Protein AF-0000000085132594 (afdb_homodimer)

Organism: Acidimicrobium ferrooxidans (strain DSM 10331 / JCM 15462 / NBRC 103882 / ICP) (NCBI:txid525909)

Secondary structure (DSSP, 8-state):
--BHHHHHTT-SEEEEEE-TTSSHHHHHHHHHHHHTTTS-EEEEES---HHHHHHHT-TT-TTS-EEEEETTEEEEEEE--HHHHHHHHHHHH-SSHHHHHHHHT-HHHHHHHHHSTTHHHHHHHHHHHHHHHTT--SEEEEEPPPTHHHHHHHHHHHHHHHHHH-HHHHHHHS---GGGHHHHHHHHHHHHHHHHHHHHHHHHHHHHHHHHHTTHHHHHHHHHHHHHHHHHSTTEEEEEEE-SSHHHHHHHHHHHHHHHHTT--EEEEEEEEEPP--TTGGG-TTS-HHHHHHHHHHHHHHHHHHHHHHHHH-S--EEEEEPPSS---SHHHHHHHHHHHHHSBPB------/--BHHHHHTT-SEEEEEE-TTSSHHHHHHHHHHHHTTTS-EEEEES---HHHHHHTT-TT-TTS-EEEEETTEEEEEEE--HHHHHHHHHHHH-SSHHHHHHHHT-HHHHHHHHHSTTHHHHHHHHHHHHHHHTT--SEEEEEPPPTHHHHHHHHHHHHHHHHHH-HHHHHHHS---GGGHHHHHHHHHHHHHHHHHHHHHHHHHHHHHHHHHTTHHHHHHHHHHHHHHHHHSTTEEEEEEE-SSHHHHHHHHHHHHHHHHTT--EEEEEEEEEPP--TTGGG-TTS-HHHHHHHHHHHHHHHHHHHHHHHHH-S--EEEEEPPSS---SHHHHHHHHHHHHHSBPB------

Radius of gyration: 27.46 Å; Cα contacts (8 Å, |Δi|>4): 1273; chains: 2; bounding box: 94×65×67 Å

InterPro domains:
  IPR016300 Arsenical pump ATPase, ArsA/GET3 [PTHR10803] (11-340)
  IPR025723 ArsA/GET3, Anion-transporting ATPase-like domain [PF02374] (13-277)
  IPR027417 P-loop containing nucleoside triphosphate hydrolase [G3DSA:3.40.50.300] (8-350)
  IPR027417 P-loop containing nucleoside triphosphate hydrolase [SSF52540] (13-276)

pLDDT: mean 76.68, std 17.27, range [24.81, 97.44]

Structure (mmCIF, N/CA/C/O backbone):
data_AF-0000000085132594-model_v1
#
loop_
_entity.id
_entity.type
_entity.pdbx_description
1 polymer 'Anion-transporting ATPase'
#
loop_
_atom_site.group_PDB
_atom_site.id
_atom_site.type_symbol
_atom_site.label_atom_id
_atom_site.label_alt_id
_atom_site.label_comp_id
_atom_site.label_asym_id
_atom_site.label_entity_id
_atom_site.label_seq_id
_atom_site.pdbx_PDB_ins_code
_atom_site.Cartn_x
_atom_site.Cartn_y
_atom_site.Cartn_z
_atom_site.occupancy
_atom_site.B_iso_or_equiv
_atom_site.auth_seq_id
_atom_site.auth_comp_id
_atom_site.auth_asym_id
_atom_site.auth_atom_id
_atom_site.pdbx_PDB_model_num
ATOM 1 N N . MET A 1 1 ? -18.547 -16.797 -23.656 1 53.47 1 MET A N 1
ATOM 2 C CA . MET A 1 1 ? -18.328 -16.203 -22.344 1 53.47 1 MET A CA 1
ATOM 3 C C . MET A 1 1 ? -17.219 -16.953 -21.594 1 53.47 1 MET A C 1
ATOM 5 O O . MET A 1 1 ? -17.281 -18.172 -21.438 1 53.47 1 MET A O 1
ATOM 9 N N . THR A 1 2 ? -16 -16.438 -21.547 1 78.94 2 THR A N 1
ATOM 10 C CA . THR A 1 2 ? -14.836 -17.141 -21.047 1 78.94 2 THR A CA 1
ATOM 11 C C . THR A 1 2 ? -14.742 -17.031 -19.531 1 78.94 2 THR A C 1
ATOM 13 O O . THR A 1 2 ? -14.984 -15.961 -18.969 1 78.94 2 THR A O 1
ATOM 16 N N . THR A 1 3 ? -14.906 -18.234 -18.922 1 87.56 3 THR A N 1
ATOM 17 C CA . THR A 1 3 ? -14.695 -18.297 -17.469 1 87.56 3 THR A CA 1
ATOM 18 C C . THR A 1 3 ? -13.25 -17.969 -17.125 1 87.56 3 THR A C 1
ATOM 20 O O . THR A 1 3 ? -12.375 -17.969 -18 1 87.56 3 THR A O 1
ATOM 23 N N . LEU A 1 4 ? -13.109 -17.594 -15.891 1 89.38 4 LEU A N 1
ATOM 24 C CA . LEU A 1 4 ? -11.75 -17.344 -15.438 1 89.38 4 LEU A CA 1
ATOM 25 C C . LEU A 1 4 ? -10.859 -18.562 -15.641 1 89.38 4 LEU A C 1
ATOM 27 O O . LEU A 1 4 ? -9.719 -18.438 -16.078 1 89.38 4 LEU A O 1
ATOM 31 N N . THR A 1 5 ? -11.422 -19.766 -15.375 1 88.44 5 THR A N 1
ATOM 32 C CA . THR A 1 5 ? -10.68 -21 -15.562 1 88.44 5 THR A CA 1
ATOM 33 C C . THR A 1 5 ? -10.234 -21.156 -17.016 1 88.44 5 THR A C 1
ATOM 35 O O . THR A 1 5 ? -9.07 -21.469 -17.281 1 88.44 5 THR A O 1
ATOM 38 N N . GLY A 1 6 ? -11.172 -20.906 -17.875 1 88.06 6 GLY A N 1
ATOM 39 C CA . GLY A 1 6 ? -10.852 -20.984 -19.281 1 88.06 6 GLY A CA 1
ATOM 40 C C . GLY A 1 6 ? -9.797 -19.984 -19.719 1 88.06 6 GLY A C 1
ATOM 41 O O . GLY A 1 6 ? -8.922 -20.312 -20.531 1 88.06 6 GLY A O 1
ATOM 42 N N . ALA A 1 7 ? -9.875 -18.859 -19.172 1 88.94 7 ALA A N 1
ATOM 43 C CA . ALA A 1 7 ? -8.961 -17.781 -19.547 1 88.94 7 ALA A CA 1
ATOM 44 C C . ALA A 1 7 ? -7.543 -18.078 -19.078 1 88.94 7 ALA A C 1
ATOM 46 O O . ALA A 1 7 ? -6.57 -17.641 -19.688 1 88.94 7 ALA A O 1
ATOM 47 N N . LEU A 1 8 ? -7.41 -18.906 -18.047 1 92.06 8 LEU A N 1
ATOM 48 C CA . LEU A 1 8 ? -6.109 -19.141 -17.438 1 92.06 8 LEU A CA 1
ATOM 49 C C . LEU A 1 8 ? -5.516 -20.469 -17.875 1 92.06 8 LEU A C 1
ATOM 51 O O . LEU A 1 8 ? -4.328 -20.719 -17.672 1 92.06 8 LEU A O 1
ATOM 55 N N . GLN A 1 9 ? -6.258 -21.281 -18.547 1 90 9 GLN A N 1
ATOM 56 C CA . GLN A 1 9 ? -5.914 -22.656 -18.875 1 90 9 GLN A CA 1
ATOM 57 C C . GLN A 1 9 ? -4.66 -22.719 -19.734 1 90 9 GLN A C 1
ATOM 59 O O . GLN A 1 9 ? -3.824 -23.609 -19.562 1 90 9 GLN A O 1
ATOM 64 N N . PRO A 1 10 ? -4.441 -21.781 -20.609 1 91.25 10 PRO A N 1
ATOM 65 C CA . PRO A 1 10 ? -3.322 -21.922 -21.531 1 91.25 10 PRO A CA 1
ATOM 66 C C . PRO A 1 10 ? -1.973 -21.609 -20.891 1 91.25 10 PRO A C 1
ATOM 68 O O . PRO A 1 10 ? -0.924 -21.906 -21.469 1 91.25 10 PRO A O 1
ATOM 71 N N . PHE A 1 11 ? -1.978 -21.141 -19.734 1 94.38 11 PHE A N 1
ATOM 72 C CA . PHE A 1 11 ? -0.741 -20.578 -19.188 1 94.38 11 PHE A CA 1
ATOM 73 C C . PHE A 1 11 ? -0.059 -21.562 -18.266 1 94.38 11 PHE A C 1
ATOM 75 O O . PHE A 1 11 ? -0.728 -22.312 -17.547 1 94.38 11 PHE A O 1
ATOM 82 N N . GLU A 1 12 ? 1.263 -21.484 -18.266 1 94.94 12 GLU A N 1
ATOM 83 C CA . GLU A 1 12 ? 2.07 -22.297 -17.375 1 94.94 12 GLU A CA 1
ATOM 84 C C . GLU A 1 12 ? 2.512 -21.5 -16.156 1 94.94 12 GLU A C 1
ATOM 86 O O . GLU A 1 12 ? 2.941 -22.078 -15.148 1 94.94 12 GLU A O 1
ATOM 91 N N . THR A 1 13 ? 2.486 -20.25 -16.328 1 93.56 13 THR A N 1
ATOM 92 C CA . THR A 1 13 ? 2.771 -19.312 -15.234 1 93.56 13 THR A CA 1
ATOM 93 C C . THR A 1 13 ? 1.723 -18.203 -15.188 1 93.56 13 THR A C 1
ATOM 95 O O . THR A 1 13 ? 1.377 -17.625 -16.219 1 93.56 13 THR A O 1
ATOM 98 N N . ILE A 1 14 ? 1.196 -18.031 -14.07 1 93.94 14 ILE A N 1
ATOM 99 C CA . ILE A 1 14 ? 0.235 -16.953 -13.867 1 93.94 14 ILE A CA 1
ATOM 100 C C . ILE A 1 14 ? 0.762 -15.992 -12.805 1 93.94 14 ILE A C 1
ATOM 102 O O . ILE A 1 14 ? 0.952 -16.375 -11.648 1 93.94 14 ILE A O 1
ATOM 106 N N . VAL A 1 15 ? 1.025 -14.805 -13.188 1 90.19 15 VAL A N 1
ATOM 107 C CA . VAL A 1 15 ? 1.524 -13.789 -12.273 1 90.19 15 VAL A CA 1
ATOM 108 C C . VAL A 1 15 ? 0.372 -12.891 -11.812 1 90.19 15 VAL A C 1
ATOM 110 O O . VAL A 1 15 ? -0.304 -12.273 -12.633 1 90.19 15 VAL A O 1
ATOM 113 N N . VAL A 1 16 ? 0.156 -12.859 -10.516 1 92.31 16 VAL A N 1
ATOM 114 C CA . VAL A 1 16 ? -0.886 -12.016 -9.93 1 92.31 16 VAL A CA 1
ATOM 115 C C . VAL A 1 16 ? -0.287 -10.688 -9.477 1 92.31 16 VAL A C 1
ATOM 117 O O . VAL A 1 16 ? 0.573 -10.656 -8.594 1 92.31 16 VAL A O 1
ATOM 120 N N . VAL A 1 17 ? -0.739 -9.609 -10.109 1 89.38 17 VAL A N 1
ATOM 121 C CA . VAL A 1 17 ? -0.165 -8.297 -9.836 1 89.38 17 VAL A CA 1
ATOM 122 C C . VAL A 1 17 ? -1.255 -7.352 -9.336 1 89.38 17 VAL A C 1
ATOM 124 O O . VAL A 1 17 ? -2.443 -7.594 -9.555 1 89.38 17 VAL A O 1
ATOM 127 N N . GLY A 1 18 ? -0.852 -6.309 -8.672 1 90.56 18 GLY A N 1
ATOM 128 C CA . GLY A 1 18 ? -1.768 -5.309 -8.141 1 90.56 18 GLY A CA 1
ATOM 129 C C . GLY A 1 18 ? -1.183 -4.516 -6.988 1 90.56 18 GLY A C 1
ATOM 130 O O . GLY A 1 18 ? -0.058 -4.777 -6.559 1 90.56 18 GLY A O 1
ATOM 131 N N . ALA A 1 19 ? -1.98 -3.564 -6.547 1 87.56 19 ALA A N 1
ATOM 132 C CA . ALA A 1 19 ? -1.562 -2.721 -5.43 1 87.56 19 ALA A CA 1
ATOM 133 C C . ALA A 1 19 ? -1.523 -3.516 -4.129 1 87.56 19 ALA A C 1
ATOM 135 O O . ALA A 1 19 ? -2.027 -4.641 -4.062 1 87.56 19 ALA A O 1
ATOM 136 N N . GLY A 1 20 ? -0.844 -2.914 -3.148 1 83 20 GLY A N 1
ATOM 137 C CA . GLY A 1 20 ? -0.884 -3.518 -1.826 1 83 20 GLY A CA 1
ATOM 138 C C . GLY A 1 20 ? -2.27 -3.508 -1.207 1 83 20 GLY A C 1
ATOM 139 O O . GLY A 1 20 ? -3.006 -2.527 -1.334 1 83 20 GLY A O 1
ATOM 140 N N . GLY A 1 21 ? -2.656 -4.621 -0.611 1 85.19 21 GLY A N 1
ATOM 141 C CA . GLY A 1 21 ? -3.879 -4.672 0.176 1 85.19 21 GLY A CA 1
ATOM 142 C C . GLY A 1 21 ? -5.113 -4.949 -0.659 1 85.19 21 GLY A C 1
ATOM 143 O O . GLY A 1 21 ? -6.238 -4.902 -0.15 1 85.19 2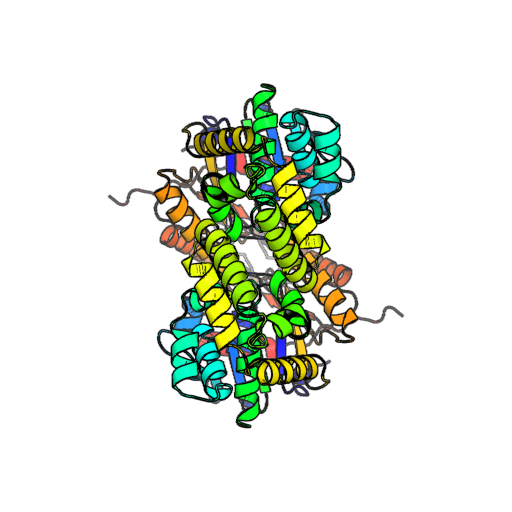1 GLY A O 1
ATOM 144 N N . VAL A 1 22 ? -4.965 -5.246 -1.875 1 91.44 22 VAL A N 1
ATOM 145 C CA . VAL A 1 22 ? -6.129 -5.41 -2.74 1 91.44 22 VAL A CA 1
ATOM 146 C C . VAL A 1 22 ? -6.578 -6.871 -2.73 1 91.44 22 VAL A C 1
ATOM 148 O O . VAL A 1 22 ? -7.559 -7.23 -3.389 1 91.44 22 VAL A O 1
ATOM 151 N N . GLY A 1 23 ? -5.84 -7.77 -2.053 1 91.06 23 GLY A N 1
ATOM 152 C CA . GLY A 1 23 ? -6.227 -9.164 -1.932 1 91.06 23 GLY A CA 1
ATOM 153 C C . GLY A 1 23 ? -5.488 -10.078 -2.896 1 91.06 23 GLY A C 1
ATOM 154 O O . GLY A 1 23 ? -6.012 -11.117 -3.299 1 91.06 23 GLY A O 1
ATOM 155 N N . LYS A 1 24 ? -4.324 -9.719 -3.379 1 91.56 24 LYS A N 1
ATOM 156 C CA . LYS A 1 24 ? -3.529 -10.5 -4.324 1 91.56 24 LYS A CA 1
ATOM 157 C C . LYS A 1 24 ? -3.227 -11.891 -3.773 1 91.56 24 LYS A C 1
ATOM 159 O O . LYS A 1 24 ? -3.449 -12.898 -4.453 1 91.56 24 LYS A O 1
ATOM 164 N N . THR A 1 25 ? -2.719 -11.945 -2.535 1 90.5 25 THR A N 1
ATOM 165 C CA . THR A 1 25 ? -2.266 -13.188 -1.931 1 90.5 25 THR A CA 1
ATOM 166 C C . THR A 1 25 ? -3.42 -14.18 -1.808 1 90.5 25 THR A C 1
ATOM 168 O O . THR A 1 25 ? -3.281 -15.352 -2.172 1 90.5 25 THR A O 1
ATOM 171 N N . THR A 1 26 ? -4.516 -13.703 -1.332 1 91.69 26 THR A N 1
ATOM 172 C CA . THR A 1 26 ? -5.695 -14.547 -1.199 1 91.69 26 THR A CA 1
ATOM 173 C C . THR A 1 26 ? -6.195 -15 -2.57 1 91.69 26 THR A C 1
ATOM 175 O O . THR A 1 26 ? -6.551 -16.156 -2.758 1 91.69 26 THR A O 1
ATOM 178 N N . THR A 1 27 ? -6.227 -14.062 -3.482 1 93.88 27 THR A N 1
ATOM 179 C CA . THR A 1 27 ? -6.668 -14.383 -4.836 1 93.88 27 THR A CA 1
ATOM 180 C C . THR A 1 27 ? -5.746 -15.406 -5.48 1 93.88 27 THR A C 1
ATOM 182 O O . THR A 1 27 ? -6.211 -16.359 -6.113 1 93.88 27 THR A O 1
ATOM 185 N N . ALA A 1 28 ? -4.449 -15.266 -5.348 1 94.31 28 ALA A N 1
ATOM 186 C CA . ALA A 1 28 ? -3.484 -16.203 -5.898 1 94.31 28 ALA A CA 1
ATOM 187 C C . ALA A 1 28 ? -3.705 -17.609 -5.332 1 94.31 28 ALA A C 1
ATOM 189 O O . ALA A 1 28 ? -3.723 -18.594 -6.082 1 94.31 28 ALA A O 1
ATOM 190 N N . ALA A 1 29 ? -3.865 -17.672 -4.043 1 93.56 29 ALA A N 1
ATOM 191 C CA . ALA A 1 29 ? -4.098 -18.969 -3.396 1 93.56 29 ALA A CA 1
ATOM 192 C C . ALA A 1 29 ? -5.406 -19.594 -3.877 1 93.56 29 ALA A C 1
ATOM 194 O O . ALA A 1 29 ? -5.469 -20.797 -4.121 1 93.56 29 ALA A O 1
ATOM 195 N N . ALA A 1 30 ? -6.41 -18.797 -3.982 1 93.56 30 ALA A N 1
ATOM 196 C CA . ALA A 1 30 ? -7.707 -19.281 -4.441 1 93.56 30 ALA A CA 1
ATOM 197 C C . ALA A 1 30 ? -7.625 -19.797 -5.871 1 93.56 30 ALA A C 1
ATOM 199 O O . ALA A 1 30 ? -8.219 -20.828 -6.199 1 93.56 30 ALA A O 1
ATOM 200 N N . ILE A 1 31 ? -6.918 -19.094 -6.695 1 94.5 31 ILE A N 1
ATOM 201 C CA . ILE A 1 31 ? -6.727 -19.5 -8.078 1 94.5 31 ILE A CA 1
ATOM 202 C C . ILE A 1 31 ? -5.953 -20.828 -8.117 1 94.5 31 ILE A C 1
ATOM 204 O O . ILE A 1 31 ? -6.25 -21.703 -8.93 1 94.5 31 ILE A O 1
ATOM 208 N N . GLY A 1 32 ? -4.941 -20.906 -7.273 1 94.75 32 GLY A N 1
ATOM 209 C CA . GLY A 1 32 ? -4.238 -22.172 -7.152 1 94.75 32 GLY A CA 1
ATOM 210 C C . GLY A 1 32 ? -5.152 -23.328 -6.828 1 94.75 32 GLY A C 1
ATOM 211 O O . GLY A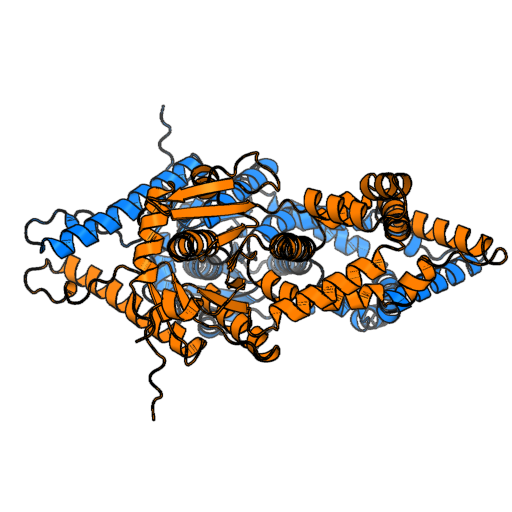 1 32 ? -5.082 -24.375 -7.469 1 94.75 32 GLY A O 1
ATOM 212 N N . ALA A 1 33 ? -6.02 -23.125 -5.855 1 93.44 33 ALA A N 1
ATOM 213 C CA . ALA A 1 33 ? -6.984 -24.156 -5.48 1 93.44 33 ALA A CA 1
ATOM 214 C C . ALA A 1 33 ? -7.906 -24.5 -6.648 1 93.44 33 ALA A C 1
ATOM 216 O O . ALA A 1 33 ? -8.227 -25.672 -6.875 1 93.44 33 ALA A O 1
ATOM 217 N N . LEU A 1 34 ? -8.336 -23.484 -7.352 1 92.75 34 LEU A N 1
ATOM 218 C CA . LEU A 1 34 ? -9.219 -23.656 -8.5 1 92.75 34 LEU A CA 1
ATOM 219 C C . LEU A 1 34 ? -8.562 -24.5 -9.578 1 92.75 34 LEU A C 1
ATOM 221 O O . LEU A 1 34 ? -9.164 -25.453 -10.07 1 92.75 34 LEU A O 1
ATOM 225 N N . LEU A 1 35 ? -7.324 -24.203 -9.93 1 95 35 LEU A N 1
ATOM 226 C CA . LEU A 1 35 ? -6.633 -24.859 -11.039 1 95 35 LEU A CA 1
ATOM 227 C C . LEU A 1 35 ? -6.16 -26.25 -10.633 1 95 35 LEU A C 1
ATOM 229 O O . LEU A 1 35 ? -5.879 -27.094 -11.492 1 95 35 LEU A O 1
ATOM 233 N N . ALA A 1 36 ? -6.07 -26.469 -9.352 1 95 36 ALA A N 1
ATOM 234 C CA . ALA A 1 36 ? -5.57 -27.734 -8.828 1 95 36 ALA A CA 1
ATOM 235 C C . ALA A 1 36 ? -6.512 -28.891 -9.188 1 95 36 ALA A C 1
ATOM 237 O O . ALA A 1 36 ? -6.117 -30.062 -9.141 1 95 36 ALA A O 1
ATOM 238 N N . SER A 1 37 ? -7.688 -28.578 -9.523 1 91 37 SER A N 1
ATOM 239 C CA . SER A 1 37 ? -8.656 -29.609 -9.867 1 91 37 SER A CA 1
ATOM 240 C C . SER A 1 37 ? -8.328 -30.266 -11.203 1 91 37 SER A C 1
ATOM 242 O O . SER A 1 37 ? -8.742 -31.391 -11.469 1 91 37 SER A O 1
ATOM 244 N N . SER A 1 38 ? -7.562 -29.594 -12.008 1 92.69 38 SER A N 1
ATOM 245 C CA . SER A 1 38 ? -7.332 -30.125 -13.344 1 92.69 38 SER A CA 1
ATOM 246 C C . SER A 1 38 ? -5.852 -30.094 -13.711 1 92.69 38 SER A C 1
ATOM 248 O O . SER A 1 38 ? -5.434 -30.703 -14.703 1 92.69 38 SER A O 1
ATOM 250 N N . ARG A 1 39 ? -5.062 -29.438 -12.914 1 96.12 39 ARG A N 1
ATOM 251 C CA . ARG A 1 39 ? -3.648 -29.266 -13.242 1 96.12 39 ARG A CA 1
ATOM 252 C C . ARG A 1 39 ? -2.777 -29.422 -12 1 96.12 39 ARG A C 1
ATOM 254 O O . ARG A 1 39 ? -3.182 -29.047 -10.898 1 96.12 39 ARG A O 1
ATOM 261 N N . ARG A 1 40 ? -1.555 -29.953 -12.164 1 96.62 40 ARG A N 1
ATOM 262 C CA . ARG A 1 40 ? -0.562 -29.906 -11.094 1 96.62 40 ARG A CA 1
ATOM 263 C C . ARG A 1 40 ? -0.127 -28.469 -10.828 1 96.62 40 ARG A C 1
ATOM 265 O O . ARG A 1 40 ? 0.567 -27.859 -11.648 1 96.62 40 ARG A O 1
ATOM 272 N N . THR A 1 41 ? -0.586 -28 -9.703 1 97.44 41 THR A N 1
ATOM 273 C CA . THR A 1 41 ? -0.498 -26.562 -9.461 1 97.44 41 THR A CA 1
ATOM 274 C C . THR A 1 41 ? 0.398 -26.266 -8.266 1 97.44 41 THR A C 1
ATOM 276 O O . THR A 1 41 ? 0.356 -26.984 -7.262 1 97.44 41 THR A O 1
ATOM 279 N N . CYS A 1 42 ? 1.185 -25.203 -8.406 1 97.31 42 CYS A N 1
ATOM 280 C CA . CYS A 1 42 ? 1.97 -24.641 -7.309 1 97.31 42 CYS A CA 1
ATOM 281 C C . CYS A 1 42 ? 1.716 -23.156 -7.16 1 97.31 42 CYS A C 1
ATOM 283 O O . CYS A 1 42 ? 1.625 -22.422 -8.156 1 97.31 42 CYS A O 1
ATOM 285 N N . VAL A 1 43 ? 1.553 -22.734 -5.902 1 96.06 43 VAL A N 1
ATOM 286 C CA . VAL A 1 43 ? 1.437 -21.312 -5.621 1 96.06 43 VAL A CA 1
ATOM 287 C C . VAL A 1 43 ? 2.705 -20.812 -4.93 1 96.06 43 VAL A C 1
ATOM 289 O O . VAL A 1 43 ? 3.094 -21.344 -3.881 1 96.06 43 VAL A O 1
ATOM 292 N N . LEU A 1 44 ? 3.355 -19.891 -5.566 1 92.81 44 LEU A N 1
ATOM 293 C CA . LEU A 1 44 ? 4.516 -19.219 -4.977 1 92.81 44 LEU A CA 1
ATOM 294 C C . LEU A 1 44 ? 4.121 -17.891 -4.359 1 92.81 44 LEU A C 1
ATOM 296 O O . LEU A 1 44 ? 3.691 -16.969 -5.066 1 92.81 44 LEU A O 1
ATOM 300 N N . THR A 1 45 ? 4.238 -17.797 -3.078 1 90.5 45 THR A N 1
ATOM 301 C CA . THR A 1 45 ? 3.832 -16.562 -2.395 1 90.5 45 THR A CA 1
ATOM 302 C C . THR A 1 45 ? 5.008 -15.953 -1.641 1 90.5 45 THR A C 1
ATOM 304 O O . THR A 1 45 ? 5.957 -16.656 -1.282 1 90.5 45 THR A O 1
ATOM 307 N N . VAL A 1 46 ? 4.996 -14.641 -1.442 1 76.94 46 VAL A N 1
ATOM 308 C CA . VAL A 1 46 ? 6.102 -13.938 -0.802 1 76.94 46 VAL A CA 1
ATOM 309 C C . VAL A 1 46 ? 5.695 -13.5 0.605 1 76.94 46 VAL A C 1
ATOM 311 O O . VAL A 1 46 ? 6.484 -13.617 1.547 1 76.94 46 VAL A O 1
ATOM 314 N N . ASP A 1 47 ? 4.496 -13.062 0.824 1 74.44 47 ASP A N 1
ATOM 315 C CA . ASP A 1 47 ? 4.137 -12.453 2.102 1 74.44 47 ASP A CA 1
ATOM 316 C C . ASP A 1 47 ? 2.645 -12.602 2.385 1 74.44 47 ASP A C 1
ATOM 318 O O . ASP A 1 47 ? 1.923 -11.609 2.48 1 74.44 47 ASP A O 1
ATOM 322 N N . PRO A 1 48 ? 2.336 -13.875 2.678 1 77.69 48 PRO A N 1
ATOM 323 C CA . PRO A 1 48 ? 0.92 -14.031 3.018 1 77.69 48 PRO A CA 1
ATOM 324 C C . PRO A 1 48 ? 0.577 -13.461 4.391 1 77.69 48 PRO A C 1
ATOM 326 O O . PRO A 1 48 ? 1.417 -13.469 5.297 1 77.69 48 PRO A O 1
ATOM 329 N N . ALA A 1 49 ? -0.582 -12.891 4.461 1 75.12 49 ALA A N 1
ATOM 330 C CA . ALA A 1 49 ? -1.062 -12.484 5.777 1 75.12 49 ALA A CA 1
ATOM 331 C C . ALA A 1 49 ? -1.033 -13.656 6.758 1 75.12 49 ALA A C 1
ATOM 333 O O . ALA A 1 49 ? -1.092 -14.82 6.348 1 75.12 49 ALA A O 1
ATOM 334 N N . ARG A 1 50 ? -0.954 -13.32 7.953 1 75.75 50 ARG A N 1
ATOM 335 C CA . ARG A 1 50 ? -0.773 -14.328 8.992 1 75.75 50 ARG A CA 1
ATOM 336 C C . ARG A 1 50 ? -1.878 -15.375 8.938 1 75.75 50 ARG A C 1
ATOM 338 O O . ARG A 1 50 ? -1.603 -16.578 8.977 1 75.75 50 ARG A O 1
ATOM 345 N N . ARG A 1 51 ? -3.109 -15.023 8.883 1 77.31 51 ARG A N 1
ATOM 346 C CA . ARG A 1 51 ? -4.234 -15.953 8.914 1 77.31 51 ARG A CA 1
ATOM 347 C C . ARG A 1 51 ? -4.195 -16.906 7.723 1 77.31 51 ARG A C 1
ATOM 349 O O . ARG A 1 51 ? -4.477 -18.094 7.863 1 77.31 51 ARG A O 1
ATOM 356 N N . LEU A 1 52 ? -3.898 -16.406 6.602 1 82.62 52 LEU A N 1
ATOM 357 C CA . LEU A 1 52 ? -3.783 -17.234 5.414 1 82.62 52 LEU A CA 1
ATOM 358 C C . LEU A 1 52 ? -2.592 -18.188 5.527 1 82.62 52 LEU A C 1
ATOM 360 O O . LEU A 1 52 ? -2.695 -19.359 5.176 1 82.62 52 LEU A O 1
ATOM 364 N N . ALA A 1 53 ? -1.485 -17.672 6.008 1 86.06 53 ALA A N 1
ATOM 365 C CA . ALA A 1 53 ? -0.306 -18.516 6.203 1 86.06 53 ALA A CA 1
ATOM 366 C C . ALA A 1 53 ? -0.61 -19.672 7.141 1 86.06 53 ALA A C 1
ATOM 368 O O . ALA A 1 53 ? -0.199 -20.812 6.887 1 86.06 53 ALA A O 1
ATOM 369 N N . ASP A 1 54 ? -1.342 -19.359 8.156 1 85.81 54 ASP A N 1
ATOM 370 C CA . ASP A 1 54 ? -1.747 -20.391 9.109 1 85.81 54 ASP A CA 1
ATOM 371 C C . ASP A 1 54 ? -2.676 -21.406 8.453 1 85.81 54 ASP A C 1
ATOM 373 O O . ASP A 1 54 ? -2.506 -22.609 8.641 1 85.81 54 ASP A O 1
ATOM 377 N N . ALA A 1 55 ? -3.609 -20.891 7.723 1 86.25 55 ALA A N 1
ATOM 378 C CA . ALA A 1 55 ? -4.57 -21.766 7.043 1 86.25 55 ALA A CA 1
ATOM 379 C C . ALA A 1 55 ? -3.863 -22.703 6.07 1 86.25 55 ALA A C 1
ATOM 381 O O . ALA A 1 55 ? -4.254 -23.875 5.926 1 86.25 55 ALA A O 1
ATOM 382 N N . LEU A 1 56 ? -2.826 -22.234 5.492 1 89.12 56 LEU A N 1
ATOM 383 C CA . LEU A 1 56 ? -2.127 -23 4.457 1 89.12 56 LEU A CA 1
ATOM 384 C C . LEU A 1 56 ? -1.002 -23.828 5.059 1 89.12 56 LEU A C 1
ATOM 386 O O . LEU A 1 56 ? -0.335 -24.594 4.352 1 89.12 56 LEU A O 1
ATOM 390 N N . GLY A 1 57 ? -0.807 -23.656 6.32 1 85.5 57 GLY A N 1
ATOM 391 C CA . GLY A 1 57 ? 0.228 -24.406 7.008 1 85.5 57 GLY A CA 1
ATOM 392 C C . GLY A 1 57 ? 1.632 -23.953 6.66 1 85.5 57 GLY A C 1
ATOM 393 O O . GLY A 1 57 ? 2.551 -24.766 6.574 1 85.5 57 GLY A O 1
ATOM 394 N N . LEU A 1 58 ? 1.769 -22.703 6.41 1 83.19 58 LEU A N 1
ATOM 395 C CA . LEU A 1 58 ? 3.041 -22.203 5.906 1 83.19 58 LEU A CA 1
ATOM 396 C C . LEU A 1 58 ? 3.941 -21.75 7.059 1 83.19 58 LEU A C 1
ATOM 398 O O . LEU A 1 58 ? 5.117 -21.453 6.848 1 83.19 58 LEU A O 1
ATOM 402 N N . VAL A 1 59 ? 3.447 -21.75 8.188 1 76.69 59 VAL A N 1
ATOM 403 C CA . VAL A 1 59 ? 4.219 -21.234 9.312 1 76.69 59 VAL A CA 1
ATOM 404 C C . VAL A 1 59 ? 5.379 -22.172 9.625 1 76.69 59 VAL A C 1
ATOM 406 O O . VAL A 1 59 ? 5.168 -23.359 9.867 1 76.69 59 VAL A O 1
ATOM 409 N N . GLY A 1 60 ? 6.598 -21.688 9.578 1 71.56 60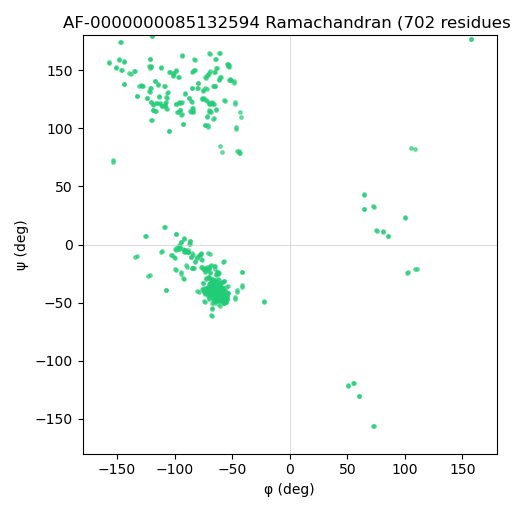 GLY A N 1
ATOM 410 C CA . GLY A 1 60 ? 7.785 -22.406 9.992 1 71.56 60 GLY A CA 1
ATOM 411 C C . GLY A 1 60 ? 8.297 -23.375 8.938 1 71.56 60 GLY A C 1
ATOM 412 O O . GLY A 1 60 ? 9.102 -24.25 9.234 1 71.56 60 GLY A O 1
ATOM 413 N N . VAL A 1 61 ? 7.82 -23.344 7.68 1 74.25 61 VAL A N 1
ATOM 414 C CA . VAL A 1 61 ? 8.188 -24.406 6.73 1 74.25 61 VAL A CA 1
ATOM 415 C C . VAL A 1 61 ? 9.312 -23.906 5.828 1 74.25 61 VAL A C 1
ATOM 417 O O . VAL A 1 61 ? 9.945 -24.703 5.125 1 74.25 61 VAL A O 1
ATOM 420 N N . GLY A 1 62 ? 9.758 -22.672 5.914 1 69.06 62 GLY A N 1
ATOM 421 C CA . GLY A 1 62 ? 10.805 -22.156 5.047 1 69.06 62 GLY A CA 1
ATOM 422 C C . GLY A 1 62 ? 10.445 -22.203 3.576 1 69.06 62 GLY A C 1
ATOM 423 O O . GLY A 1 62 ? 9.352 -21.812 3.186 1 69.06 62 GLY A O 1
ATOM 424 N N . ASN A 1 63 ? 11.438 -22.797 2.684 1 78.25 63 ASN A N 1
ATOM 425 C CA . ASN A 1 63 ? 11.297 -22.812 1.231 1 78.25 63 ASN A CA 1
ATOM 426 C C . ASN A 1 63 ? 10.672 -24.125 0.745 1 78.25 63 ASN A C 1
ATOM 428 O O . ASN A 1 63 ? 10.461 -24.312 -0.456 1 78.25 63 ASN A O 1
ATOM 432 N N . ASP A 1 64 ? 10.328 -24.969 1.596 1 85 64 ASP A N 1
ATOM 433 C CA . ASP A 1 64 ? 9.789 -26.25 1.171 1 85 64 ASP A CA 1
ATOM 434 C C . ASP A 1 64 ? 8.312 -26.141 0.777 1 85 64 ASP A C 1
ATOM 436 O O . ASP A 1 64 ? 7.551 -25.422 1.433 1 85 64 ASP A O 1
ATOM 440 N N . PRO A 1 65 ? 7.992 -26.828 -0.299 1 91.88 65 PRO A N 1
ATOM 441 C CA . PRO A 1 65 ? 6.582 -26.797 -0.688 1 91.88 65 PRO A CA 1
ATOM 442 C C . PRO A 1 65 ? 5.676 -27.5 0.331 1 91.88 65 PRO A C 1
ATOM 444 O O . PRO A 1 65 ? 6.066 -28.5 0.921 1 91.88 65 PRO A O 1
ATOM 447 N N . VAL A 1 66 ? 4.602 -26.938 0.638 1 93.75 66 VAL A N 1
ATOM 448 C CA . VAL A 1 66 ? 3.564 -27.531 1.48 1 93.75 66 VAL A CA 1
ATOM 449 C C . VAL A 1 66 ? 2.365 -27.922 0.624 1 93.75 66 VAL A C 1
ATOM 451 O O . VAL A 1 66 ? 1.848 -27.109 -0.147 1 93.75 66 VAL A O 1
ATOM 454 N N . THR A 1 67 ? 1.994 -29.188 0.781 1 94.94 67 THR A N 1
ATOM 455 C CA . THR A 1 67 ? 0.838 -29.641 0.023 1 94.94 67 THR A CA 1
ATOM 456 C C . THR A 1 67 ? -0.458 -29.328 0.76 1 94.94 67 THR A C 1
ATOM 458 O O . THR A 1 67 ? -0.608 -29.656 1.938 1 94.94 67 THR A O 1
ATOM 461 N N . VAL A 1 68 ? -1.317 -28.625 0.106 1 94.19 68 VAL A N 1
ATOM 462 C CA . VAL A 1 68 ? -2.609 -28.234 0.658 1 94.19 68 VAL A CA 1
ATOM 463 C C . VAL A 1 68 ? -3.725 -29 -0.037 1 94.19 68 VAL A C 1
ATOM 465 O O . VAL A 1 68 ? -3.725 -29.141 -1.263 1 94.19 68 VAL A O 1
ATOM 468 N N . GLU A 1 69 ? -4.648 -29.469 0.754 1 92.5 69 GLU A N 1
ATOM 469 C CA . GLU A 1 69 ? -5.77 -30.234 0.215 1 92.5 69 GLU A CA 1
ATOM 470 C C . GLU A 1 69 ? -7.082 -29.469 0.379 1 92.5 69 GLU A C 1
ATOM 472 O O . GLU A 1 69 ? -7.422 -29.031 1.482 1 92.5 69 GLU A O 1
ATOM 477 N N . VAL A 1 70 ? -7.676 -29.234 -0.665 1 87.69 70 VAL A N 1
ATOM 478 C CA . VAL A 1 70 ? -9 -28.625 -0.686 1 87.69 70 VAL A CA 1
ATOM 479 C C . VAL A 1 70 ? -9.992 -29.578 -1.365 1 87.69 70 VAL A C 1
ATOM 481 O O . VAL A 1 70 ? -10.062 -29.625 -2.596 1 87.69 70 VAL A O 1
ATOM 484 N N . GLY A 1 71 ? -10.836 -30.156 -0.561 1 82.25 71 GLY A N 1
ATOM 485 C CA . GLY A 1 71 ? -11.656 -31.219 -1.122 1 82.25 71 GLY A CA 1
ATOM 486 C C . GLY A 1 71 ? -10.844 -32.312 -1.769 1 82.25 71 GLY A C 1
ATOM 487 O O . GLY A 1 71 ? -9.984 -32.938 -1.121 1 82.25 71 GLY A O 1
ATOM 488 N N . SER A 1 72 ? -11.086 -32.5 -3.1 1 81.62 72 SER A N 1
ATOM 489 C CA . SER A 1 72 ? -10.391 -33.562 -3.822 1 81.62 72 SER A CA 1
ATOM 490 C C . SER A 1 72 ? -9.164 -33.031 -4.551 1 81.62 72 SER A C 1
ATOM 492 O O . SER A 1 72 ? -8.398 -33.781 -5.137 1 81.62 72 SER A O 1
ATOM 494 N N . ALA A 1 73 ? -8.977 -31.781 -4.453 1 87.44 73 ALA A N 1
ATOM 495 C CA . ALA A 1 73 ? -7.852 -31.172 -5.156 1 87.44 73 ALA A CA 1
ATOM 496 C C . ALA A 1 73 ? -6.688 -30.906 -4.207 1 87.44 73 ALA A C 1
ATOM 498 O O . ALA A 1 73 ? -6.887 -30.719 -3.006 1 87.44 73 ALA A O 1
ATOM 499 N N . ARG A 1 74 ? -5.504 -31.078 -4.809 1 93.88 74 ARG A N 1
ATOM 500 C CA . ARG A 1 74 ? -4.285 -30.797 -4.051 1 93.88 74 ARG A CA 1
ATOM 501 C C . ARG A 1 74 ? -3.35 -29.875 -4.82 1 93.88 74 ARG A C 1
ATOM 503 O O . ARG A 1 74 ? -3.234 -29.984 -6.043 1 93.88 74 ARG A O 1
ATOM 510 N N . PHE A 1 75 ? -2.828 -29 -4.16 1 95.56 75 PHE A N 1
ATOM 511 C CA . PHE A 1 75 ? -1.821 -28.141 -4.773 1 95.56 75 PHE A CA 1
ATOM 512 C C . PHE A 1 75 ? -0.736 -27.781 -3.768 1 95.56 75 PHE A C 1
ATOM 514 O O . PHE A 1 75 ? -0.92 -27.938 -2.561 1 95.56 75 PHE A O 1
ATOM 521 N N . ASP A 1 76 ? 0.418 -27.406 -4.273 1 96.5 76 ASP A N 1
ATOM 522 C CA . ASP A 1 76 ? 1.54 -27.031 -3.416 1 96.5 76 ASP A CA 1
ATOM 523 C C . ASP A 1 76 ? 1.622 -25.516 -3.246 1 96.5 76 ASP A C 1
ATOM 525 O O . ASP A 1 76 ? 1.281 -24.766 -4.16 1 96.5 76 ASP A O 1
ATOM 529 N N . VAL A 1 77 ? 2.008 -25.125 -2.061 1 95.56 77 VAL A N 1
ATOM 530 C CA . VAL A 1 77 ? 2.291 -23.734 -1.782 1 95.56 77 VAL A CA 1
ATOM 531 C C . VAL A 1 77 ? 3.73 -23.578 -1.295 1 95.56 77 VAL A C 1
ATOM 533 O O . VAL A 1 77 ? 4.188 -24.344 -0.445 1 95.56 77 VAL A O 1
ATOM 536 N N . VAL A 1 78 ? 4.383 -22.625 -1.904 1 93.06 78 VAL A N 1
ATOM 537 C CA . VAL A 1 78 ? 5.754 -22.312 -1.506 1 93.06 78 VAL A CA 1
ATOM 538 C C . VAL A 1 78 ? 5.844 -20.859 -1.052 1 93.06 78 VAL A C 1
ATOM 540 O O . VAL A 1 78 ? 5.418 -19.953 -1.771 1 93.06 78 VAL A O 1
ATOM 543 N N . MET A 1 79 ? 6.277 -20.672 0.133 1 90.38 79 MET A N 1
ATOM 544 C CA . MET A 1 79 ? 6.586 -19.328 0.603 1 90.38 79 MET A CA 1
ATOM 545 C C . MET A 1 79 ? 8.047 -18.969 0.339 1 90.38 79 MET A C 1
ATOM 547 O O . MET A 1 79 ? 8.945 -19.719 0.727 1 90.38 79 MET A O 1
ATOM 551 N N . LEU A 1 80 ? 8.195 -17.828 -0.257 1 84.94 80 LEU A N 1
ATOM 552 C CA . LEU A 1 80 ? 9.547 -17.422 -0.616 1 84.94 80 LEU A CA 1
ATOM 553 C C . LEU A 1 80 ? 10.383 -17.141 0.63 1 84.94 80 LEU A C 1
ATOM 555 O O . LEU A 1 80 ? 9.969 -16.375 1.5 1 84.94 80 LEU A O 1
ATOM 559 N N . ASP A 1 81 ? 11.383 -17.797 0.743 1 81.56 81 ASP A N 1
ATOM 560 C CA . ASP A 1 81 ? 12.484 -17.453 1.641 1 81.56 81 ASP A CA 1
ATOM 561 C C . ASP A 1 81 ? 13.664 -16.891 0.865 1 81.56 81 ASP A C 1
ATOM 563 O O . ASP A 1 81 ? 14.484 -17.641 0.329 1 81.56 81 ASP A O 1
ATOM 567 N N . ALA A 1 82 ? 13.688 -15.617 0.87 1 75.88 82 ALA A N 1
ATOM 568 C CA . ALA A 1 82 ? 14.672 -14.93 0.028 1 75.88 82 ALA A CA 1
ATOM 569 C C . ALA A 1 82 ? 16.094 -15.32 0.418 1 75.88 82 ALA A C 1
ATOM 571 O O . ALA A 1 82 ? 16.953 -15.508 -0.448 1 75.88 82 ALA A O 1
ATOM 572 N N . GLN A 1 83 ? 16.297 -15.445 1.72 1 76.44 83 GLN A N 1
ATOM 573 C CA . GLN A 1 83 ? 17.625 -15.797 2.193 1 76.44 83 GLN A CA 1
ATOM 574 C C . GLN A 1 83 ? 18.016 -17.203 1.754 1 76.44 83 GLN A C 1
ATOM 576 O O . GLN A 1 83 ? 19.109 -17.422 1.218 1 76.44 83 GLN A O 1
ATOM 581 N N . ALA A 1 84 ? 17.109 -18.047 1.953 1 79.25 84 ALA A N 1
ATOM 582 C CA . ALA A 1 84 ? 17.375 -19.438 1.568 1 79.25 84 ALA A CA 1
ATOM 583 C C . ALA A 1 84 ? 17.578 -19.562 0.06 1 79.25 84 ALA A C 1
ATOM 585 O O . ALA A 1 84 ? 18.422 -20.328 -0.403 1 79.25 84 ALA A O 1
ATOM 586 N N . THR A 1 85 ? 16.812 -18.906 -0.635 1 79 85 THR A N 1
ATOM 587 C CA . THR A 1 85 ? 16.906 -18.938 -2.092 1 79 85 THR A CA 1
ATOM 588 C C . THR A 1 85 ? 18.234 -18.375 -2.559 1 79 85 THR A C 1
ATOM 590 O O . THR A 1 85 ? 18.859 -18.922 -3.473 1 79 85 THR A O 1
ATOM 593 N N . PHE A 1 86 ? 18.609 -17.297 -1.975 1 76.75 86 PHE A N 1
ATOM 594 C CA . PHE A 1 86 ? 19.891 -16.703 -2.316 1 76.75 86 PHE A CA 1
ATOM 595 C C . PHE A 1 86 ? 21.047 -17.641 -2 1 76.75 86 PHE A C 1
ATOM 597 O O . PHE A 1 86 ? 21.969 -17.812 -2.809 1 76.75 86 PHE A O 1
ATOM 604 N N . GLU A 1 87 ? 20.953 -18.219 -0.842 1 77.94 87 GLU A N 1
ATOM 605 C CA . GLU A 1 87 ? 21.984 -19.172 -0.441 1 77.94 87 GLU A CA 1
ATOM 606 C C . GLU A 1 87 ? 22.078 -20.328 -1.432 1 77.94 87 GLU A C 1
ATOM 608 O O . GLU A 1 87 ? 23.188 -20.75 -1.789 1 77.94 87 GLU A O 1
ATOM 613 N N . ALA A 1 88 ? 20.984 -20.781 -1.816 1 79.62 88 ALA A N 1
ATOM 614 C CA . ALA A 1 88 ? 20.969 -21.875 -2.795 1 79.62 88 ALA A CA 1
ATOM 615 C C . ALA A 1 88 ? 21.578 -21.422 -4.121 1 79.62 88 ALA A C 1
ATOM 617 O O . ALA A 1 88 ? 22.297 -22.203 -4.77 1 79.62 88 ALA A O 1
ATOM 618 N N . MET A 1 89 ? 21.281 -20.266 -4.473 1 76.31 89 MET A N 1
ATOM 619 C CA . MET A 1 89 ? 21.828 -19.703 -5.707 1 76.31 89 MET A CA 1
ATOM 620 C C . MET A 1 89 ? 23.359 -19.609 -5.641 1 76.31 89 MET A C 1
ATOM 622 O O . MET A 1 89 ? 24.047 -19.938 -6.602 1 76.31 89 MET A O 1
ATOM 626 N N . VAL A 1 90 ? 23.812 -19.156 -4.551 1 76.62 90 VAL A N 1
ATOM 627 C CA . VAL A 1 90 ? 25.25 -19.016 -4.34 1 76.62 90 VAL A CA 1
ATOM 628 C C . VAL A 1 90 ? 25.906 -20.391 -4.383 1 76.62 90 VAL A C 1
ATOM 630 O O . VAL A 1 90 ? 26.953 -20.578 -5.012 1 76.62 90 VAL A O 1
ATOM 633 N N . ARG A 1 91 ? 25.281 -21.312 -3.748 1 81.38 91 ARG A N 1
ATOM 634 C CA . ARG A 1 91 ? 25.828 -22.656 -3.705 1 81.38 91 ARG A CA 1
ATOM 635 C C . ARG A 1 91 ? 25.891 -23.266 -5.098 1 81.38 91 ARG A C 1
ATOM 637 O O . ARG A 1 91 ? 26.828 -23.984 -5.43 1 81.38 91 ARG A O 1
ATOM 644 N N . ARG A 1 92 ? 24.953 -22.984 -5.871 1 77.25 92 ARG A N 1
ATOM 645 C CA . ARG A 1 92 ? 24.891 -23.531 -7.223 1 77.25 92 ARG A CA 1
ATOM 646 C C . ARG A 1 92 ? 25.938 -22.875 -8.125 1 77.25 92 ARG A C 1
ATOM 648 O O . ARG A 1 92 ? 26.453 -23.516 -9.047 1 77.25 92 ARG A O 1
ATOM 655 N N . GLY A 1 93 ? 26.109 -21.625 -7.91 1 73.69 93 GLY A N 1
ATOM 656 C CA . GLY A 1 93 ? 26.969 -20.875 -8.797 1 73.69 93 GLY A CA 1
ATOM 657 C C . GLY A 1 93 ? 28.422 -20.859 -8.336 1 73.69 93 GLY A C 1
ATOM 658 O O . GLY A 1 93 ? 29.312 -20.516 -9.109 1 73.69 93 GLY A O 1
ATOM 659 N N . ALA A 1 94 ? 28.609 -21.172 -7.113 1 74.44 94 ALA A N 1
ATOM 660 C CA . ALA A 1 94 ? 29.953 -21.094 -6.547 1 74.44 94 ALA A CA 1
ATOM 661 C C . ALA A 1 94 ? 30.844 -22.203 -7.082 1 74.44 94 ALA A C 1
ATOM 663 O O . ALA A 1 94 ? 30.359 -23.281 -7.414 1 74.44 94 ALA A O 1
ATOM 664 N N . ASN A 1 95 ? 32.094 -21.766 -7.195 1 74.69 95 ASN A N 1
ATOM 665 C CA . ASN A 1 95 ? 33.094 -22.719 -7.707 1 74.69 95 ASN A CA 1
ATOM 666 C C . ASN A 1 95 ? 33.656 -23.609 -6.594 1 74.69 95 ASN A C 1
ATOM 668 O O . ASN A 1 95 ? 34.25 -24.641 -6.863 1 74.69 95 ASN A O 1
ATOM 672 N N . SER A 1 96 ? 33.531 -23.172 -5.344 1 78.06 96 SER A N 1
ATOM 673 C CA . SER A 1 96 ? 34.062 -23.922 -4.211 1 78.06 96 SER A CA 1
ATOM 674 C C . SER A 1 96 ? 33.25 -23.672 -2.947 1 78.06 96 SER A C 1
ATOM 676 O O . SER A 1 96 ? 32.562 -22.641 -2.84 1 78.06 96 SER A O 1
ATOM 678 N N . PRO A 1 97 ? 33.25 -24.656 -2.07 1 81 97 PRO A N 1
ATOM 679 C CA . PRO A 1 97 ? 32.562 -24.453 -0.789 1 81 97 PRO A CA 1
ATOM 680 C C . PRO A 1 97 ? 33.094 -23.266 -0.011 1 81 97 PRO A C 1
ATOM 682 O O . PRO A 1 97 ? 32.375 -22.609 0.735 1 81 97 PRO A O 1
ATOM 685 N N . GLU A 1 98 ? 34.375 -23.047 -0.19 1 77.44 98 GLU A N 1
ATOM 686 C CA . GLU A 1 98 ? 34.969 -21.906 0.483 1 77.44 98 GLU A CA 1
ATOM 687 C C . GLU A 1 98 ? 34.375 -20.594 -0.017 1 77.44 98 GLU A C 1
ATOM 689 O O . GLU A 1 98 ? 34.156 -19.672 0.77 1 77.44 98 GLU A O 1
ATOM 694 N N . GLN A 1 99 ? 34.125 -20.625 -1.241 1 73.69 99 GLN A N 1
ATOM 695 C CA . GLN A 1 99 ? 33.531 -19.422 -1.828 1 73.69 99 GLN A CA 1
ATOM 696 C C . GLN A 1 99 ? 32.125 -19.188 -1.28 1 73.69 99 GLN A C 1
ATOM 698 O O . GLN A 1 99 ? 31.766 -18.047 -1.012 1 73.69 99 GLN A O 1
ATOM 703 N N . VAL A 1 100 ? 31.406 -20.266 -1.147 1 77.94 100 VAL A N 1
ATOM 704 C CA . VAL A 1 100 ? 30.047 -20.188 -0.61 1 77.94 100 VAL A CA 1
ATOM 705 C C . VAL A 1 100 ? 30.094 -19.594 0.796 1 77.94 100 VAL A C 1
ATOM 707 O O . VAL A 1 100 ? 29.344 -18.656 1.102 1 77.94 100 VAL A O 1
ATOM 710 N N . ALA A 1 101 ? 30.984 -20.109 1.588 1 77.25 101 ALA A N 1
ATOM 711 C CA . ALA A 1 101 ? 31.109 -19.656 2.975 1 77.25 101 ALA A CA 1
ATOM 712 C C . ALA A 1 101 ? 31.5 -18.188 3.045 1 77.25 101 ALA A C 1
ATOM 714 O O . ALA A 1 101 ? 30.984 -17.438 3.885 1 77.25 101 ALA A O 1
ATOM 715 N N . GLU A 1 102 ? 32.281 -17.781 2.172 1 70.06 102 GLU A N 1
ATOM 716 C CA . GLU A 1 102 ? 32.75 -16.391 2.143 1 70.06 102 GLU A CA 1
ATOM 717 C C . GLU A 1 102 ? 31.625 -15.438 1.791 1 70.06 102 GLU A C 1
ATOM 719 O O . GLU A 1 102 ? 31.5 -14.367 2.387 1 70.06 102 GLU A O 1
ATOM 724 N N . VAL A 1 103 ? 30.891 -15.883 0.867 1 69.81 103 VAL A N 1
ATOM 725 C CA . VAL A 1 103 ? 29.797 -15.031 0.404 1 69.81 103 VAL A CA 1
ATOM 726 C C . VAL A 1 103 ? 28.719 -14.93 1.483 1 69.81 103 VAL A C 1
ATOM 728 O O . VAL A 1 103 ? 28.266 -13.836 1.816 1 69.81 103 VAL A O 1
ATOM 731 N N . LEU A 1 104 ? 28.359 -16.062 2.053 1 74.38 104 LEU A N 1
ATOM 732 C CA . LEU A 1 104 ? 27.234 -16.125 2.973 1 74.38 104 LEU A CA 1
ATOM 733 C C . LEU A 1 104 ? 27.594 -15.531 4.328 1 74.38 104 LEU A C 1
ATOM 735 O O . LEU A 1 104 ? 26.719 -15.125 5.09 1 74.38 104 LEU A O 1
ATOM 739 N N . SER A 1 105 ? 28.828 -15.469 4.598 1 66.75 105 SER A N 1
ATOM 740 C CA . SER A 1 105 ? 29.266 -14.922 5.883 1 66.75 105 SER A CA 1
ATOM 741 C C . SER A 1 105 ? 29.453 -13.414 5.805 1 66.75 105 SER A C 1
ATOM 743 O O . SER A 1 105 ? 29.656 -12.75 6.828 1 66.75 105 SER A O 1
ATOM 745 N N . SER A 1 106 ? 29.312 -12.914 4.586 1 61.91 106 SER A N 1
ATOM 746 C CA . SER A 1 106 ? 29.531 -11.484 4.406 1 61.91 106 SER A CA 1
ATOM 747 C C . SER A 1 106 ? 28.375 -10.672 4.961 1 61.91 106 SER A C 1
ATOM 749 O O . SER A 1 106 ? 27.203 -11 4.734 1 61.91 106 SER A O 1
ATOM 751 N N . PRO A 1 107 ? 28.609 -9.703 5.844 1 56.31 107 PRO A N 1
ATOM 752 C CA . PRO A 1 107 ? 27.547 -8.836 6.355 1 56.31 107 PRO A CA 1
ATOM 753 C C . PRO A 1 107 ? 26.797 -8.102 5.242 1 56.31 107 PRO A C 1
ATOM 755 O O . PRO A 1 107 ? 25.641 -7.711 5.426 1 56.31 107 PRO A O 1
ATOM 758 N N . VAL A 1 108 ? 27.547 -7.832 4.199 1 56.12 108 VAL A N 1
ATOM 759 C CA . VAL A 1 108 ? 26.922 -7.148 3.072 1 56.12 108 VAL A CA 1
ATOM 760 C C . VAL A 1 108 ? 25.75 -7.98 2.543 1 56.12 108 VAL A C 1
ATOM 762 O O . VAL A 1 108 ? 24.719 -7.438 2.174 1 56.12 108 VAL A O 1
ATOM 765 N N . TYR A 1 109 ? 26.016 -9.25 2.59 1 58.5 109 TYR A N 1
ATOM 766 C CA . TYR A 1 109 ? 24.984 -10.188 2.143 1 58.5 109 TYR A CA 1
ATOM 767 C C . TYR A 1 109 ? 23.688 -9.969 2.895 1 58.5 109 TYR A C 1
ATOM 769 O O . TYR A 1 109 ? 22.625 -9.859 2.283 1 58.5 109 TYR A O 1
ATOM 777 N N . ALA A 1 110 ? 23.828 -9.922 4.078 1 56.62 110 ALA A N 1
ATOM 778 C CA . ALA A 1 110 ? 22.641 -9.805 4.922 1 56.62 110 ALA A CA 1
ATOM 779 C C . ALA A 1 110 ? 21.891 -8.508 4.629 1 56.62 110 ALA A C 1
ATOM 781 O O . ALA A 1 110 ? 20.656 -8.492 4.594 1 56.62 110 ALA A O 1
ATOM 782 N N . SER A 1 111 ? 22.703 -7.551 4.371 1 54.16 111 SER A N 1
ATOM 783 C CA . SER A 1 111 ? 22.094 -6.25 4.125 1 54.16 111 SER A CA 1
ATOM 784 C C . SER A 1 111 ? 21.453 -6.195 2.742 1 54.16 111 SER A C 1
ATOM 786 O O . SER A 1 111 ? 20.375 -5.605 2.568 1 54.16 111 SER A O 1
ATOM 788 N N . LEU A 1 112 ? 22.078 -6.793 1.758 1 55.28 112 LEU A N 1
ATOM 789 C CA . LEU A 1 112 ? 21.578 -6.785 0.387 1 55.28 112 LEU A CA 1
ATOM 790 C C . LEU A 1 112 ? 20.25 -7.512 0.292 1 55.28 112 LEU A C 1
ATOM 792 O O . LEU A 1 112 ? 19.312 -7.012 -0.334 1 55.28 112 LEU A O 1
ATOM 796 N N . VAL A 1 113 ? 20.219 -8.633 0.952 1 56 113 VAL A N 1
ATOM 797 C CA . VAL A 1 113 ? 19.031 -9.477 0.826 1 56 113 VAL A CA 1
ATOM 798 C C . VAL A 1 113 ? 17.859 -8.82 1.551 1 56 113 VAL A C 1
ATOM 800 O O . VAL A 1 113 ? 16.719 -8.898 1.096 1 56 113 VAL A O 1
ATOM 803 N N . SER A 1 114 ? 18.203 -8.055 2.555 1 51.56 114 SER A N 1
ATOM 804 C CA . SER A 1 114 ? 17.125 -7.523 3.393 1 51.56 114 SER A CA 1
ATOM 805 C C . SER A 1 114 ? 16.703 -6.133 2.93 1 51.56 114 SER A C 1
ATOM 807 O O . SER A 1 114 ? 15.57 -5.719 3.16 1 51.56 114 SER A O 1
ATOM 809 N N . ARG A 1 115 ? 17.656 -5.535 2.277 1 48.66 115 ARG A N 1
ATOM 810 C CA . ARG A 1 115 ? 17.359 -4.109 2.227 1 48.66 115 ARG A CA 1
ATOM 811 C C . ARG A 1 115 ? 17.312 -3.609 0.787 1 48.66 115 ARG A C 1
ATOM 813 O O . ARG A 1 115 ? 16.719 -2.568 0.503 1 48.66 115 ARG A O 1
ATOM 820 N N . LEU A 1 116 ? 18.016 -4.281 0.018 1 46.06 116 LEU A N 1
ATOM 821 C CA . LEU A 1 116 ? 18.062 -3.787 -1.354 1 46.06 116 LEU A CA 1
ATOM 822 C C . LEU A 1 116 ? 16.703 -3.971 -2.037 1 46.06 116 LEU A C 1
ATOM 824 O O . LEU A 1 116 ? 16.156 -5.074 -2.047 1 46.06 116 LEU A O 1
ATOM 828 N N . SER A 1 117 ? 16.203 -2.881 -2.285 1 48.06 117 SER A N 1
ATOM 829 C CA . SER A 1 117 ? 14.969 -2.869 -3.076 1 48.06 117 SER A CA 1
ATOM 830 C C . SER A 1 117 ? 15.094 -3.766 -4.305 1 48.06 117 SER A C 1
ATOM 832 O O . SER A 1 117 ? 16.156 -3.811 -4.941 1 48.06 117 SER A O 1
ATOM 834 N N . GLY A 1 118 ? 14.297 -4.719 -4.469 1 55.5 118 GLY A N 1
ATOM 835 C CA . GLY A 1 118 ? 14.312 -5.535 -5.676 1 55.5 118 GLY A CA 1
ATOM 836 C C . GLY A 1 118 ? 14.812 -6.945 -5.434 1 55.5 118 GLY A C 1
ATOM 837 O O . GLY A 1 118 ? 14.562 -7.844 -6.242 1 55.5 118 GLY A O 1
ATOM 838 N N . THR A 1 119 ? 15.578 -7.082 -4.301 1 61.31 119 THR A N 1
ATOM 839 C CA . THR A 1 119 ? 16.125 -8.406 -4.023 1 61.31 119 THR A CA 1
ATOM 840 C C . THR A 1 119 ? 15 -9.422 -3.832 1 61.31 119 THR A C 1
ATOM 842 O O . THR A 1 119 ? 15.102 -10.562 -4.285 1 61.31 119 THR A O 1
ATOM 845 N N . GLN A 1 120 ? 13.953 -9.008 -3.174 1 63.59 120 GLN A N 1
ATOM 846 C CA . GLN A 1 120 ? 12.836 -9.922 -2.947 1 63.59 120 GLN A CA 1
ATOM 847 C C . GLN A 1 120 ? 12.211 -10.367 -4.266 1 63.59 120 GLN A C 1
ATOM 849 O O . GLN A 1 120 ? 11.891 -11.539 -4.441 1 63.59 120 GLN A O 1
ATOM 854 N N . GLU A 1 121 ? 12.141 -9.461 -5.094 1 66.62 121 GLU A N 1
ATOM 855 C CA . GLU A 1 121 ? 11.578 -9.766 -6.406 1 66.62 121 GLU A CA 1
ATOM 856 C C . GLU A 1 121 ? 12.469 -10.727 -7.184 1 66.62 121 GLU A C 1
ATOM 858 O O . GLU A 1 121 ? 11.984 -11.688 -7.777 1 66.62 121 GLU A O 1
ATOM 863 N N . TYR A 1 122 ? 13.734 -10.438 -7.148 1 68.44 122 TYR A N 1
ATOM 864 C CA . TYR A 1 122 ? 14.672 -11.305 -7.848 1 68.44 122 TYR A CA 1
ATOM 865 C C . TYR A 1 122 ? 14.617 -12.727 -7.285 1 68.44 122 TYR A C 1
ATOM 867 O O . TYR A 1 122 ? 14.641 -13.695 -8.039 1 68.44 122 TYR A O 1
ATOM 875 N N . MET A 1 123 ? 14.586 -12.82 -6.031 1 77.12 123 MET A N 1
ATOM 876 C CA . MET A 1 123 ? 14.57 -14.133 -5.402 1 77.12 123 MET A CA 1
ATOM 877 C C . MET A 1 123 ? 13.289 -14.883 -5.734 1 77.12 123 MET A C 1
ATOM 879 O O . MET A 1 123 ? 13.289 -16.109 -5.855 1 77.12 123 MET A O 1
ATOM 883 N N . ALA A 1 124 ? 12.211 -14.148 -5.848 1 77.88 124 ALA A N 1
ATOM 884 C CA . ALA A 1 124 ? 10.953 -14.773 -6.242 1 77.88 124 ALA A CA 1
ATOM 885 C C . ALA A 1 124 ? 11.07 -15.406 -7.629 1 77.88 124 ALA A C 1
ATOM 887 O O . ALA A 1 124 ? 10.578 -16.516 -7.859 1 77.88 124 ALA A O 1
ATOM 888 N N . PHE A 1 125 ? 11.734 -14.758 -8.484 1 75.12 125 PHE A N 1
ATOM 889 C CA . PHE A 1 125 ? 11.883 -15.273 -9.844 1 75.12 125 PHE A CA 1
ATOM 890 C C . PHE A 1 125 ? 12.844 -16.453 -9.867 1 75.12 125 PHE A C 1
ATOM 892 O O . PHE A 1 125 ? 12.633 -17.406 -10.617 1 75.12 125 PHE A O 1
ATOM 899 N N . GLU A 1 126 ? 13.867 -16.234 -9.125 1 77.12 126 GLU A N 1
ATOM 900 C CA . GLU A 1 126 ? 14.766 -17.391 -9 1 77.12 126 GLU A CA 1
ATOM 901 C C . GLU A 1 126 ? 14.023 -18.625 -8.5 1 77.12 126 GLU A C 1
ATOM 903 O O . GLU A 1 126 ? 14.219 -19.719 -9.016 1 77.12 126 GLU A O 1
ATOM 908 N N . ARG A 1 127 ? 13.273 -18.406 -7.582 1 84.44 127 ARG A N 1
ATOM 909 C CA . ARG A 1 127 ? 12.508 -19.516 -7.031 1 84.44 127 ARG A CA 1
ATOM 910 C C . ARG A 1 127 ? 11.516 -20.062 -8.055 1 84.44 127 ARG A C 1
ATOM 912 O O . ARG A 1 127 ? 11.305 -21.266 -8.133 1 84.44 127 ARG A O 1
ATOM 919 N N . LEU A 1 128 ? 10.938 -19.219 -8.781 1 85.75 128 LEU A N 1
ATOM 920 C CA . LEU A 1 128 ? 10.039 -19.625 -9.859 1 85.75 128 LEU A CA 1
ATOM 921 C C . LEU A 1 128 ? 10.773 -20.531 -10.852 1 85.75 128 LEU A C 1
ATOM 923 O O . LEU A 1 128 ? 10.242 -21.562 -11.258 1 85.75 128 LEU A O 1
ATOM 927 N N . TRP A 1 129 ? 11.914 -20.109 -11.148 1 81.56 129 TRP A N 1
ATOM 928 C CA . TRP A 1 129 ? 12.711 -20.891 -12.094 1 81.56 129 TRP A CA 1
ATOM 929 C C . TRP A 1 129 ? 13.016 -22.266 -11.531 1 81.56 129 TRP A C 1
ATOM 931 O O . TRP A 1 129 ? 12.914 -23.281 -12.242 1 81.56 129 TRP A O 1
ATOM 941 N N . GLU A 1 130 ? 13.391 -22.25 -10.305 1 83.94 130 GLU A N 1
ATOM 942 C CA . GLU A 1 130 ? 13.68 -23.531 -9.664 1 83.94 130 GLU A CA 1
ATOM 943 C C . GLU A 1 130 ? 12.461 -24.438 -9.703 1 83.94 130 GLU A C 1
ATOM 945 O O . GLU A 1 130 ? 12.586 -25.641 -9.992 1 83.94 130 GLU A O 1
ATOM 950 N N . LEU A 1 131 ? 11.398 -23.906 -9.422 1 89.94 131 LEU A N 1
ATOM 951 C CA . LEU A 1 131 ? 10.172 -24.688 -9.391 1 89.94 131 LEU A CA 1
ATOM 952 C C . LEU A 1 131 ? 9.812 -25.188 -10.789 1 89.94 131 LEU A C 1
ATOM 954 O O . LEU A 1 131 ? 9.391 -26.344 -10.953 1 89.94 131 LEU A O 1
ATOM 958 N N . ARG A 1 132 ? 10.023 -24.422 -11.758 1 88 132 ARG A N 1
ATOM 959 C CA . ARG A 1 132 ? 9.742 -24.797 -13.133 1 88 132 ARG A CA 1
ATOM 960 C C . ARG A 1 132 ? 10.688 -25.906 -13.602 1 88 132 ARG A C 1
ATOM 962 O O . ARG A 1 132 ? 10.273 -26.828 -14.312 1 88 132 ARG A O 1
ATOM 969 N N . ALA A 1 133 ? 11.859 -25.75 -13.219 1 83.94 133 ALA A N 1
ATOM 970 C CA . ALA A 1 133 ? 12.891 -26.688 -13.641 1 83.94 133 ALA A CA 1
ATOM 971 C C . ALA A 1 133 ? 12.602 -28.094 -13.109 1 83.94 133 ALA A C 1
ATOM 973 O O . ALA A 1 133 ? 13.062 -29.078 -13.68 1 83.94 133 ALA A O 1
ATOM 974 N N . THR A 1 134 ? 11.883 -28.203 -12.078 1 89.31 134 THR A N 1
ATOM 975 C CA . THR A 1 134 ? 11.562 -29.516 -11.516 1 89.31 134 THR A CA 1
ATOM 976 C C . THR A 1 134 ? 10.648 -30.297 -12.461 1 89.31 134 THR A C 1
ATOM 978 O O . THR A 1 134 ? 10.586 -31.516 -12.391 1 89.31 134 THR A O 1
ATOM 981 N N . GLY A 1 135 ? 9.797 -29.625 -13.258 1 92.06 135 GLY A N 1
ATOM 982 C CA . GLY A 1 135 ? 8.844 -30.266 -14.148 1 92.06 135 GLY A CA 1
ATOM 983 C C . GLY A 1 135 ? 7.641 -30.844 -13.414 1 92.06 135 GLY A C 1
ATOM 984 O O . GLY A 1 135 ? 6.824 -31.547 -14.008 1 92.06 135 GLY A O 1
ATOM 985 N N . ARG A 1 136 ? 7.488 -30.516 -12.211 1 95.19 136 ARG A N 1
ATOM 986 C CA . ARG A 1 136 ? 6.465 -31.109 -11.367 1 95.19 136 ARG A CA 1
ATOM 987 C C . ARG A 1 136 ? 5.117 -30.422 -11.562 1 95.19 136 ARG A C 1
ATOM 989 O O . ARG A 1 136 ? 4.07 -30.984 -11.234 1 95.19 136 ARG A O 1
ATOM 996 N N . TYR A 1 137 ? 5.156 -29.234 -12.078 1 96.94 137 TYR A N 1
ATOM 997 C CA . TYR A 1 137 ? 3.938 -28.438 -12.094 1 96.94 137 TYR A CA 1
ATOM 998 C C . TYR A 1 137 ? 3.551 -28.062 -13.523 1 96.94 137 TYR A C 1
ATOM 1000 O O . TYR A 1 137 ? 4.41 -27.703 -14.328 1 96.94 137 TYR A O 1
ATOM 1008 N N . ASP A 1 138 ? 2.27 -28.219 -13.797 1 96.88 138 ASP A N 1
ATOM 1009 C CA . ASP A 1 138 ? 1.717 -27.734 -15.055 1 96.88 138 ASP A CA 1
ATOM 1010 C C . ASP A 1 138 ? 1.555 -26.219 -15.039 1 96.88 138 ASP A C 1
ATOM 1012 O O . ASP A 1 138 ? 1.648 -25.578 -16.078 1 96.88 138 ASP A O 1
ATOM 1016 N N . VAL A 1 139 ? 1.244 -25.688 -13.844 1 96.94 139 VAL A N 1
ATOM 1017 C CA . VAL A 1 139 ? 1.04 -24.25 -13.711 1 96.94 139 VAL A CA 1
ATOM 1018 C C . VAL A 1 139 ? 1.576 -23.766 -12.367 1 96.94 139 VAL A C 1
ATOM 1020 O O . VAL A 1 139 ? 1.409 -24.453 -11.352 1 96.94 139 VAL A O 1
ATOM 1023 N N . ILE A 1 140 ? 2.234 -22.641 -12.375 1 96.06 140 ILE A N 1
ATOM 1024 C CA . ILE A 1 140 ? 2.709 -21.969 -11.172 1 96.06 140 ILE A CA 1
ATOM 1025 C C . ILE A 1 140 ? 2.068 -20.594 -11.07 1 96.06 140 ILE A C 1
ATOM 1027 O O . ILE A 1 140 ? 2.184 -19.766 -11.984 1 96.06 140 ILE A O 1
ATOM 1031 N N . VAL A 1 141 ? 1.345 -20.375 -9.969 1 95.75 141 VAL A N 1
ATOM 1032 C CA . VAL A 1 141 ? 0.745 -19.078 -9.688 1 95.75 141 VAL A CA 1
ATOM 1033 C C . VAL A 1 141 ? 1.678 -18.266 -8.789 1 95.75 141 VAL A C 1
ATOM 1035 O O . VAL A 1 141 ? 2.043 -18.703 -7.699 1 95.75 141 VAL A O 1
ATOM 1038 N N . VAL A 1 142 ? 2.045 -17.141 -9.258 1 90.88 142 VAL A N 1
ATOM 1039 C CA . VAL A 1 142 ? 3.018 -16.312 -8.539 1 90.88 142 VAL A CA 1
ATOM 1040 C C . VAL A 1 142 ? 2.32 -15.117 -7.906 1 90.88 142 VAL A C 1
ATOM 1042 O O . VAL A 1 142 ? 1.765 -14.273 -8.609 1 90.88 142 VAL A O 1
ATOM 1045 N N . ASP A 1 143 ? 2.348 -15.062 -6.578 1 90.62 143 ASP A N 1
ATOM 1046 C CA . ASP A 1 143 ? 1.902 -13.906 -5.797 1 90.62 143 ASP A CA 1
ATOM 1047 C C . ASP A 1 143 ? 3.01 -12.867 -5.676 1 90.62 143 ASP A C 1
ATOM 1049 O O . ASP A 1 143 ? 4.086 -13.156 -5.152 1 90.62 143 ASP A O 1
ATOM 1053 N N . THR A 1 144 ? 2.756 -11.711 -6.203 1 80.88 144 THR A N 1
ATOM 1054 C CA . THR A 1 144 ? 3.812 -10.711 -6.258 1 80.88 144 THR A CA 1
ATOM 1055 C C . THR A 1 144 ? 3.664 -9.703 -5.117 1 80.88 144 THR A C 1
ATOM 1057 O O . THR A 1 144 ? 2.562 -9.5 -4.602 1 80.88 144 THR A O 1
ATOM 1060 N N . PRO A 1 145 ? 4.77 -9.156 -4.645 1 73.75 145 PRO A N 1
ATOM 1061 C CA . PRO A 1 145 ? 4.676 -8.062 -3.68 1 73.75 145 PRO A CA 1
ATOM 1062 C C . PRO A 1 145 ? 3.949 -6.844 -4.242 1 73.75 145 PRO A C 1
ATOM 1064 O O . PRO A 1 145 ? 3.695 -6.77 -5.445 1 73.75 145 PRO A O 1
ATOM 1067 N N . PRO A 1 146 ? 3.543 -5.93 -3.365 1 65.12 146 PRO A N 1
ATOM 1068 C CA . PRO A 1 146 ? 2.838 -4.742 -3.854 1 65.12 146 PRO A CA 1
ATOM 1069 C C . PRO A 1 146 ? 3.555 -4.07 -5.023 1 65.12 146 PRO A C 1
ATOM 1071 O O . PRO A 1 146 ? 4.777 -4.191 -5.156 1 65.12 146 PRO A O 1
ATOM 1074 N N . ALA A 1 147 ? 2.746 -3.584 -6.035 1 57 147 ALA A N 1
ATOM 1075 C CA . ALA A 1 147 ? 3.004 -3.186 -7.418 1 57 147 ALA A CA 1
ATOM 1076 C C . ALA A 1 147 ? 4.227 -2.279 -7.508 1 57 147 ALA A C 1
ATOM 1078 O O . ALA A 1 147 ? 4.969 -2.322 -8.492 1 57 147 ALA A O 1
ATOM 1079 N N . GLN A 1 148 ? 4.379 -1.235 -6.66 1 53.22 148 GLN A N 1
ATOM 1080 C CA . GLN A 1 148 ? 5.59 -0.461 -6.922 1 53.22 148 GLN A CA 1
ATOM 1081 C C . GLN A 1 148 ? 6.77 -1.375 -7.242 1 53.22 148 GLN A C 1
ATOM 1083 O O . GLN A 1 148 ? 7.582 -1.065 -8.117 1 53.22 148 GLN A O 1
ATOM 1088 N N . TRP A 1 149 ? 6.629 -2.543 -6.77 1 51.56 149 TRP A N 1
ATOM 1089 C CA . TRP A 1 149 ? 7.719 -3.504 -6.887 1 51.56 149 TRP A CA 1
ATOM 1090 C C . TRP A 1 149 ? 7.574 -4.344 -8.156 1 51.56 149 TRP A C 1
ATOM 1092 O O . TRP A 1 149 ? 8.57 -4.75 -8.758 1 51.56 149 TRP A O 1
ATOM 1102 N N . ALA A 1 150 ? 6.227 -4.477 -8.484 1 54.84 150 ALA A N 1
ATOM 1103 C CA . ALA A 1 150 ? 5.98 -5.402 -9.586 1 54.84 150 ALA A CA 1
ATOM 1104 C C . ALA A 1 150 ? 6.566 -4.867 -10.891 1 54.84 150 ALA A C 1
ATOM 1106 O O . ALA A 1 150 ? 7.117 -5.629 -11.688 1 54.84 150 ALA A O 1
ATOM 1107 N N . ILE A 1 151 ? 6.523 -3.521 -11.008 1 56.06 151 ILE A N 1
ATOM 1108 C CA . ILE A 1 151 ? 7.113 -2.93 -12.203 1 56.06 151 ILE A CA 1
ATOM 1109 C C . ILE A 1 151 ? 8.633 -3.098 -12.172 1 56.06 151 ILE A C 1
ATOM 1111 O O . ILE A 1 151 ? 9.25 -3.404 -13.188 1 56.06 151 ILE A O 1
ATOM 1115 N N . ASP A 1 152 ? 9.055 -2.846 -10.984 1 54.34 152 ASP A N 1
ATOM 1116 C CA . ASP A 1 152 ? 10.492 -3.025 -10.805 1 54.34 152 ASP A CA 1
ATOM 1117 C C . ASP A 1 152 ? 10.906 -4.473 -11.062 1 54.34 152 ASP A C 1
ATOM 1119 O O . ASP A 1 152 ? 11.961 -4.734 -11.633 1 54.34 152 ASP A O 1
ATOM 1123 N N . PHE A 1 153 ? 9.914 -5.242 -10.727 1 55.91 153 PHE A N 1
ATOM 1124 C CA . PHE A 1 153 ? 10.125 -6.676 -10.898 1 55.91 153 PHE A CA 1
ATOM 1125 C C . PHE A 1 153 ? 10.305 -7.02 -12.375 1 55.91 153 PHE A C 1
ATOM 1127 O O . PHE A 1 153 ? 11.141 -7.855 -12.727 1 55.91 153 PHE A O 1
ATOM 1134 N N . LEU A 1 154 ? 9.5 -6.309 -13.102 1 58.78 154 LEU A N 1
ATOM 1135 C CA . LEU A 1 154 ? 9.477 -6.629 -14.523 1 58.78 154 LEU A CA 1
ATOM 1136 C C . LEU A 1 154 ? 10.781 -6.207 -15.195 1 58.78 154 LEU A C 1
ATOM 1138 O O . LEU A 1 154 ? 11.172 -6.785 -16.219 1 58.78 154 LEU A O 1
ATOM 1142 N N . HIS A 1 155 ? 11.414 -5.238 -14.398 1 58.75 155 HIS A N 1
ATOM 1143 C CA . HIS A 1 155 ? 12.641 -4.738 -15.016 1 58.75 155 HIS A CA 1
ATOM 1144 C C . HIS A 1 155 ? 13.875 -5.195 -14.234 1 58.75 155 HIS A C 1
ATOM 1146 O O . HIS A 1 155 ? 15.008 -4.914 -14.633 1 58.75 155 HIS A O 1
ATOM 1152 N N . ALA A 1 156 ? 13.555 -5.809 -13.156 1 57.12 156 ALA A N 1
ATOM 1153 C CA . ALA A 1 156 ? 14.625 -6.184 -12.234 1 57.12 156 ALA A CA 1
ATOM 1154 C C . ALA A 1 156 ? 15.68 -7.035 -12.938 1 57.12 156 ALA A C 1
ATOM 1156 O O . ALA A 1 156 ? 16.891 -6.793 -12.789 1 57.12 156 ALA A O 1
ATOM 1157 N N . PRO A 1 157 ? 15.312 -7.996 -13.688 1 56.16 157 PRO A N 1
ATOM 1158 C CA . PRO A 1 157 ? 16.344 -8.828 -14.328 1 56.16 157 PRO A CA 1
ATOM 1159 C C . PRO A 1 157 ? 17.25 -8.023 -15.258 1 56.16 157 PRO A C 1
ATOM 1161 O O . PRO A 1 157 ? 18.469 -8.234 -15.266 1 56.16 157 PRO A O 1
ATOM 1164 N N . SER A 1 158 ? 16.641 -7.125 -15.922 1 58.88 158 SER A N 1
ATOM 1165 C CA . SER A 1 158 ? 17.422 -6.312 -16.844 1 58.88 158 SER A CA 1
ATOM 1166 C C . SER A 1 158 ? 18.359 -5.375 -16.094 1 58.88 158 SER A C 1
ATOM 1168 O O . SER A 1 158 ? 19.5 -5.148 -16.516 1 58.88 158 SER A O 1
ATOM 1170 N N . ARG A 1 159 ? 17.922 -4.945 -14.992 1 54.97 159 ARG A N 1
ATOM 1171 C CA . ARG A 1 159 ? 18.734 -4.035 -14.195 1 54.97 159 ARG A CA 1
ATOM 1172 C C . ARG A 1 159 ? 19.938 -4.758 -13.609 1 54.97 159 ARG A C 1
ATOM 1174 O O . ARG A 1 159 ? 21.047 -4.215 -13.586 1 54.97 159 ARG A O 1
ATOM 1181 N N . LEU A 1 160 ? 19.703 -5.875 -13.164 1 56.03 160 LEU A N 1
ATOM 1182 C CA . LEU A 1 160 ? 20.797 -6.672 -12.617 1 56.03 160 LEU A CA 1
ATOM 1183 C C . LEU A 1 160 ? 21.797 -7.043 -13.703 1 56.03 160 LEU A C 1
ATOM 1185 O O . LEU A 1 160 ? 23 -6.949 -13.492 1 56.03 160 LEU A O 1
ATOM 1189 N N . ALA A 1 161 ? 21.234 -7.527 -14.812 1 56.66 161 ALA A N 1
ATOM 1190 C CA . ALA A 1 161 ? 22.109 -7.852 -15.93 1 56.66 161 ALA A CA 1
ATOM 1191 C C . ALA A 1 161 ? 22.953 -6.648 -16.328 1 56.66 161 ALA A C 1
ATOM 1193 O O . ALA A 1 161 ? 24.156 -6.785 -16.594 1 56.66 161 ALA A O 1
ATOM 1194 N N . ARG A 1 162 ? 22.375 -5.586 -16.234 1 56.09 162 ARG A N 1
ATOM 1195 C CA . ARG A 1 162 ? 23.078 -4.359 -16.594 1 56.09 162 ARG A CA 1
ATOM 1196 C C . ARG A 1 162 ? 24.125 -3.994 -15.547 1 56.09 162 ARG A C 1
ATOM 1198 O O . ARG A 1 162 ? 25.219 -3.523 -15.875 1 56.09 162 ARG A O 1
ATOM 1205 N N . PHE A 1 163 ? 23.719 -4.215 -14.445 1 52.16 163 PHE A N 1
ATOM 1206 C CA . PHE A 1 163 ? 24.641 -3.955 -13.352 1 52.16 163 PHE A CA 1
ATOM 1207 C C . PHE A 1 163 ? 25.875 -4.848 -13.461 1 52.16 163 PHE A C 1
ATOM 1209 O O . PHE A 1 163 ? 27 -4.387 -13.273 1 52.16 163 PHE A O 1
ATOM 1216 N N . LEU A 1 164 ? 25.688 -6.055 -13.82 1 57.41 164 LEU A N 1
ATOM 1217 C CA . LEU A 1 164 ? 26.766 -7.035 -13.945 1 57.41 164 LEU A CA 1
ATOM 1218 C C . LEU A 1 164 ? 27.625 -6.746 -15.172 1 57.41 164 LEU A C 1
ATOM 1220 O O . LEU A 1 164 ? 28.812 -7.105 -15.203 1 57.41 164 LEU A O 1
ATOM 1224 N N . ASP A 1 165 ? 26.969 -6.18 -16.078 1 54.06 165 ASP A N 1
ATOM 1225 C CA . ASP A 1 165 ? 27.703 -5.844 -17.281 1 54.06 165 ASP A CA 1
ATOM 1226 C C . ASP A 1 165 ? 28.531 -4.578 -17.094 1 54.06 165 ASP A C 1
ATOM 1228 O O . ASP A 1 165 ? 29.375 -4.242 -17.938 1 54.06 165 ASP A O 1
ATOM 1232 N N . ASN A 1 166 ? 28.234 -4.059 -16.016 1 45.09 166 ASN A N 1
ATOM 1233 C CA . ASN A 1 166 ? 28.953 -2.811 -15.773 1 45.09 166 ASN A CA 1
ATOM 1234 C C . ASN A 1 166 ? 30.453 -3.047 -15.602 1 45.09 166 ASN A C 1
ATOM 1236 O O . ASN A 1 166 ? 30.859 -3.992 -14.93 1 45.09 166 ASN A O 1
ATOM 1240 N N . ARG A 1 167 ? 31.172 -2.475 -16.391 1 48.06 167 ARG A N 1
ATOM 1241 C CA . ARG A 1 167 ? 32.625 -2.584 -16.5 1 48.06 167 ARG A CA 1
ATOM 1242 C C . ARG A 1 167 ? 33.281 -2.492 -15.125 1 48.06 167 ARG A C 1
ATOM 1244 O O . ARG A 1 167 ? 34.312 -3.137 -14.875 1 48.06 167 ARG A O 1
ATOM 1251 N N . VAL A 1 168 ? 32.75 -1.593 -14.32 1 46.69 168 VAL A N 1
ATOM 1252 C CA . VAL A 1 168 ? 33.344 -1.409 -13.008 1 46.69 168 VAL A CA 1
ATOM 1253 C C . VAL A 1 168 ? 33.312 -2.719 -12.227 1 46.69 168 VAL A C 1
ATOM 1255 O O . VAL A 1 168 ? 34.281 -3.113 -11.594 1 46.69 168 VAL A O 1
ATOM 1258 N N . PHE A 1 169 ? 32.125 -3.33 -12.297 1 46.44 169 PHE A N 1
ATOM 1259 C CA . PHE A 1 169 ? 32.031 -4.633 -11.648 1 46.44 169 PHE A CA 1
ATOM 1260 C C . PHE A 1 169 ? 33.031 -5.617 -12.234 1 46.44 169 PHE A C 1
ATOM 1262 O O . PHE A 1 169 ? 33.688 -6.359 -11.5 1 46.44 169 PHE A O 1
ATOM 1269 N N . ARG A 1 170 ? 33.188 -5.465 -13.484 1 52.06 170 ARG A N 1
ATOM 1270 C CA . ARG A 1 170 ? 34.125 -6.363 -14.148 1 52.06 170 ARG A CA 1
ATOM 1271 C C . ARG A 1 170 ? 35.562 -6.047 -13.742 1 52.06 170 ARG A C 1
ATOM 1273 O O . ARG A 1 170 ? 36.375 -6.949 -13.602 1 52.06 170 ARG A O 1
ATOM 1280 N N . LEU A 1 171 ? 35.719 -4.777 -13.539 1 49.5 171 LEU A N 1
ATOM 1281 C CA . LEU A 1 171 ? 37.062 -4.371 -13.172 1 49.5 171 LEU A CA 1
ATOM 1282 C C . LEU A 1 171 ? 37.375 -4.785 -11.734 1 49.5 171 LEU A C 1
ATOM 1284 O O . LEU A 1 171 ? 38.5 -5.188 -11.43 1 49.5 171 LEU A O 1
ATOM 1288 N N . LEU A 1 172 ? 36.344 -4.609 -10.945 1 48.41 172 LEU A N 1
ATOM 1289 C CA . LEU A 1 172 ? 36.5 -4.98 -9.547 1 48.41 172 LEU A CA 1
ATOM 1290 C C . LEU A 1 172 ? 36.719 -6.484 -9.406 1 48.41 172 LEU A C 1
ATOM 1292 O O . LEU A 1 172 ? 37.406 -6.93 -8.477 1 48.41 172 LEU A O 1
ATOM 1296 N N . LEU A 1 173 ? 36.156 -7.113 -10.273 1 48.12 173 LEU A N 1
ATOM 1297 C CA . LEU A 1 173 ? 36.25 -8.57 -10.25 1 48.12 173 LEU A CA 1
ATOM 1298 C C . LEU A 1 173 ? 37.562 -9.031 -10.891 1 48.12 173 LEU A C 1
ATOM 1300 O O . LEU A 1 173 ? 37.969 -10.172 -10.688 1 48.12 173 LEU A O 1
ATOM 1304 N N . ARG A 1 174 ? 38.156 -8.062 -11.586 1 47.59 174 ARG A N 1
ATOM 1305 C CA . ARG A 1 174 ? 39.375 -8.492 -12.242 1 47.59 174 ARG A CA 1
ATOM 1306 C C . ARG A 1 174 ? 40.562 -8.367 -11.297 1 47.59 174 ARG A C 1
ATOM 1308 O O . ARG A 1 174 ? 40.719 -7.367 -10.586 1 47.59 174 ARG A O 1
ATOM 1315 N N . GLN A 1 175 ? 41.188 -9.375 -10.906 1 48.12 175 GLN A N 1
ATOM 1316 C CA . GLN A 1 175 ? 42.469 -9.391 -10.195 1 48.12 175 GLN A CA 1
ATOM 1317 C C . GLN A 1 175 ? 43.5 -8.461 -10.859 1 48.12 175 GLN A C 1
ATOM 1319 O O . GLN A 1 175 ? 43.812 -8.617 -12.039 1 48.12 175 GLN A O 1
ATOM 1324 N N . PRO A 1 176 ? 43.656 -7.266 -10.297 1 47.75 176 PRO A N 1
ATOM 1325 C CA . PRO A 1 176 ? 44.625 -6.406 -10.992 1 47.75 176 PRO A CA 1
ATOM 1326 C C . PRO A 1 176 ? 45.969 -7.102 -11.25 1 47.75 176 PRO A C 1
ATOM 1328 O O . PRO A 1 176 ? 46.344 -8.016 -10.508 1 47.75 176 PRO A O 1
ATOM 1331 N N . PRO A 1 177 ? 46.562 -6.871 -12.383 1 52.12 177 PRO A N 1
ATOM 1332 C CA . PRO A 1 177 ? 47.938 -7.359 -12.492 1 52.12 177 PRO A CA 1
ATOM 1333 C C . PRO A 1 177 ? 48.844 -6.883 -11.352 1 52.12 177 PRO A C 1
ATOM 1335 O O . PRO A 1 177 ? 48.5 -5.906 -10.672 1 52.12 177 PRO A O 1
ATOM 1338 N N . LEU A 1 178 ? 49.906 -7.605 -10.977 1 54.72 178 LEU A N 1
ATOM 1339 C CA . LEU A 1 178 ? 50.875 -7.402 -9.883 1 54.72 178 LEU A CA 1
ATOM 1340 C C . LEU A 1 178 ? 51.25 -5.93 -9.773 1 54.72 178 LEU A C 1
ATOM 1342 O O . LEU A 1 178 ? 51.438 -5.41 -8.664 1 54.72 178 LEU A O 1
ATOM 1346 N N . LEU A 1 179 ? 51.344 -5.309 -10.859 1 55.69 179 LEU A N 1
ATOM 1347 C CA . LEU A 1 179 ? 51.844 -3.938 -10.875 1 55.69 179 LEU A CA 1
ATOM 1348 C C . LEU A 1 179 ? 50.781 -2.973 -10.328 1 55.69 179 LEU A C 1
ATOM 1350 O O . LEU A 1 179 ? 51.125 -1.883 -9.859 1 55.69 179 LEU A O 1
ATOM 1354 N N . LEU A 1 180 ? 49.656 -3.389 -10.344 1 54.19 180 LEU A N 1
ATOM 1355 C CA . LEU A 1 180 ? 48.625 -2.43 -9.961 1 54.19 180 LEU A CA 1
ATOM 1356 C C . LEU A 1 180 ? 48.031 -2.768 -8.594 1 54.19 180 LEU A C 1
ATOM 1358 O O . LEU A 1 180 ? 47.062 -2.141 -8.156 1 54.19 180 LEU A O 1
ATOM 1362 N N . ARG A 1 181 ? 48.75 -3.613 -7.914 1 54.09 181 ARG A N 1
ATOM 1363 C CA . ARG A 1 181 ? 48.344 -4.105 -6.602 1 54.09 181 ARG A CA 1
ATOM 1364 C C . ARG A 1 181 ? 48.344 -2.986 -5.566 1 54.09 181 ARG A C 1
ATOM 1366 O O . ARG A 1 181 ? 47.438 -2.893 -4.734 1 54.09 181 ARG A O 1
ATOM 1373 N N . PRO A 1 182 ? 49.406 -2.256 -5.656 1 55.78 182 PRO A N 1
ATOM 1374 C CA . PRO A 1 182 ? 49.406 -1.2 -4.641 1 55.78 182 PRO A CA 1
ATOM 1375 C C . PRO A 1 182 ? 48.219 -0.235 -4.812 1 55.78 182 PRO A C 1
ATOM 1377 O O . PRO A 1 182 ? 47.688 0.254 -3.824 1 55.78 182 PRO A O 1
ATOM 1380 N N . LEU A 1 183 ? 47.906 -0.046 -5.977 1 53.62 183 LEU A N 1
ATOM 1381 C CA . LEU A 1 183 ? 46.781 0.833 -6.25 1 53.62 183 LEU A CA 1
ATOM 1382 C C . LEU A 1 183 ? 45.469 0.188 -5.812 1 53.62 183 LEU A C 1
ATOM 1384 O O . LEU A 1 183 ? 44.594 0.861 -5.266 1 53.62 183 LEU A O 1
ATOM 1388 N N . ALA A 1 184 ? 45.469 -1.067 -6.078 1 51.22 184 ALA A N 1
ATOM 1389 C CA . ALA A 1 184 ? 44.281 -1.831 -5.641 1 51.22 184 ALA A CA 1
ATOM 1390 C C . ALA A 1 184 ? 44.156 -1.793 -4.121 1 51.22 184 ALA A C 1
ATOM 1392 O O . ALA A 1 184 ? 43.031 -1.664 -3.598 1 51.22 184 ALA A O 1
ATOM 1393 N N . LEU A 1 185 ? 45.281 -1.852 -3.455 1 49.28 185 LEU A N 1
ATOM 1394 C CA . LEU A 1 185 ? 45.281 -1.8 -1.997 1 49.28 185 LEU A CA 1
ATOM 1395 C C . LEU A 1 185 ? 44.875 -0.414 -1.502 1 49.28 185 LEU A C 1
ATOM 1397 O O . LEU A 1 185 ? 44.125 -0.29 -0.529 1 49.28 185 LEU A O 1
ATOM 1401 N N . ALA A 1 186 ? 45.344 0.509 -2.191 1 50.53 186 ALA A N 1
ATOM 1402 C CA . ALA A 1 186 ? 45 1.874 -1.796 1 50.53 186 ALA A CA 1
ATOM 1403 C C . ALA A 1 186 ? 43.531 2.164 -2.031 1 50.53 186 ALA A C 1
ATOM 1405 O O . ALA A 1 186 ? 42.875 2.787 -1.193 1 50.53 186 ALA A O 1
ATOM 1406 N N . THR A 1 187 ? 43.125 1.686 -3.117 1 50.28 187 THR A N 1
ATOM 1407 C CA . THR A 1 187 ? 41.719 1.845 -3.432 1 50.28 187 THR A CA 1
ATOM 1408 C C . THR A 1 187 ? 40.844 1.091 -2.424 1 50.28 187 THR A C 1
ATOM 1410 O O . THR A 1 187 ? 39.812 1.599 -1.982 1 50.28 187 THR A O 1
ATOM 1413 N N . ARG A 1 188 ? 41.375 -0.072 -2.121 1 49.59 188 ARG A N 1
ATOM 1414 C CA . ARG A 1 188 ? 40.688 -0.861 -1.108 1 49.59 188 ARG A CA 1
ATOM 1415 C C . ARG A 1 188 ? 40.656 -0.133 0.231 1 49.59 188 ARG A C 1
ATOM 1417 O O . ARG A 1 188 ? 39.656 -0.161 0.941 1 49.59 188 ARG A O 1
ATOM 1424 N N . SER A 1 189 ? 41.75 0.471 0.482 1 47.16 189 SER A N 1
ATOM 1425 C CA . SER A 1 189 ? 41.844 1.224 1.73 1 47.16 189 SER A CA 1
ATOM 1426 C C . SER A 1 189 ? 40.875 2.404 1.722 1 47.16 189 SER A C 1
ATOM 1428 O O . SER A 1 189 ? 40.219 2.678 2.723 1 47.16 189 SER A O 1
ATOM 1430 N N . LEU A 1 190 ? 40.781 3.041 0.693 1 45.59 190 LEU A N 1
ATOM 1431 C CA . LEU A 1 190 ? 39.875 4.168 0.571 1 45.59 190 LEU A CA 1
ATOM 1432 C C . LEU A 1 190 ? 38.406 3.695 0.63 1 45.59 190 LEU A C 1
ATOM 1434 O O . LEU A 1 190 ? 37.594 4.305 1.312 1 45.59 190 LEU A O 1
ATOM 1438 N N . VAL A 1 191 ? 38.219 2.723 -0.189 1 46.91 191 VAL A N 1
ATOM 1439 C CA . VAL A 1 191 ? 36.906 2.121 -0.126 1 46.91 191 VAL A CA 1
ATOM 1440 C C . VAL A 1 191 ? 36.594 1.694 1.307 1 46.91 191 VAL A C 1
ATOM 1442 O O . VAL A 1 191 ? 35.5 1.911 1.802 1 46.91 191 VAL A O 1
ATOM 1445 N N . ARG A 1 192 ? 37.688 1.121 1.905 1 46.09 192 ARG A N 1
ATOM 1446 C CA . ARG A 1 192 ? 37.531 0.749 3.309 1 46.09 192 ARG A CA 1
ATOM 1447 C C . ARG A 1 192 ? 37.25 1.974 4.176 1 46.09 192 ARG A C 1
ATOM 1449 O O . ARG A 1 192 ? 36.469 1.907 5.117 1 46.09 192 ARG A O 1
ATOM 1456 N N . GLN A 1 193 ? 37.938 2.92 3.842 1 42.09 193 GLN A N 1
ATOM 1457 C CA . GLN A 1 193 ? 37.719 4.141 4.617 1 42.09 193 GLN A CA 1
ATOM 1458 C C . GLN A 1 193 ? 36.344 4.75 4.332 1 42.09 193 GLN A C 1
ATOM 1460 O O . GLN A 1 193 ? 35.688 5.23 5.246 1 42.09 193 GLN A O 1
ATOM 1465 N N . ILE A 1 194 ? 36.062 4.734 3.197 1 44.09 194 ILE A N 1
ATOM 1466 C CA . ILE A 1 194 ? 34.719 5.176 2.857 1 44.09 194 ILE A CA 1
ATOM 1467 C C . ILE A 1 194 ? 33.688 4.23 3.477 1 44.09 194 ILE A C 1
ATOM 1469 O O . ILE A 1 194 ? 32.688 4.676 4.047 1 44.09 194 ILE A O 1
ATOM 1473 N N . ALA A 1 195 ? 33.969 2.932 3.27 1 43.41 195 ALA A N 1
ATOM 1474 C CA . ALA A 1 195 ? 33.188 1.865 3.865 1 43.41 195 ALA A CA 1
ATOM 1475 C C . ALA A 1 195 ? 33.094 2.02 5.383 1 43.41 195 ALA A C 1
ATOM 1477 O O . ALA A 1 195 ? 32.062 1.755 5.988 1 43.41 195 ALA A O 1
ATOM 1478 N N . SER A 1 196 ? 34.25 2.328 5.879 1 39.41 196 SER A N 1
ATOM 1479 C CA . SER A 1 196 ? 34.25 2.535 7.324 1 39.41 196 SER A CA 1
ATOM 1480 C C . SER A 1 196 ? 33.312 3.654 7.727 1 39.41 196 SER A C 1
ATOM 1482 O O . SER A 1 196 ? 32.75 3.631 8.82 1 39.41 196 SER A O 1
ATOM 1484 N N . VAL A 1 197 ? 33.312 4.59 7.008 1 38.03 197 VAL A N 1
ATOM 1485 C CA . VAL A 1 197 ? 32.375 5.691 7.242 1 38.03 197 VAL A CA 1
ATOM 1486 C C . VAL A 1 197 ? 30.953 5.227 6.973 1 38.03 197 VAL A C 1
ATOM 1488 O O . VAL A 1 197 ? 30.047 5.543 7.738 1 38.03 197 VAL A O 1
ATOM 1491 N N . VAL A 1 198 ? 30.719 4.824 5.758 1 41.59 198 VAL A N 1
ATOM 1492 C CA . VAL A 1 198 ? 29.391 4.305 5.434 1 41.59 198 VAL A CA 1
ATOM 1493 C C . VAL A 1 198 ? 29.062 3.127 6.348 1 41.59 198 VAL A C 1
ATOM 1495 O O . VAL A 1 198 ? 27.891 2.904 6.684 1 41.59 198 VAL A O 1
ATOM 1498 N N . GLY A 1 199 ? 30.047 2.418 7.156 1 35.72 199 GLY A N 1
ATOM 1499 C CA . GLY A 1 199 ? 30.219 1.182 7.898 1 35.72 199 GLY A CA 1
ATOM 1500 C C . GLY A 1 199 ? 31.172 0.212 7.223 1 35.72 199 GLY A C 1
ATOM 1501 O O . GLY A 1 199 ? 30.875 -0.316 6.148 1 35.72 199 GLY A O 1
ATOM 1502 N N . ALA A 1 200 ? 32.531 0.462 7.453 1 40.09 200 ALA A N 1
ATOM 1503 C CA . ALA A 1 200 ? 33.688 -0.308 6.996 1 40.09 200 ALA A CA 1
ATOM 1504 C C . ALA A 1 200 ? 33.312 -1.749 6.68 1 40.09 200 ALA A C 1
ATOM 1506 O O . ALA A 1 200 ? 33.781 -2.324 5.691 1 40.09 200 ALA A O 1
ATOM 1507 N N . GLN A 1 201 ? 32.688 -2.232 7.559 1 40.62 201 GLN A N 1
ATOM 1508 C CA . GLN A 1 201 ? 32.281 -3.627 7.434 1 40.62 201 GLN A CA 1
ATOM 1509 C C . GLN A 1 201 ? 31.359 -3.824 6.23 1 40.62 201 GLN A C 1
ATOM 1511 O O . GLN A 1 201 ? 31.438 -4.844 5.543 1 40.62 201 GLN A O 1
ATOM 1516 N N . VAL A 1 202 ? 30.766 -2.748 5.941 1 42.56 202 VAL A N 1
ATOM 1517 C CA . VAL A 1 202 ? 29.812 -2.863 4.84 1 42.56 202 VAL A CA 1
ATOM 1518 C C . VAL A 1 202 ? 30.562 -2.852 3.508 1 42.56 202 VAL A C 1
ATOM 1520 O O . VAL A 1 202 ? 30.234 -3.619 2.6 1 42.56 202 VAL A O 1
ATOM 1523 N N . VAL A 1 203 ? 31.562 -1.993 3.424 1 43.72 203 VAL A N 1
ATOM 1524 C CA . VAL A 1 203 ? 32.312 -1.915 2.184 1 43.72 203 VAL A CA 1
ATOM 1525 C C . VAL A 1 203 ? 33.094 -3.213 1.971 1 43.72 203 VAL A C 1
ATOM 1527 O O . VAL A 1 203 ? 33.062 -3.797 0.886 1 43.72 203 VAL A O 1
ATOM 1530 N N . ASP A 1 204 ? 33.875 -3.514 3 1 42.38 204 ASP A N 1
ATOM 1531 C CA . ASP A 1 204 ? 34.594 -4.77 2.883 1 42.38 204 ASP A CA 1
ATOM 1532 C C . ASP A 1 204 ? 33.656 -5.934 2.586 1 42.38 204 ASP A C 1
ATOM 1534 O O . ASP A 1 204 ? 33.969 -6.793 1.757 1 42.38 204 ASP A O 1
ATOM 1538 N N . ASP A 1 205 ? 32.594 -5.848 3.285 1 45.44 205 ASP A N 1
ATOM 1539 C CA . ASP A 1 205 ? 31.594 -6.898 3.084 1 45.44 205 ASP A CA 1
ATOM 1540 C C . ASP A 1 205 ? 31.016 -6.844 1.672 1 45.44 205 ASP A C 1
ATOM 1542 O O . ASP A 1 205 ? 30.781 -7.883 1.054 1 45.44 205 ASP A O 1
ATOM 1546 N N . THR A 1 206 ? 31 -5.566 1.274 1 49 206 THR A N 1
ATOM 1547 C CA . THR A 1 206 ? 30.469 -5.406 -0.071 1 49 206 THR A CA 1
ATOM 1548 C C . THR A 1 206 ? 31.469 -5.883 -1.118 1 49 206 THR A C 1
ATOM 1550 O O . THR A 1 206 ? 31.109 -6.602 -2.051 1 49 206 THR A O 1
ATOM 1553 N N . ILE A 1 207 ? 32.656 -5.387 -0.93 1 48.12 207 ILE A N 1
ATOM 1554 C CA . ILE A 1 207 ? 33.719 -5.824 -1.842 1 48.12 207 ILE A CA 1
ATOM 1555 C C . ILE A 1 207 ? 33.844 -7.34 -1.772 1 48.12 207 ILE A C 1
ATOM 1557 O O . ILE A 1 207 ? 33.938 -8.016 -2.805 1 48.12 207 ILE A O 1
ATOM 1561 N N . ALA A 1 208 ? 33.938 -7.828 -0.543 1 46.31 208 ALA A N 1
ATOM 1562 C CA . ALA A 1 208 ? 34.062 -9.273 -0.354 1 46.31 208 ALA A CA 1
ATOM 1563 C C . ALA A 1 208 ? 32.875 -10 -0.979 1 46.31 208 ALA A C 1
ATOM 1565 O O . ALA A 1 208 ? 33.031 -11.07 -1.575 1 46.31 208 ALA A O 1
ATOM 1566 N N . PHE A 1 209 ? 31.797 -9.414 -0.806 1 50.78 209 PHE A N 1
ATOM 1567 C CA . PHE A 1 209 ? 30.594 -9.977 -1.421 1 50.78 209 PHE A CA 1
ATOM 1568 C C . PHE A 1 209 ? 30.734 -10.008 -2.939 1 50.78 209 PHE A C 1
ATOM 1570 O O . PHE A 1 209 ? 30.484 -11.031 -3.57 1 50.78 209 PHE A O 1
ATOM 1577 N N . PHE A 1 210 ? 31.172 -8.867 -3.381 1 54.12 210 PHE A N 1
ATOM 1578 C CA . PHE A 1 210 ? 31.266 -8.797 -4.836 1 54.12 210 P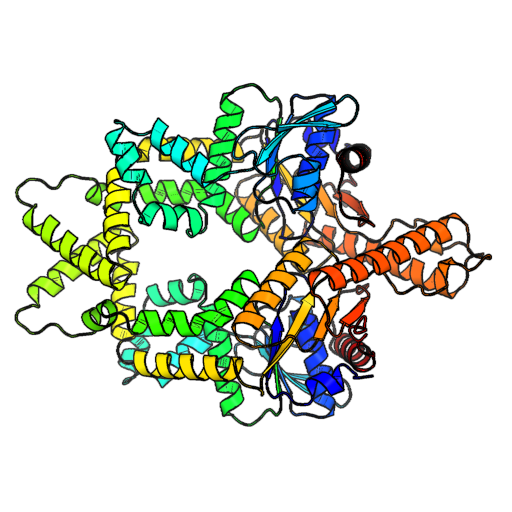HE A CA 1
ATOM 1579 C C . PHE A 1 210 ? 32.375 -9.711 -5.355 1 54.12 210 PHE A C 1
ATOM 1581 O O . PHE A 1 210 ? 32.25 -10.305 -6.426 1 54.12 210 PHE A O 1
ATOM 1588 N N . GLN A 1 211 ? 33.438 -9.773 -4.578 1 51.69 211 GLN A N 1
ATOM 1589 C CA . GLN A 1 211 ? 34.5 -10.695 -4.949 1 51.69 211 GLN A CA 1
ATOM 1590 C C . GLN A 1 211 ? 34.031 -12.141 -4.867 1 51.69 211 GLN A C 1
ATOM 1592 O O . GLN A 1 211 ? 34.344 -12.953 -5.738 1 51.69 211 GLN A O 1
ATOM 1597 N N . ALA A 1 212 ? 33.406 -12.359 -3.777 1 52.5 212 ALA A N 1
ATOM 1598 C CA . ALA A 1 212 ? 32.875 -13.711 -3.586 1 52.5 212 ALA A CA 1
ATOM 1599 C C . ALA A 1 212 ? 31.781 -14.023 -4.594 1 52.5 212 ALA A C 1
ATOM 1601 O O . ALA A 1 212 ? 31.594 -15.18 -4.996 1 52.5 212 ALA A O 1
ATOM 1602 N N . PHE A 1 213 ? 31.125 -12.938 -4.938 1 55.84 213 PHE A N 1
ATOM 1603 C CA . PHE A 1 213 ? 30.078 -13.062 -5.934 1 55.84 213 PHE A CA 1
ATOM 1604 C C . PHE A 1 213 ? 30.656 -13.18 -7.336 1 55.84 213 PHE A C 1
ATOM 1606 O O . PHE A 1 213 ? 29.984 -13.602 -8.273 1 55.84 213 PHE A O 1
ATOM 1613 N N . GLY A 1 214 ? 31.969 -12.875 -7.324 1 53.97 214 GLY A N 1
ATOM 1614 C CA . GLY A 1 214 ? 32.719 -13.07 -8.562 1 53.97 214 GLY A CA 1
ATOM 1615 C C . GLY A 1 214 ? 32.625 -14.492 -9.086 1 53.97 214 GLY A C 1
ATOM 1616 O O . GLY A 1 214 ? 32.688 -15.453 -8.305 1 53.97 214 GLY A O 1
ATOM 1617 N N . GLY A 1 215 ? 32.156 -14.695 -10.367 1 56.78 215 GLY A N 1
ATOM 1618 C CA . GLY A 1 215 ? 31.938 -15.969 -11.039 1 56.78 215 GLY A CA 1
ATOM 1619 C C . GLY A 1 215 ? 30.469 -16.375 -11.086 1 56.78 215 GLY A C 1
ATOM 1620 O O . GLY A 1 215 ? 30.078 -17.188 -11.914 1 56.78 215 GLY A O 1
ATOM 1621 N N . LEU A 1 216 ? 29.859 -15.789 -10.148 1 59.88 216 LEU A N 1
ATOM 1622 C CA . LEU A 1 216 ? 28.438 -16.125 -10.109 1 59.88 216 LEU A CA 1
ATOM 1623 C C . LEU A 1 216 ? 27.641 -15.234 -11.062 1 59.88 216 LEU A C 1
ATOM 1625 O O . LEU A 1 216 ? 26.469 -15.5 -11.328 1 59.88 216 LEU A O 1
ATOM 1629 N N . GLU A 1 217 ? 28.406 -14.273 -11.562 1 62.81 217 GLU A N 1
ATOM 1630 C CA . GLU A 1 217 ? 27.75 -13.273 -12.398 1 62.81 217 GLU A CA 1
ATOM 1631 C C . GLU A 1 217 ? 27.109 -13.922 -13.625 1 62.81 217 GLU A C 1
ATOM 1633 O O . GLU A 1 217 ? 26.016 -13.531 -14.031 1 62.81 217 GLU A O 1
ATOM 1638 N N . GLY A 1 218 ? 27.891 -14.828 -14.195 1 61.78 218 GLY A N 1
ATOM 1639 C CA . GLY A 1 218 ? 27.359 -15.492 -15.375 1 61.78 218 GLY A CA 1
ATOM 1640 C C . GLY A 1 218 ? 26.062 -16.234 -15.094 1 61.78 218 GLY A C 1
ATOM 1641 O O . GLY A 1 218 ? 25.094 -16.109 -15.852 1 61.78 218 GLY A O 1
ATOM 1642 N N . ALA A 1 219 ? 26.109 -16.938 -14.047 1 63.59 219 ALA A N 1
ATOM 1643 C CA . ALA A 1 219 ? 24.922 -17.703 -13.695 1 63.59 219 ALA A CA 1
ATOM 1644 C C . ALA A 1 219 ? 23.75 -16.781 -13.383 1 63.59 219 ALA A C 1
ATOM 1646 O O . ALA A 1 219 ? 22.609 -17.062 -13.789 1 63.59 219 ALA A O 1
ATOM 1647 N N . PHE A 1 220 ? 24.062 -15.695 -12.836 1 63.25 220 PHE A N 1
ATOM 1648 C CA . PHE A 1 220 ? 23.016 -14.734 -12.492 1 63.25 220 PHE A CA 1
ATOM 1649 C C . PHE A 1 220 ? 22.453 -14.078 -13.75 1 63.25 220 PHE A C 1
ATOM 1651 O O . PHE A 1 220 ? 21.25 -13.898 -13.867 1 63.25 220 PHE A O 1
ATOM 1658 N N . ARG A 1 221 ? 23.375 -13.82 -14.594 1 65.94 221 ARG A N 1
ATOM 1659 C CA . ARG A 1 221 ? 22.953 -13.203 -15.844 1 65.94 221 ARG A CA 1
ATOM 1660 C C . ARG A 1 221 ? 22.078 -14.156 -16.641 1 65.94 221 ARG A C 1
ATOM 1662 O O . ARG A 1 221 ? 21.062 -13.742 -17.219 1 65.94 221 ARG A O 1
ATOM 1669 N N . GLU A 1 222 ? 22.547 -15.297 -16.703 1 70.06 222 GLU A N 1
ATOM 1670 C CA . GLU A 1 222 ? 21.781 -16.281 -17.453 1 70.06 222 GLU A CA 1
ATOM 1671 C C . GLU A 1 222 ? 20.391 -16.484 -16.844 1 70.06 222 GLU A C 1
ATOM 1673 O O . GLU A 1 222 ? 19.391 -16.562 -17.562 1 70.06 222 GLU A O 1
ATOM 1678 N N . ARG A 1 223 ? 20.406 -16.406 -15.586 1 68.44 223 ARG A N 1
ATOM 1679 C CA . ARG A 1 223 ? 19.141 -16.609 -14.898 1 68.44 223 ARG A CA 1
ATOM 1680 C C . ARG A 1 223 ? 18.219 -15.406 -15.07 1 68.44 223 ARG A C 1
ATOM 1682 O O . ARG A 1 223 ? 17.016 -15.562 -15.266 1 68.44 223 ARG A O 1
ATOM 1689 N N . ALA A 1 224 ? 18.812 -14.297 -14.977 1 65.44 224 ALA A N 1
ATOM 1690 C CA . ALA A 1 224 ? 18.031 -13.078 -15.164 1 65.44 224 ALA A CA 1
ATOM 1691 C C . ALA A 1 224 ? 17.406 -13.047 -16.562 1 65.44 224 ALA A C 1
ATOM 1693 O O . ALA A 1 224 ? 16.234 -12.695 -16.703 1 65.44 224 ALA A O 1
ATOM 1694 N N . THR A 1 225 ? 18.156 -13.492 -17.516 1 69.44 225 THR A N 1
ATOM 1695 C CA . THR A 1 225 ? 17.672 -13.5 -18.891 1 69.44 225 THR A CA 1
ATOM 1696 C C . THR A 1 225 ? 16.562 -14.531 -19.062 1 69.44 225 THR A C 1
ATOM 1698 O O . THR A 1 225 ? 15.555 -14.258 -19.719 1 69.44 225 THR A O 1
ATOM 1701 N N . GLN A 1 226 ? 16.766 -15.609 -18.438 1 72.5 226 GLN A N 1
ATOM 1702 C CA . GLN A 1 226 ? 15.766 -16.672 -18.531 1 72.5 226 GLN A CA 1
ATOM 1703 C C . GLN A 1 226 ? 14.453 -16.234 -17.875 1 72.5 226 GLN A C 1
ATOM 1705 O O . GLN A 1 226 ? 13.375 -16.531 -18.375 1 72.5 226 GLN A O 1
ATOM 1710 N N . THR A 1 227 ? 14.594 -15.562 -16.891 1 69 227 THR A N 1
ATOM 1711 C CA . THR A 1 227 ? 13.414 -15.086 -16.188 1 69 227 THR A CA 1
ATOM 1712 C C . THR A 1 227 ? 12.688 -14.023 -17 1 69 227 THR A C 1
ATOM 1714 O O . THR A 1 227 ? 11.453 -14.031 -17.094 1 69 227 THR A O 1
ATOM 1717 N N . GLU A 1 228 ? 13.461 -13.18 -17.516 1 70.38 228 GLU A N 1
ATOM 1718 C CA . GLU A 1 228 ? 12.875 -12.164 -18.375 1 70.38 228 GLU A CA 1
ATOM 1719 C C . GLU A 1 228 ? 12.125 -12.797 -19.547 1 70.38 228 GLU A C 1
ATOM 1721 O O . GLU A 1 228 ? 11.016 -12.367 -19.891 1 70.38 228 GLU A O 1
ATOM 1726 N N . GLU A 1 229 ? 12.734 -13.812 -20.047 1 75.31 229 GLU A N 1
ATOM 1727 C CA . GLU A 1 229 ? 12.117 -14.516 -21.172 1 75.31 229 GLU A CA 1
ATOM 1728 C C . GLU A 1 229 ? 10.828 -15.211 -20.75 1 75.31 229 GLU A C 1
ATOM 1730 O O . GLU A 1 229 ? 9.844 -15.211 -21.5 1 75.31 229 GLU A O 1
ATOM 1735 N N . LEU A 1 230 ? 10.859 -15.703 -19.609 1 76.31 230 LEU A N 1
ATOM 1736 C CA . LEU A 1 230 ? 9.672 -16.391 -19.109 1 76.31 230 LEU A CA 1
ATOM 1737 C C . LEU A 1 230 ? 8.531 -15.406 -18.906 1 76.31 230 LEU A C 1
ATOM 1739 O O . LEU A 1 230 ? 7.395 -15.672 -19.297 1 76.31 230 LEU A O 1
ATOM 1743 N N . LEU A 1 231 ? 8.828 -14.281 -18.406 1 75.69 231 LEU A N 1
ATOM 1744 C CA . LEU A 1 231 ? 7.805 -13.281 -18.094 1 75.69 231 LEU A CA 1
ATOM 1745 C C . LEU A 1 231 ? 7.266 -12.648 -19.375 1 75.69 231 LEU A C 1
ATOM 1747 O O . LEU A 1 231 ? 6.125 -12.188 -19.406 1 75.69 231 LEU A O 1
ATOM 1751 N N . ALA A 1 232 ? 8.125 -12.766 -20.344 1 76.5 232 ALA A N 1
ATOM 1752 C CA . ALA A 1 232 ? 7.723 -12.188 -21.625 1 76.5 232 ALA A CA 1
ATOM 1753 C C . ALA A 1 232 ? 7.109 -13.242 -22.547 1 76.5 232 ALA A C 1
ATOM 1755 O O . ALA A 1 232 ? 6.621 -12.922 -23.625 1 76.5 232 ALA A O 1
ATOM 1756 N N . SER A 1 233 ? 7.043 -14.422 -22.109 1 82.19 233 SER A N 1
ATOM 1757 C CA . SER A 1 233 ? 6.598 -15.523 -22.969 1 82.19 233 SER A CA 1
ATOM 1758 C C . SER A 1 233 ? 5.078 -15.602 -23.016 1 82.19 233 SER A C 1
ATOM 1760 O O . SER A 1 233 ? 4.395 -15.117 -22.109 1 82.19 233 SER A O 1
ATOM 1762 N N . ALA A 1 234 ? 4.617 -16.266 -24.062 1 85.25 234 ALA A N 1
ATOM 1763 C CA . ALA A 1 234 ? 3.188 -16.5 -24.234 1 85.25 234 ALA A CA 1
ATOM 1764 C C . ALA A 1 234 ? 2.674 -17.516 -23.203 1 85.25 234 ALA A C 1
ATOM 1766 O O . ALA A 1 234 ? 1.464 -17.672 -23.031 1 85.25 234 ALA A O 1
ATOM 1767 N N . ARG A 1 235 ? 3.596 -18.078 -22.484 1 90.31 235 ARG A N 1
ATOM 1768 C CA . ARG A 1 235 ? 3.24 -19.078 -21.5 1 90.31 235 ARG A CA 1
ATOM 1769 C C . ARG A 1 235 ? 2.922 -18.438 -20.156 1 90.31 235 ARG A C 1
ATOM 1771 O O . ARG A 1 235 ? 2.471 -19.125 -19.234 1 90.31 235 ARG A O 1
ATOM 1778 N N . THR A 1 236 ? 3.156 -17.188 -20.109 1 91 236 THR A N 1
ATOM 1779 C CA . THR A 1 236 ? 2.9 -16.453 -18.875 1 91 236 THR A CA 1
ATOM 1780 C C . THR A 1 236 ? 1.668 -15.57 -19.016 1 91 236 THR A C 1
ATOM 1782 O O . THR A 1 236 ? 1.543 -14.82 -19.984 1 91 236 THR A O 1
ATOM 1785 N N . GLY A 1 237 ? 0.705 -15.789 -18.141 1 91.81 237 GLY A N 1
ATOM 1786 C CA . GLY A 1 237 ? -0.453 -14.906 -18.062 1 91.81 237 GLY A CA 1
ATOM 1787 C C . GLY A 1 237 ? -0.415 -13.984 -16.859 1 91.81 237 GLY A C 1
ATOM 1788 O O . GLY A 1 237 ? 0.147 -14.328 -15.82 1 91.81 237 GLY A O 1
ATOM 1789 N N . TYR A 1 238 ? -0.985 -12.828 -17.047 1 91.56 238 TYR A N 1
ATOM 1790 C CA . TYR A 1 238 ? -1.034 -11.844 -15.969 1 91.56 238 TYR A CA 1
ATOM 1791 C C . TYR A 1 238 ? -2.469 -11.617 -15.508 1 91.56 238 TYR A C 1
ATOM 1793 O O . TYR A 1 238 ? -3.357 -11.375 -16.328 1 91.56 238 TYR A O 1
ATOM 1801 N N . LEU A 1 239 ? -2.631 -11.734 -14.273 1 93.44 239 LEU A N 1
ATOM 1802 C CA . LEU A 1 239 ? -3.898 -11.422 -13.617 1 93.44 239 LEU A CA 1
ATOM 1803 C C . LEU A 1 239 ? -3.77 -10.18 -12.742 1 93.44 239 LEU A C 1
ATOM 1805 O O . LEU A 1 239 ? -2.963 -10.156 -11.812 1 93.44 239 LEU A O 1
ATOM 1809 N N . LEU A 1 240 ? -4.523 -9.211 -13.07 1 94.19 240 LEU A N 1
ATOM 1810 C CA . LEU A 1 240 ? -4.488 -7.961 -12.328 1 94.19 240 LEU A CA 1
ATOM 1811 C C . LEU A 1 240 ? -5.59 -7.918 -11.273 1 94.19 240 LEU A C 1
ATOM 1813 O O . LEU A 1 240 ? -6.762 -8.125 -11.586 1 94.19 240 LEU A O 1
ATOM 1817 N N . VAL A 1 241 ? -5.184 -7.73 -10.023 1 95.25 241 VAL A N 1
ATOM 1818 C CA . VAL A 1 241 ? -6.145 -7.605 -8.938 1 95.25 241 VAL A CA 1
ATOM 1819 C C . VAL A 1 241 ? -6.211 -6.148 -8.469 1 95.25 241 VAL A C 1
ATOM 1821 O O . VAL A 1 241 ? -5.18 -5.516 -8.25 1 95.25 241 VAL A O 1
ATOM 1824 N N . THR A 1 242 ? -7.391 -5.598 -8.359 1 95.44 242 THR A N 1
ATOM 1825 C CA . THR A 1 242 ? -7.582 -4.223 -7.906 1 95.44 242 THR A CA 1
ATOM 1826 C C . THR A 1 242 ? -8.883 -4.09 -7.117 1 95.44 242 THR A C 1
ATOM 1828 O O . THR A 1 242 ? -9.586 -5.078 -6.891 1 95.44 242 THR A O 1
ATOM 1831 N N . THR A 1 243 ? -9.125 -2.955 -6.566 1 95.06 243 THR A N 1
ATOM 1832 C CA . THR A 1 243 ? -10.398 -2.549 -5.984 1 95.06 243 THR A CA 1
ATOM 1833 C C . THR A 1 243 ? -10.945 -1.314 -6.691 1 95.06 243 THR A C 1
ATOM 1835 O O . THR A 1 243 ? -10.32 -0.793 -7.617 1 95.06 243 THR A O 1
ATOM 1838 N N . ILE A 1 244 ? -12.102 -0.87 -6.246 1 93.56 244 ILE A N 1
ATOM 1839 C CA . ILE A 1 244 ? -12.758 0.245 -6.922 1 93.56 244 ILE A CA 1
ATOM 1840 C C . ILE A 1 244 ? -12.234 1.566 -6.359 1 93.56 244 ILE A C 1
ATOM 1842 O O . ILE A 1 244 ? -12.648 2.641 -6.801 1 93.56 244 ILE A O 1
ATOM 1846 N N . HIS A 1 245 ? -11.312 1.515 -5.469 1 90.19 245 HIS A N 1
ATOM 1847 C CA . HIS A 1 245 ? -10.789 2.732 -4.867 1 90.19 245 HIS A CA 1
ATOM 1848 C C . HIS A 1 245 ? -9.719 3.365 -5.75 1 90.19 245 HIS A C 1
ATOM 1850 O O . HIS A 1 245 ? -8.945 2.658 -6.402 1 90.19 245 HIS A O 1
ATOM 1856 N N . GLU A 1 246 ? -9.594 4.617 -5.688 1 85.75 246 GLU A N 1
ATOM 1857 C CA . GLU A 1 246 ? -8.789 5.398 -6.621 1 85.75 246 GLU A CA 1
ATOM 1858 C C . GLU A 1 246 ? -7.316 5.027 -6.527 1 85.75 246 GLU A C 1
ATOM 1860 O O . GLU A 1 246 ? -6.625 4.941 -7.547 1 85.75 246 GLU A O 1
ATOM 1865 N N . ASP A 1 247 ? -6.836 4.852 -5.359 1 83.94 247 ASP A N 1
ATOM 1866 C CA . ASP A 1 247 ? -5.422 4.539 -5.188 1 83.94 247 ASP A CA 1
ATOM 1867 C C . ASP A 1 247 ? -5.07 3.207 -5.844 1 83.94 247 ASP A C 1
ATOM 1869 O O . ASP A 1 247 ? -4.074 3.109 -6.562 1 83.94 247 ASP A O 1
ATOM 1873 N N . ALA A 1 248 ? -5.887 2.223 -5.617 1 89.75 248 ALA A N 1
ATOM 1874 C CA . ALA A 1 248 ? -5.668 0.91 -6.223 1 89.75 248 ALA A CA 1
ATOM 1875 C C . ALA A 1 248 ? -5.816 0.975 -7.742 1 89.75 248 ALA A C 1
ATOM 1877 O O . ALA A 1 248 ? -5.047 0.345 -8.477 1 89.75 248 ALA A O 1
ATOM 1878 N N . MET A 1 249 ? -6.75 1.756 -8.234 1 90.5 249 MET A N 1
ATOM 1879 C CA . MET A 1 249 ? -7 1.879 -9.664 1 90.5 249 MET A CA 1
ATOM 1880 C C . MET A 1 249 ? -5.832 2.57 -10.367 1 90.5 249 MET A C 1
ATOM 1882 O O . MET A 1 249 ? -5.48 2.215 -11.492 1 90.5 249 MET A O 1
ATOM 1886 N N . ALA A 1 250 ? -5.32 3.566 -9.727 1 85.88 250 ALA A N 1
ATOM 1887 C CA . ALA A 1 250 ? -4.164 4.25 -10.297 1 85.88 250 ALA A CA 1
ATOM 1888 C C . ALA A 1 250 ? -3.002 3.281 -10.508 1 85.88 250 ALA A C 1
ATOM 1890 O O . ALA A 1 250 ? -2.361 3.291 -11.562 1 85.88 250 ALA A O 1
ATOM 1891 N N . VAL A 1 251 ? -2.805 2.465 -9.516 1 86.25 251 VAL A N 1
ATOM 1892 C CA . VAL A 1 251 ? -1.743 1.468 -9.609 1 86.25 251 VAL A CA 1
ATOM 1893 C C . VAL A 1 251 ? -2.066 0.475 -10.727 1 86.25 251 VAL A C 1
ATOM 1895 O O . VAL A 1 251 ? -1.189 0.107 -11.508 1 86.25 251 VAL A O 1
ATOM 1898 N N . ALA A 1 252 ? -3.277 0.047 -10.781 1 91.44 252 ALA A N 1
ATOM 1899 C CA . ALA A 1 252 ? -3.707 -0.886 -11.82 1 91.44 252 ALA A CA 1
ATOM 1900 C C . ALA A 1 252 ? -3.461 -0.309 -13.211 1 91.44 252 ALA A C 1
ATOM 1902 O O . ALA A 1 252 ? -2.994 -1.014 -14.109 1 91.44 252 ALA A O 1
ATOM 1903 N N . GLY A 1 253 ? -3.795 0.956 -13.344 1 89.38 253 GLY A N 1
ATOM 1904 C CA . GLY A 1 253 ? -3.547 1.61 -14.617 1 89.38 253 GLY A CA 1
ATOM 1905 C C . GLY A 1 253 ? -2.08 1.641 -14.992 1 89.38 253 GLY A C 1
ATOM 1906 O O . GLY A 1 253 ? -1.724 1.355 -16.141 1 89.38 253 GLY A O 1
ATOM 1907 N N . ARG A 1 254 ? -1.235 1.979 -14.062 1 86.38 254 ARG A N 1
ATOM 1908 C CA . ARG A 1 254 ? 0.203 2.018 -14.312 1 86.38 254 ARG A CA 1
ATOM 1909 C C . ARG A 1 254 ? 0.732 0.635 -14.672 1 86.38 254 ARG A C 1
ATOM 1911 O O . ARG A 1 254 ? 1.583 0.503 -15.555 1 86.38 254 ARG A O 1
ATOM 1918 N N . LEU A 1 255 ? 0.233 -0.35 -13.992 1 86.94 255 LEU A N 1
ATOM 1919 C CA . LEU A 1 255 ? 0.663 -1.72 -14.25 1 86.94 255 LEU A CA 1
ATOM 1920 C C . LEU A 1 255 ? 0.243 -2.168 -15.648 1 86.94 255 LEU A C 1
ATOM 1922 O O . LEU A 1 255 ? 1.0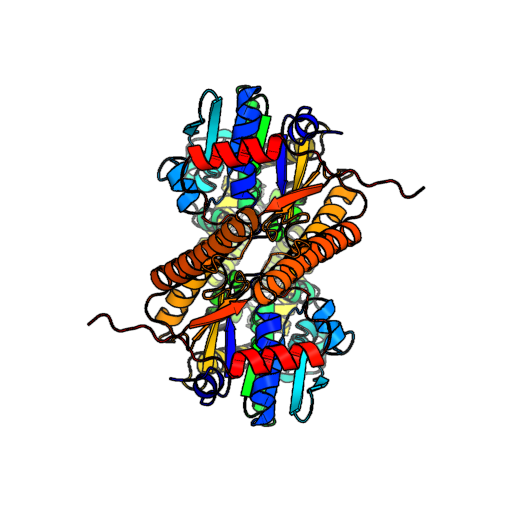15 -2.824 -16.344 1 86.94 255 LEU A O 1
ATOM 1926 N N . ARG A 1 256 ? -0.913 -1.859 -15.977 1 88.75 256 ARG A N 1
ATOM 1927 C CA . ARG A 1 256 ? -1.375 -2.211 -17.312 1 88.75 256 ARG A CA 1
ATOM 1928 C C . ARG A 1 256 ? -0.511 -1.552 -18.391 1 88.75 256 ARG A C 1
ATOM 1930 O O . ARG A 1 256 ? -0.144 -2.189 -19.375 1 88.75 256 ARG A O 1
ATOM 1937 N N . THR A 1 257 ? -0.22 -0.294 -18.188 1 85 257 THR A N 1
ATOM 1938 C CA . THR A 1 257 ? 0.64 0.427 -19.125 1 85 257 THR A CA 1
ATOM 1939 C C . THR A 1 257 ? 2.02 -0.219 -19.203 1 85 257 THR A C 1
ATOM 1941 O O . THR A 1 257 ? 2.559 -0.422 -20.281 1 85 257 THR A O 1
ATOM 1944 N N . ALA A 1 258 ? 2.588 -0.537 -18.031 1 80.81 258 ALA A N 1
ATOM 1945 C CA . ALA A 1 258 ? 3.906 -1.164 -17.969 1 80.81 258 ALA A CA 1
ATOM 1946 C C . ALA A 1 258 ? 3.908 -2.51 -18.688 1 80.81 258 ALA A C 1
ATOM 1948 O O . ALA A 1 258 ? 4.859 -2.838 -19.406 1 80.81 258 ALA A O 1
ATOM 1949 N N . LEU A 1 259 ? 2.881 -3.309 -18.469 1 83.31 259 LEU A N 1
ATOM 1950 C CA . LEU A 1 259 ? 2.764 -4.594 -19.141 1 83.31 259 LEU A CA 1
ATOM 1951 C C . LEU A 1 259 ? 2.629 -4.402 -20.656 1 83.31 259 LEU A C 1
ATOM 1953 O O . LEU A 1 259 ? 3.186 -5.176 -21.438 1 83.31 259 LEU A O 1
ATOM 1957 N N . GLY A 1 260 ? 1.875 -3.408 -21.031 1 81.88 260 GLY A N 1
ATOM 1958 C CA . GLY A 1 260 ? 1.752 -3.088 -22.438 1 81.88 260 GLY A CA 1
ATOM 1959 C C . GLY A 1 260 ? 3.082 -2.77 -23.094 1 81.88 260 GLY A C 1
ATOM 1960 O O . GLY A 1 260 ? 3.328 -3.172 -24.234 1 81.88 260 GLY A O 1
ATOM 1961 N N . GLU A 1 261 ? 3.883 -2.08 -22.375 1 76.44 261 GLU A N 1
ATOM 1962 C CA . GLU A 1 261 ? 5.207 -1.729 -22.891 1 76.44 261 GLU A CA 1
ATOM 1963 C C . GLU A 1 261 ? 6.055 -2.977 -23.125 1 76.44 261 GLU A C 1
ATOM 1965 O O . GLU A 1 261 ? 6.957 -2.971 -23.953 1 76.44 261 GLU A O 1
ATOM 1970 N N . LEU A 1 262 ? 5.758 -4.016 -22.391 1 73.81 262 LEU A N 1
ATOM 1971 C CA . LEU A 1 262 ? 6.445 -5.289 -22.562 1 73.81 262 LEU A CA 1
ATOM 1972 C C . LEU A 1 262 ? 5.711 -6.18 -23.547 1 73.81 262 LEU A C 1
ATOM 1974 O O . LEU A 1 262 ? 6.027 -7.363 -23.688 1 73.81 262 LEU A O 1
ATOM 1978 N N . GLU A 1 263 ? 4.699 -5.621 -24.125 1 80.12 263 GLU A N 1
ATOM 1979 C CA . GLU A 1 263 ? 3.877 -6.32 -25.109 1 80.12 263 GLU A CA 1
ATOM 1980 C C . GLU A 1 263 ? 3.154 -7.508 -24.484 1 80.12 263 GLU A C 1
ATOM 1982 O O . GLU A 1 263 ? 3.084 -8.586 -25.062 1 80.12 263 GLU A O 1
ATOM 1987 N N . ARG A 1 264 ? 2.9 -7.289 -23.266 1 82.44 264 ARG A N 1
ATOM 1988 C CA . ARG A 1 264 ? 2.078 -8.258 -22.547 1 82.44 264 ARG A CA 1
ATOM 1989 C C . ARG A 1 264 ? 0.723 -7.664 -22.188 1 82.44 264 ARG A C 1
ATOM 1991 O O . ARG A 1 264 ? 0.585 -6.445 -22.062 1 82.44 264 ARG A O 1
ATOM 1998 N N . ASP A 1 265 ? -0.218 -8.602 -22.109 1 81.94 265 ASP A N 1
ATOM 1999 C CA . ASP A 1 265 ? -1.557 -8.133 -21.766 1 81.94 265 ASP A CA 1
ATOM 2000 C C . ASP A 1 265 ? -2.061 -8.805 -20.484 1 81.94 265 ASP A C 1
ATOM 2002 O O . ASP A 1 265 ? -1.664 -9.93 -20.172 1 81.94 265 ASP A O 1
ATOM 2006 N N . VAL A 1 266 ? -2.891 -8.047 -19.875 1 89.19 266 VAL A N 1
ATOM 2007 C CA . VAL A 1 266 ? -3.609 -8.602 -18.734 1 89.19 266 VAL A CA 1
ATOM 2008 C C . VAL A 1 266 ? -4.715 -9.539 -19.219 1 89.19 266 VAL A C 1
ATOM 2010 O O . VAL A 1 266 ? -5.523 -9.164 -20.078 1 89.19 266 VAL A O 1
ATOM 2013 N N . ARG A 1 267 ? -4.668 -10.711 -18.719 1 89.44 267 ARG A N 1
ATOM 2014 C CA . ARG A 1 267 ? -5.656 -11.695 -19.156 1 89.44 267 ARG A CA 1
ATOM 2015 C C . ARG A 1 267 ? -7.023 -11.406 -18.547 1 89.44 267 ARG A C 1
ATOM 2017 O O . ARG A 1 267 ? -8.055 -11.625 -19.172 1 89.44 267 ARG A O 1
ATOM 2024 N N . ALA A 1 268 ? -6.977 -11.031 -17.344 1 92.62 268 ALA A N 1
ATOM 2025 C CA . ALA A 1 268 ? -8.203 -10.68 -16.641 1 92.62 268 ALA A CA 1
ATOM 2026 C C . ALA A 1 268 ? -7.914 -9.742 -15.461 1 92.62 268 ALA A C 1
ATOM 2028 O O . ALA A 1 268 ? -6.785 -9.688 -14.969 1 92.62 268 ALA A O 1
ATOM 2029 N N . VAL A 1 269 ? -8.961 -9.031 -15.125 1 95.06 269 VAL A N 1
ATOM 2030 C CA . VAL A 1 269 ? -8.898 -8.148 -13.961 1 95.06 269 VAL A CA 1
ATOM 2031 C C . VAL A 1 269 ? -9.875 -8.625 -12.891 1 95.06 269 VAL A C 1
ATOM 2033 O O . VAL A 1 269 ? -11.062 -8.805 -13.172 1 95.06 269 VAL A O 1
ATOM 2036 N N . VAL A 1 270 ? -9.352 -8.898 -11.758 1 95.69 270 VAL A N 1
ATOM 2037 C CA . VAL A 1 270 ? -10.195 -9.203 -10.609 1 95.69 270 VAL A CA 1
ATOM 2038 C C . VAL A 1 270 ? -10.445 -7.938 -9.797 1 95.69 270 VAL A C 1
ATOM 2040 O O . VAL A 1 270 ? -9.516 -7.375 -9.211 1 95.69 270 VAL A O 1
ATOM 2043 N N . VAL A 1 271 ? -11.648 -7.449 -9.773 1 96.38 271 VAL A N 1
ATOM 2044 C CA . VAL A 1 271 ? -12.023 -6.316 -8.938 1 96.38 271 VAL A CA 1
ATOM 2045 C C . VAL A 1 271 ? -12.57 -6.82 -7.605 1 96.38 271 VAL A C 1
ATOM 2047 O O . VAL A 1 271 ? -13.727 -7.246 -7.52 1 96.38 271 VAL A O 1
ATOM 2050 N N . ASN A 1 272 ? -11.703 -6.695 -6.617 1 94.88 272 ASN A N 1
ATOM 2051 C CA . ASN A 1 272 ? -11.969 -7.273 -5.305 1 94.88 272 ASN A CA 1
ATOM 2052 C C . ASN A 1 272 ? -12.617 -6.262 -4.367 1 94.88 272 ASN A C 1
ATOM 2054 O O . ASN A 1 272 ? -12.727 -5.078 -4.699 1 94.88 272 ASN A O 1
ATOM 2058 N N . ARG A 1 273 ? -13.219 -6.766 -3.297 1 92.81 273 ARG A N 1
ATOM 2059 C CA . ARG A 1 273 ? -13.727 -5.988 -2.174 1 92.81 273 ARG A CA 1
ATOM 2060 C C . ARG A 1 273 ? -14.867 -5.078 -2.613 1 92.81 273 ARG A C 1
ATOM 2062 O O . ARG A 1 273 ? -14.922 -3.906 -2.229 1 92.81 273 ARG A O 1
ATOM 2069 N N . LEU A 1 274 ? -15.75 -5.57 -3.41 1 94 274 LEU A N 1
ATOM 2070 C CA . LEU A 1 274 ? -16.922 -4.828 -3.852 1 94 274 LEU A CA 1
ATOM 2071 C C . LEU A 1 274 ? -18.062 -4.938 -2.828 1 94 274 LEU A C 1
ATOM 2073 O O . LEU A 1 274 ? -18.156 -5.938 -2.113 1 94 274 LEU A O 1
ATOM 2077 N N . PRO A 1 275 ? -18.844 -3.85 -2.787 1 91.69 275 PRO A N 1
ATOM 2078 C CA . PRO A 1 275 ? -20.125 -4.074 -2.098 1 91.69 275 PRO A CA 1
ATOM 2079 C C . PRO A 1 275 ? -20.891 -5.273 -2.654 1 91.69 275 PRO A C 1
ATOM 2081 O O . PRO A 1 275 ? -20.703 -5.648 -3.812 1 91.69 275 PRO A O 1
ATOM 2084 N N . PRO A 1 276 ? -21.719 -5.844 -1.812 1 90.62 276 PRO A N 1
ATOM 2085 C CA . PRO A 1 276 ? -22.438 -7.035 -2.273 1 90.62 276 PRO A CA 1
ATOM 2086 C C . PRO A 1 276 ? -23.312 -6.766 -3.5 1 90.62 276 PRO A C 1
ATOM 2088 O O . PRO A 1 276 ? -23.859 -5.676 -3.635 1 90.62 276 PRO A O 1
ATOM 2091 N N . ASP A 1 277 ? -23.344 -7.801 -4.355 1 89.94 277 ASP A N 1
ATOM 2092 C CA . ASP A 1 277 ? -24.25 -7.734 -5.492 1 89.94 277 ASP A CA 1
ATOM 2093 C C . ASP A 1 277 ? -25.703 -7.938 -5.051 1 89.94 277 ASP A C 1
ATOM 2095 O O . ASP A 1 277 ? -26.156 -9.078 -4.895 1 89.94 277 ASP A O 1
ATOM 2099 N N . LEU A 1 278 ? -26.438 -6.855 -4.977 1 90.38 278 LEU A N 1
ATOM 2100 C CA . LEU A 1 278 ? -27.797 -6.906 -4.43 1 90.38 278 LEU A CA 1
ATOM 2101 C C . LEU A 1 278 ? -28.828 -7.031 -5.547 1 90.38 278 LEU A C 1
ATOM 2103 O O . LEU A 1 278 ? -30.016 -7.184 -5.277 1 90.38 278 LEU A O 1
ATOM 2107 N N . GLY A 1 279 ? -28.281 -6.984 -6.762 1 87.31 279 GLY A N 1
ATOM 2108 C CA . GLY A 1 279 ? -29.188 -7.148 -7.895 1 87.31 279 GLY A CA 1
ATOM 2109 C C . GLY A 1 279 ? -30.391 -6.234 -7.832 1 87.31 279 GLY A C 1
ATOM 2110 O O . GLY A 1 279 ? -30.25 -5.02 -7.672 1 87.31 279 GLY A O 1
ATOM 2111 N N . SER A 1 280 ? -31.594 -6.836 -7.84 1 84.75 280 SER A N 1
ATOM 2112 C CA . SER A 1 280 ? -32.812 -6.062 -7.855 1 84.75 280 SER A CA 1
ATOM 2113 C C . SER A 1 280 ? -33.406 -5.945 -6.453 1 84.75 280 SER A C 1
ATOM 2115 O O . SER A 1 280 ? -34.5 -5.375 -6.277 1 84.75 280 SER A O 1
ATOM 2117 N N . LEU A 1 281 ? -32.719 -6.352 -5.492 1 82.69 281 LEU A N 1
ATOM 2118 C CA . LEU A 1 281 ? -33.219 -6.43 -4.133 1 82.69 281 LEU A CA 1
ATOM 2119 C C . LEU A 1 281 ? -33.625 -5.051 -3.621 1 82.69 281 LEU A C 1
ATOM 2121 O O . LEU A 1 281 ? -34.656 -4.902 -2.967 1 82.69 281 LEU A O 1
ATOM 2125 N N . PRO A 1 282 ? -32.844 -4.004 -3.971 1 82.44 282 PRO A N 1
ATOM 2126 C CA . PRO A 1 282 ? -33.219 -2.689 -3.438 1 82.44 282 PRO A CA 1
ATOM 2127 C C . PRO A 1 282 ? -34.5 -2.152 -4.023 1 82.44 282 PRO A C 1
ATOM 2129 O O . PRO A 1 282 ? -35.094 -1.221 -3.475 1 82.44 282 PRO A O 1
ATOM 2132 N N . SER A 1 283 ? -34.906 -2.705 -5.152 1 82.81 283 SER A N 1
ATOM 2133 C CA . SER A 1 283 ? -36.094 -2.223 -5.801 1 82.81 283 SER A CA 1
ATOM 2134 C C . SER A 1 283 ? -37.344 -2.932 -5.25 1 82.81 283 SER A C 1
ATOM 2136 O O . SER A 1 283 ? -38.469 -2.654 -5.68 1 82.81 283 SER A O 1
ATOM 2138 N N . ASP A 1 284 ? -37.156 -3.801 -4.328 1 83.31 284 ASP A N 1
ATOM 2139 C CA . ASP A 1 284 ? -38.281 -4.496 -3.719 1 83.31 284 ASP A CA 1
ATOM 2140 C C . ASP A 1 284 ? -39.188 -3.521 -2.957 1 83.31 284 ASP A C 1
ATOM 2142 O O . ASP A 1 284 ? -38.719 -2.873 -2.008 1 83.31 284 ASP A O 1
ATOM 2146 N N . PRO A 1 285 ? -40.406 -3.338 -3.336 1 82.75 285 PRO A N 1
ATOM 2147 C CA . PRO A 1 285 ? -41.281 -2.369 -2.701 1 82.75 285 PRO A CA 1
ATOM 2148 C C . PRO A 1 285 ? -41.594 -2.707 -1.242 1 82.75 285 PRO A C 1
ATOM 2150 O O . PRO A 1 285 ? -42 -1.834 -0.475 1 82.75 285 PRO A O 1
ATOM 2153 N N . ASP A 1 286 ? -41.438 -3.955 -0.821 1 83.94 286 ASP A N 1
ATOM 2154 C CA . ASP A 1 286 ? -41.719 -4.383 0.542 1 83.94 286 ASP A CA 1
ATOM 2155 C C . ASP A 1 286 ? -40.594 -4.047 1.487 1 83.94 286 ASP A C 1
ATOM 2157 O O . ASP A 1 286 ? -40.719 -4.156 2.707 1 83.94 286 ASP A O 1
ATOM 2161 N N . ALA A 1 287 ? -39.469 -3.666 0.963 1 87.12 287 ALA A N 1
ATOM 2162 C CA . ALA A 1 287 ? -38.312 -3.35 1.793 1 87.12 287 ALA A CA 1
ATOM 2163 C C . ALA A 1 287 ? -38.531 -2.033 2.537 1 87.12 287 ALA A C 1
ATOM 2165 O O . ALA A 1 287 ? -39.031 -1.061 1.968 1 87.12 287 ALA A O 1
ATOM 2166 N N . PRO A 1 288 ? -38.219 -2 3.861 1 88.94 288 PRO A N 1
ATOM 2167 C CA . PRO A 1 288 ? -38.25 -0.727 4.582 1 88.94 288 PRO A CA 1
ATOM 2168 C C . PRO A 1 288 ? -37.438 0.371 3.898 1 88.94 288 PRO A C 1
ATOM 2170 O O . PRO A 1 288 ? -36.375 0.101 3.355 1 88.94 288 PRO A O 1
ATOM 2173 N N . PRO A 1 289 ? -38 1.599 3.971 1 87.75 289 PRO A N 1
ATOM 2174 C CA . PRO A 1 289 ? -37.406 2.693 3.209 1 87.75 289 PRO A CA 1
ATOM 2175 C C . PRO A 1 289 ? -35.938 2.91 3.559 1 87.75 289 PRO A C 1
ATOM 2177 O O . PRO A 1 289 ? -35.094 3.133 2.666 1 87.75 289 PRO A O 1
ATOM 2180 N N . ASP A 1 290 ? -35.562 2.818 4.797 1 88.25 290 ASP A N 1
ATOM 2181 C CA . ASP A 1 290 ? -34.188 3.07 5.203 1 88.25 290 ASP A CA 1
ATOM 2182 C C . ASP A 1 290 ? -33.25 1.976 4.688 1 88.25 290 ASP A C 1
ATOM 2184 O O . ASP A 1 290 ? -32.125 2.256 4.277 1 88.25 290 ASP A O 1
ATOM 2188 N N . LEU A 1 291 ? -33.719 0.817 4.707 1 89.38 291 LEU A N 1
ATOM 2189 C CA . LEU A 1 291 ? -32.938 -0.301 4.207 1 89.38 291 LEU A CA 1
ATOM 2190 C C . LEU A 1 291 ? -32.812 -0.23 2.688 1 89.38 291 LEU A C 1
ATOM 2192 O O . LEU A 1 291 ? -31.75 -0.552 2.143 1 89.38 291 LEU A O 1
ATOM 2196 N N . ARG A 1 292 ? -33.812 0.181 2.072 1 89.94 292 ARG A N 1
ATOM 2197 C CA . ARG A 1 292 ? -33.781 0.357 0.625 1 89.94 292 ARG A CA 1
ATOM 2198 C C . ARG A 1 292 ? -32.781 1.415 0.223 1 89.94 292 ARG A C 1
ATOM 2200 O O . ARG A 1 292 ? -32 1.221 -0.725 1 89.94 292 ARG A O 1
ATOM 2207 N N . ARG A 1 293 ? -32.812 2.475 0.944 1 89.5 293 ARG A N 1
ATOM 2208 C CA . ARG A 1 293 ? -31.875 3.555 0.66 1 89.5 293 ARG A CA 1
ATOM 2209 C C . ARG A 1 293 ? -30.438 3.088 0.823 1 89.5 293 ARG A C 1
ATOM 2211 O O . ARG A 1 293 ? -29.578 3.379 -0.019 1 89.5 293 ARG A O 1
ATOM 2218 N N . ALA A 1 294 ? -30.203 2.371 1.867 1 89 294 ALA A N 1
ATOM 2219 C CA . ALA A 1 294 ? -28.859 1.851 2.115 1 89 294 ALA A CA 1
ATOM 2220 C C . ALA A 1 294 ? -28.438 0.872 1.021 1 89 294 ALA A C 1
ATOM 2222 O O . ALA A 1 294 ? -27.312 0.931 0.527 1 89 294 ALA A O 1
ATOM 2223 N N . ALA A 1 295 ? -29.297 0.034 0.665 1 90.62 295 ALA A N 1
ATOM 2224 C CA . ALA A 1 295 ? -29.031 -0.965 -0.365 1 90.62 295 ALA A CA 1
ATOM 2225 C C . ALA A 1 295 ? -28.766 -0.304 -1.715 1 90.62 295 ALA A C 1
ATOM 2227 O O . ALA A 1 295 ? -27.859 -0.717 -2.449 1 90.62 295 ALA A O 1
ATOM 2228 N N . MET A 1 296 ? -29.594 0.698 -1.979 1 90.81 296 MET A N 1
ATOM 2229 C CA . MET A 1 296 ? -29.406 1.426 -3.229 1 90.81 296 MET A CA 1
ATOM 2230 C C . MET A 1 296 ? -28.047 2.125 -3.248 1 90.81 296 MET A C 1
ATOM 2232 O O . MET A 1 296 ? -27.391 2.178 -4.285 1 90.81 296 MET A O 1
ATOM 2236 N N . GLY A 1 297 ? -27.656 2.66 -2.115 1 90.88 297 GLY A N 1
ATOM 2237 C CA . GLY A 1 297 ? -26.344 3.266 -2.014 1 90.88 297 GLY A CA 1
ATOM 2238 C C . GLY A 1 297 ? -25.219 2.297 -2.311 1 90.88 297 GLY A C 1
ATOM 2239 O O . GLY A 1 297 ? -24.25 2.646 -2.996 1 90.88 297 GLY A O 1
ATOM 2240 N N . LEU A 1 298 ? -25.344 1.117 -1.827 1 92.25 298 LEU A N 1
ATOM 2241 C CA . LEU A 1 298 ? -24.344 0.08 -2.051 1 92.25 298 LEU A CA 1
ATOM 2242 C C . LEU A 1 298 ? -24.312 -0.325 -3.521 1 92.25 298 LEU A C 1
ATOM 2244 O O . LEU A 1 298 ? -23.219 -0.527 -4.082 1 92.25 298 LEU A O 1
ATOM 2248 N N . LEU A 1 299 ? -25.469 -0.405 -4.082 1 92.56 299 LEU A N 1
ATOM 2249 C CA . LEU A 1 299 ? -25.547 -0.75 -5.496 1 92.56 299 LEU A CA 1
ATOM 2250 C C . LEU A 1 299 ? -24.906 0.328 -6.359 1 92.56 299 LEU A C 1
ATOM 2252 O O . LEU A 1 299 ? -24.172 0.017 -7.305 1 92.56 299 LEU A O 1
ATOM 2256 N N . ASP A 1 300 ? -25.188 1.515 -6.035 1 92.25 300 ASP A N 1
ATOM 2257 C CA . ASP A 1 300 ? -24.625 2.635 -6.773 1 92.25 300 ASP A CA 1
ATOM 2258 C C . ASP A 1 300 ? -23.094 2.662 -6.637 1 92.25 300 ASP A C 1
ATOM 2260 O O . ASP A 1 300 ? -22.391 2.916 -7.609 1 92.25 300 ASP A O 1
ATOM 2264 N N . ALA A 1 301 ? -22.641 2.41 -5.473 1 92.31 301 ALA A N 1
ATOM 2265 C CA . ALA A 1 301 ? -21.203 2.359 -5.242 1 92.31 301 ALA A CA 1
ATOM 2266 C C . ALA A 1 301 ? -20.562 1.261 -6.078 1 92.31 301 ALA A C 1
ATOM 2268 O O . ALA A 1 301 ? -19.5 1.473 -6.68 1 92.31 301 ALA A O 1
ATOM 2269 N N . ARG A 1 302 ? -21.156 0.16 -6.094 1 94.06 302 ARG A N 1
ATOM 2270 C CA . ARG A 1 302 ? -20.672 -0.976 -6.863 1 94.06 302 ARG A CA 1
ATOM 2271 C C . ARG A 1 302 ? -20.625 -0.655 -8.352 1 94.06 302 ARG A C 1
ATOM 2273 O O . ARG A 1 302 ? -19.594 -0.816 -9.008 1 94.06 302 ARG A O 1
ATOM 2280 N N . ARG A 1 303 ? -21.766 -0.185 -8.875 1 93.69 303 ARG A N 1
ATOM 2281 C CA . ARG A 1 303 ? -21.875 0.111 -10.297 1 93.69 303 ARG A CA 1
ATOM 2282 C C . ARG A 1 303 ? -20.938 1.239 -10.703 1 93.69 303 ARG A C 1
ATOM 2284 O O . ARG A 1 303 ? -20.234 1.139 -11.703 1 93.69 303 ARG A O 1
ATOM 2291 N N . GLY A 1 304 ? -21.016 2.27 -9.914 1 93.38 304 GLY A N 1
ATOM 2292 C CA . GLY A 1 304 ? -20.109 3.383 -10.188 1 93.38 304 GLY A CA 1
ATOM 2293 C C . GLY A 1 304 ? -18.656 2.992 -10.148 1 93.38 304 GLY A C 1
ATOM 2294 O O . GLY A 1 304 ? -17.859 3.412 -11 1 93.38 304 GLY A O 1
ATOM 2295 N N . GLY A 1 305 ? -18.297 2.234 -9.102 1 93.88 305 GLY A N 1
ATOM 2296 C CA . GLY A 1 305 ? -16.922 1.762 -8.969 1 93.88 305 GLY A CA 1
ATOM 2297 C C . GLY A 1 305 ? -16.469 0.923 -10.148 1 93.88 305 GLY A C 1
ATOM 2298 O O . GLY A 1 305 ? -15.383 1.141 -10.695 1 93.88 305 GLY A O 1
ATOM 2299 N N . LEU A 1 306 ? -17.297 -0.026 -10.586 1 94.12 306 LEU A N 1
ATOM 2300 C CA . LEU A 1 306 ? -16.953 -0.881 -11.719 1 94.12 306 LEU A CA 1
ATOM 2301 C C . LEU A 1 306 ? -16.844 -0.063 -13 1 94.12 306 LEU A C 1
ATOM 2303 O O . LEU A 1 306 ? -15.984 -0.339 -13.844 1 94.12 306 LEU A O 1
ATOM 2307 N N . GLY A 1 307 ? -17.734 0.894 -13.156 1 93.56 307 GLY A N 1
ATOM 2308 C CA . GLY A 1 307 ? -17.641 1.797 -14.297 1 93.56 307 GLY A CA 1
ATOM 2309 C C . GLY A 1 307 ? -16.312 2.539 -14.352 1 93.56 307 GLY A C 1
ATOM 2310 O O . GLY A 1 307 ? -15.695 2.646 -15.414 1 93.56 307 GLY A O 1
ATOM 2311 N N . ARG A 1 308 ? -15.844 3.01 -13.234 1 92.19 308 ARG A N 1
ATOM 2312 C CA . ARG A 1 308 ? -14.578 3.734 -13.172 1 92.19 308 ARG A CA 1
ATOM 2313 C C . ARG A 1 308 ? -13.406 2.818 -13.492 1 92.19 308 ARG A C 1
ATOM 2315 O O . ARG A 1 308 ? -12.438 3.244 -14.125 1 92.19 308 ARG A O 1
ATOM 2322 N N . VAL A 1 309 ? -13.484 1.631 -13.023 1 94.31 309 VAL A N 1
ATOM 2323 C CA . VAL A 1 309 ? -12.438 0.667 -13.328 1 94.31 309 VAL A CA 1
ATOM 2324 C C . VAL A 1 309 ? -12.344 0.46 -14.836 1 94.31 309 VAL A C 1
ATOM 2326 O O . VAL A 1 309 ? -11.25 0.469 -15.406 1 94.31 309 VAL A O 1
ATOM 2329 N N . ARG A 1 310 ? -13.469 0.325 -15.461 1 93.62 310 ARG A N 1
ATOM 2330 C CA . ARG A 1 310 ? -13.5 0.116 -16.906 1 93.62 310 ARG A CA 1
ATOM 2331 C C . ARG A 1 310 ? -12.961 1.334 -17.641 1 93.62 310 ARG A C 1
ATOM 2333 O O . ARG A 1 310 ? -12.273 1.195 -18.656 1 93.62 310 ARG A O 1
ATOM 2340 N N . GLU A 1 311 ? -13.305 2.439 -17.172 1 91.62 311 GLU A N 1
ATOM 2341 C CA . GLU A 1 311 ? -12.812 3.67 -17.781 1 91.62 311 GLU A CA 1
ATOM 2342 C C . GLU A 1 311 ? -11.289 3.775 -17.656 1 91.62 311 GLU A C 1
ATOM 2344 O O . GLU A 1 311 ? -10.617 4.188 -18.609 1 91.62 311 GLU A O 1
ATOM 2349 N N . THR A 1 312 ? -10.82 3.414 -16.562 1 90.5 312 THR A N 1
ATOM 2350 C CA . THR A 1 312 ? -9.398 3.553 -16.266 1 90.5 312 THR A CA 1
ATOM 2351 C C . THR A 1 312 ? -8.586 2.506 -17.016 1 90.5 312 THR A C 1
ATOM 2353 O O . THR A 1 312 ? -7.52 2.809 -17.547 1 90.5 312 THR A O 1
ATOM 2356 N N . LEU A 1 313 ? -9.055 1.318 -17.109 1 93.06 313 LEU A N 1
ATOM 2357 C CA . LEU A 1 313 ? -8.242 0.214 -17.609 1 93.06 313 LEU A CA 1
ATOM 2358 C C . LEU A 1 313 ? -8.578 -0.085 -19.078 1 93.06 313 LEU A C 1
ATOM 2360 O O . LEU A 1 313 ? -7.828 -0.787 -19.75 1 93.06 313 LEU A O 1
ATOM 2364 N N . GLY A 1 314 ? -9.656 0.492 -19.625 1 89.12 314 GLY A N 1
ATOM 2365 C CA . GLY A 1 314 ? -10.078 0.176 -20.984 1 89.12 314 GLY A CA 1
ATOM 2366 C C . GLY A 1 314 ? -10.688 -1.205 -21.109 1 89.12 314 GLY A C 1
ATOM 2367 O O . GLY A 1 314 ? -11.25 -1.732 -20.141 1 89.12 314 GLY A O 1
ATOM 2368 N N . PRO A 1 315 ? -10.664 -1.789 -22.281 1 86.56 315 PRO A N 1
ATOM 2369 C CA . PRO A 1 315 ? -11.297 -3.09 -22.531 1 86.56 315 PRO A CA 1
ATOM 2370 C C . PRO A 1 315 ? -10.531 -4.242 -21.875 1 86.56 315 PRO A C 1
ATOM 2372 O O . PRO A 1 315 ? -9.383 -4.508 -22.234 1 86.56 315 PRO A O 1
ATOM 2375 N N . VAL A 1 316 ? -11.086 -4.805 -20.906 1 87.38 316 VAL A N 1
ATOM 2376 C CA . VAL A 1 316 ? -10.508 -5.945 -20.203 1 87.38 316 VAL A CA 1
ATOM 2377 C C . VAL A 1 316 ? -11.625 -6.875 -19.719 1 87.38 316 VAL A C 1
ATOM 2379 O O . VAL A 1 316 ? -12.766 -6.441 -19.531 1 87.38 316 VAL A O 1
ATOM 2382 N N . ASP A 1 317 ? -11.32 -8.156 -19.641 1 90.94 317 ASP A N 1
ATOM 2383 C CA . ASP A 1 317 ? -12.234 -9.078 -18.969 1 90.94 317 ASP A CA 1
ATOM 2384 C C . ASP A 1 317 ? -12.203 -8.867 -17.453 1 90.94 317 ASP A C 1
ATOM 2386 O O . ASP A 1 317 ? -11.133 -8.906 -16.844 1 90.94 317 ASP A O 1
ATOM 2390 N N . LEU A 1 318 ? -13.398 -8.609 -16.953 1 92.88 318 LEU A N 1
ATOM 2391 C CA . LEU A 1 318 ? -13.461 -8.25 -15.539 1 92.88 318 LEU A CA 1
ATOM 2392 C C . LEU A 1 318 ? -14.203 -9.32 -14.742 1 92.88 318 LEU A C 1
ATOM 2394 O O . LEU A 1 318 ? -15.203 -9.867 -15.219 1 92.88 318 LEU A O 1
ATOM 2398 N N . LEU A 1 319 ? -13.672 -9.617 -13.625 1 94.12 319 LEU A N 1
ATOM 2399 C CA . LEU A 1 319 ? -14.359 -10.438 -12.633 1 94.12 319 LEU A CA 1
ATOM 2400 C C . LEU A 1 319 ? -14.609 -9.648 -11.352 1 94.12 319 LEU A C 1
ATOM 2402 O O . LEU A 1 319 ? -13.664 -9.219 -10.688 1 94.12 319 LEU A O 1
ATOM 2406 N N . ALA A 1 320 ? -15.867 -9.438 -11.07 1 94 320 ALA A N 1
ATOM 2407 C CA . ALA A 1 320 ? -16.266 -8.703 -9.867 1 94 320 ALA A CA 1
ATOM 2408 C C . ALA A 1 320 ? -16.391 -9.641 -8.672 1 94 320 ALA A C 1
ATOM 2410 O O . ALA A 1 320 ? -17.109 -10.648 -8.734 1 94 320 ALA A O 1
ATOM 2411 N N . VAL A 1 321 ? -15.703 -9.305 -7.613 1 93.94 321 VAL A N 1
ATOM 2412 C CA . VAL A 1 321 ? -15.711 -10.156 -6.426 1 93.94 321 VAL A CA 1
ATOM 2413 C C . VAL A 1 321 ? -16.156 -9.344 -5.211 1 93.94 321 VAL A C 1
ATOM 2415 O O . VAL A 1 321 ? -15.547 -8.32 -4.883 1 93.94 321 VAL A O 1
ATOM 2418 N N . ASP A 1 322 ? -17.203 -9.82 -4.48 1 91.75 322 ASP A N 1
ATOM 2419 C CA . ASP A 1 322 ? -17.703 -9.164 -3.271 1 91.75 322 ASP A CA 1
ATOM 2420 C C . ASP A 1 322 ? -16.656 -9.195 -2.16 1 91.75 322 ASP A C 1
ATOM 2422 O O . ASP A 1 322 ? -15.828 -10.109 -2.096 1 91.75 322 ASP A O 1
ATOM 2426 N N . ASP A 1 323 ? -16.703 -8.141 -1.353 1 90.12 323 ASP A N 1
ATOM 2427 C CA . ASP A 1 323 ? -15.859 -8.156 -0.16 1 90.12 323 ASP A CA 1
ATOM 2428 C C . ASP A 1 323 ? -16.234 -9.312 0.763 1 90.12 323 ASP A C 1
ATOM 2430 O O . ASP A 1 323 ? -17.406 -9.633 0.911 1 90.12 323 ASP A O 1
ATOM 2434 N N . LEU A 1 324 ? -15.164 -9.883 1.351 1 79.94 324 LEU A N 1
ATOM 2435 C CA . LEU A 1 324 ? -15.398 -10.992 2.266 1 79.94 324 LEU A CA 1
ATOM 2436 C C . LEU A 1 324 ? -15.812 -10.492 3.643 1 79.94 324 LEU A C 1
ATOM 2438 O O . LEU A 1 324 ? -15.266 -9.508 4.141 1 79.94 324 LEU A O 1
ATOM 2442 N N . ALA A 1 325 ? -16.828 -11.109 4.199 1 76.31 325 ALA A N 1
ATOM 2443 C CA . ALA A 1 325 ? -17.266 -10.758 5.547 1 76.31 325 ALA A CA 1
ATOM 2444 C C . ALA A 1 325 ? -16.172 -11.039 6.574 1 76.31 325 ALA A C 1
ATOM 2446 O O . ALA A 1 325 ? -16.047 -10.32 7.57 1 76.31 325 ALA A O 1
ATOM 2447 N N . GLU A 1 326 ? -15.461 -12.133 6.258 1 81.56 326 GLU A N 1
ATOM 2448 C CA . GLU A 1 326 ? -14.367 -12.555 7.125 1 81.56 326 GLU A CA 1
ATOM 2449 C C . GLU A 1 326 ? -13.125 -12.922 6.312 1 81.56 326 GLU A C 1
ATOM 2451 O O . GLU A 1 326 ? -13.234 -13.406 5.188 1 81.56 326 GLU A O 1
ATOM 2456 N N . PRO A 1 327 ? -12.023 -12.68 6.992 1 82.44 327 PRO A N 1
ATOM 2457 C CA . PRO A 1 327 ? -10.805 -13.109 6.301 1 82.44 327 PRO A CA 1
ATOM 2458 C C . PRO A 1 327 ? -10.75 -14.625 6.09 1 82.44 327 PRO A C 1
ATOM 2460 O O . PRO A 1 327 ? -11.383 -15.375 6.832 1 82.44 327 PRO A O 1
ATOM 2463 N N . ILE A 1 328 ? -10.055 -15.008 5.051 1 84.31 328 ILE A N 1
ATOM 2464 C CA . ILE A 1 328 ? -9.875 -16.438 4.777 1 84.31 328 ILE A CA 1
ATOM 2465 C C . ILE A 1 328 ? -8.961 -17.047 5.836 1 84.31 328 ILE A C 1
ATOM 2467 O O . ILE A 1 328 ? -7.797 -16.656 5.961 1 84.31 328 ILE A O 1
ATOM 2471 N N . ALA A 1 329 ? -9.539 -17.969 6.605 1 84.94 329 ALA A N 1
ATOM 2472 C CA . ALA A 1 329 ? -8.781 -18.531 7.719 1 84.94 329 ALA A CA 1
ATOM 2473 C C . ALA A 1 329 ? -8.742 -20.047 7.633 1 84.94 329 ALA A C 1
ATOM 2475 O O . ALA A 1 329 ? -8.32 -20.719 8.578 1 84.94 329 ALA A O 1
ATOM 2476 N N . SER A 1 330 ? -9.227 -20.609 6.562 1 89.81 330 SER A N 1
ATOM 2477 C CA . SER A 1 330 ? -9.219 -22.062 6.391 1 89.81 330 SER A CA 1
ATOM 2478 C C . SER A 1 330 ? -9.078 -22.438 4.918 1 89.81 330 SER A C 1
ATOM 2480 O O . SER A 1 330 ? -9.414 -21.641 4.035 1 89.81 330 SER A O 1
ATOM 2482 N N . VAL A 1 331 ? -8.633 -23.672 4.793 1 91.25 331 VAL A N 1
ATOM 2483 C CA . VAL A 1 331 ? -8.461 -24.188 3.439 1 91.25 331 VAL A CA 1
ATOM 2484 C C . VAL A 1 331 ? -9.828 -24.359 2.773 1 91.25 331 VAL A C 1
ATOM 2486 O O . VAL A 1 331 ? -9.969 -24.125 1.57 1 91.25 331 VAL A O 1
ATOM 2489 N N . GLU A 1 332 ? -10.789 -24.672 3.543 1 90.75 332 GLU A N 1
ATOM 2490 C CA . GLU A 1 332 ? -12.148 -24.828 3.025 1 90.75 332 GLU A CA 1
ATOM 2491 C C . GLU A 1 332 ? -12.688 -23.5 2.496 1 90.75 332 GLU A C 1
ATOM 2493 O O . GLU A 1 332 ? -13.281 -23.453 1.417 1 90.75 332 GLU A O 1
ATOM 2498 N N . ALA A 1 333 ? -12.484 -22.516 3.27 1 90.38 333 ALA A N 1
ATOM 2499 C CA . ALA A 1 333 ? -12.922 -21.172 2.85 1 90.38 333 ALA A CA 1
ATOM 2500 C C . ALA A 1 333 ? -12.203 -20.75 1.574 1 90.38 333 ALA A C 1
ATOM 2502 O O . ALA A 1 333 ? -12.805 -20.125 0.694 1 90.38 333 ALA A O 1
ATOM 2503 N N . LEU A 1 334 ? -11.008 -21.094 1.476 1 90.62 334 LEU A N 1
ATOM 2504 C CA . LEU A 1 334 ? -10.211 -20.781 0.292 1 90.62 334 LEU A CA 1
ATOM 2505 C C . LEU A 1 334 ? -10.75 -21.516 -0.933 1 90.62 334 LEU A C 1
ATOM 2507 O O . LEU A 1 334 ? -10.859 -20.922 -2.012 1 90.62 334 LEU A O 1
ATOM 2511 N N . GLY A 1 335 ? -11.023 -22.781 -0.707 1 90.94 335 GLY A N 1
ATOM 2512 C CA . GLY A 1 335 ? -11.609 -23.562 -1.781 1 90.94 335 GLY A CA 1
ATOM 2513 C C . GLY A 1 335 ? -12.93 -23 -2.279 1 90.94 335 GLY A C 1
ATOM 2514 O O . GLY A 1 335 ? -13.172 -22.953 -3.486 1 90.94 335 GLY A O 1
ATOM 2515 N N . ARG A 1 336 ? -13.711 -22.562 -1.37 1 89.75 336 ARG A N 1
ATOM 2516 C CA . ARG A 1 336 ? -14.992 -21.969 -1.739 1 89.75 336 ARG A CA 1
ATOM 2517 C C . ARG A 1 336 ? -14.789 -20.703 -2.553 1 89.75 336 ARG A C 1
ATOM 2519 O O . ARG A 1 336 ? -15.5 -20.453 -3.531 1 89.75 336 ARG A O 1
ATOM 2526 N N . LEU A 1 337 ? -13.844 -19.922 -2.162 1 89.81 337 LEU A N 1
ATOM 2527 C CA . LEU A 1 337 ? -13.539 -18.703 -2.912 1 89.81 337 LEU A CA 1
ATOM 2528 C C . LEU A 1 337 ? -13.055 -19.047 -4.32 1 89.81 337 LEU A C 1
ATOM 2530 O O . LEU A 1 337 ? -13.492 -18.438 -5.297 1 89.81 337 LEU A O 1
ATOM 2534 N N . GLY A 1 338 ? -12.164 -20.016 -4.375 1 90.5 338 GLY A N 1
ATOM 2535 C CA . GLY A 1 338 ? -11.688 -20.453 -5.676 1 90.5 338 GLY A CA 1
ATOM 2536 C C . GLY A 1 338 ? -12.812 -20.906 -6.598 1 90.5 338 GLY A C 1
ATOM 2537 O O . GLY A 1 338 ? -12.859 -20.5 -7.762 1 90.5 338 GLY A O 1
ATOM 2538 N N . ALA A 1 339 ? -13.688 -21.672 -6.07 1 87.94 339 ALA A N 1
ATOM 2539 C CA . ALA A 1 339 ? -14.82 -22.172 -6.844 1 87.94 339 ALA A CA 1
ATOM 2540 C C . ALA A 1 339 ? -15.711 -21.031 -7.32 1 87.94 339 ALA A C 1
ATOM 2542 O O . ALA A 1 339 ? -16.156 -21.031 -8.469 1 87.94 339 ALA A O 1
ATOM 2543 N N . ARG A 1 340 ? -15.914 -20.094 -6.473 1 86.19 340 ARG A N 1
ATOM 2544 C CA . ARG A 1 340 ? -16.734 -18.938 -6.816 1 86.19 340 ARG A CA 1
ATOM 2545 C C . ARG A 1 340 ? -16.078 -18.125 -7.926 1 86.19 340 ARG A C 1
ATOM 2547 O O . ARG A 1 340 ? -16.766 -17.641 -8.836 1 86.19 340 ARG A O 1
ATOM 2554 N N . LEU A 1 341 ? -14.805 -17.969 -7.875 1 87.94 341 LEU A N 1
ATOM 2555 C CA . LEU A 1 341 ? -14.078 -17.219 -8.891 1 87.94 341 LEU A CA 1
ATOM 2556 C C . LEU A 1 341 ? -14.133 -17.938 -10.234 1 87.94 341 LEU A C 1
ATOM 2558 O O . LEU A 1 341 ? -14.266 -17.297 -11.281 1 87.94 341 LEU A O 1
ATOM 2562 N N . GLY A 1 342 ? -14 -19.266 -10.172 1 85.31 342 GLY A N 1
ATOM 2563 C CA . GLY A 1 342 ? -13.914 -20.062 -11.383 1 85.31 342 GLY A CA 1
ATOM 2564 C C . GLY A 1 342 ? -15.227 -20.125 -12.148 1 85.31 342 GLY A C 1
ATOM 2565 O O . GLY A 1 342 ? -15.219 -20.266 -13.375 1 85.31 342 GLY A O 1
ATOM 2566 N N . GLU A 1 343 ? -16.312 -20.016 -11.438 1 78.75 343 GLU A N 1
ATOM 2567 C CA . GLU A 1 343 ? -17.625 -20.172 -12.039 1 78.75 343 GLU A CA 1
ATOM 2568 C C . GLU A 1 343 ? -18.125 -18.859 -12.633 1 78.75 343 GLU A C 1
ATOM 2570 O O . GLU A 1 343 ? -19.078 -18.844 -13.414 1 78.75 343 GLU A O 1
ATOM 2575 N N . ARG A 1 344 ? -17.469 -17.891 -12.344 1 77.69 344 ARG A N 1
ATOM 2576 C CA . ARG A 1 344 ? -17.969 -16.578 -12.766 1 77.69 344 ARG A CA 1
ATOM 2577 C C . ARG A 1 344 ? -17.531 -16.266 -14.188 1 77.69 344 ARG A C 1
ATOM 2579 O O . ARG A 1 344 ? -16.406 -16.594 -14.594 1 77.69 344 ARG A O 1
ATOM 2586 N N . GLU A 1 345 ? -18.531 -15.773 -14.906 1 78.88 345 GLU A N 1
ATOM 2587 C CA . GLU A 1 345 ? -18.25 -15.32 -16.266 1 78.88 345 GLU A CA 1
ATOM 2588 C C . GLU A 1 345 ? -17.516 -13.984 -16.25 1 78.88 345 GLU A C 1
ATOM 2590 O O . GLU A 1 345 ? -17.844 -13.102 -15.453 1 78.88 345 GLU A O 1
ATOM 2595 N N . LEU A 1 346 ? -16.469 -13.984 -17.047 1 82.06 346 LEU A N 1
ATOM 2596 C CA . LEU A 1 346 ? -15.758 -12.719 -17.219 1 82.06 346 LEU A CA 1
ATOM 2597 C C . LEU A 1 346 ? -16.609 -11.727 -18 1 82.06 346 LEU A C 1
ATOM 2599 O O . LEU A 1 346 ? -17.188 -12.086 -19.031 1 82.06 346 LEU A O 1
ATOM 2603 N N . GLU A 1 347 ? -16.875 -10.609 -17.391 1 78.44 347 GLU A N 1
ATOM 2604 C CA . GLU A 1 347 ? -17.594 -9.562 -18.109 1 78.44 347 GLU A CA 1
ATOM 2605 C C . GLU A 1 347 ? -16.719 -8.922 -19.188 1 78.44 347 GLU A C 1
ATOM 2607 O O . GLU A 1 347 ? -15.711 -8.281 -18.859 1 78.44 347 GLU A O 1
ATOM 2612 N N . SER A 1 348 ? -16.953 -9.352 -20.5 1 70.06 348 SER A N 1
ATOM 2613 C CA . SER A 1 348 ? -16.094 -8.945 -21.609 1 70.06 348 SER A CA 1
ATOM 2614 C C . SER A 1 348 ? -16.266 -7.461 -21.922 1 70.06 348 SER A C 1
ATOM 2616 O O . SER A 1 348 ? -17.297 -6.867 -21.578 1 70.06 348 SER A O 1
ATOM 2618 N N . ALA A 1 349 ? -15.156 -6.754 -22.438 1 63.5 349 ALA A N 1
ATOM 2619 C CA . ALA A 1 349 ? -15.125 -5.375 -22.922 1 63.5 349 ALA A CA 1
ATOM 2620 C C . ALA A 1 349 ? -16.078 -5.176 -24.094 1 63.5 349 ALA A C 1
ATOM 2622 O O . ALA A 1 349 ? -16.188 -6.031 -24.984 1 63.5 349 ALA A O 1
ATOM 2623 N N . SER A 1 350 ? -17.375 -4.914 -23.969 1 51.06 350 SER A N 1
ATOM 2624 C CA . SER A 1 350 ? -18.125 -4.656 -25.203 1 51.06 350 SER A CA 1
ATOM 2625 C C . SER A 1 350 ? -17.328 -3.758 -26.141 1 51.06 350 SER A C 1
ATOM 2627 O O . SER A 1 350 ? -16.812 -2.713 -25.734 1 51.06 350 SER A O 1
ATOM 2629 N N . PRO A 1 351 ? -16.781 -4.211 -27.328 1 41.22 351 PRO A N 1
ATOM 2630 C CA . PRO A 1 351 ? -16.359 -3.27 -28.375 1 41.22 351 PRO A CA 1
ATOM 2631 C C . PRO A 1 351 ? -17.391 -2.166 -28.609 1 41.22 351 PRO A C 1
ATOM 2633 O O . PRO A 1 351 ? -18.594 -2.43 -28.625 1 41.22 351 PRO A O 1
ATOM 2636 N N . GLU A 1 352 ? -17.547 -1.099 -27.906 1 33.78 352 GLU A N 1
ATOM 2637 C CA . GLU A 1 352 ? -18.359 -0.18 -28.688 1 33.78 352 GLU A CA 1
ATOM 2638 C C . GLU A 1 352 ? -17.891 -0.143 -30.141 1 33.78 352 GLU A C 1
ATOM 2640 O O . GLU A 1 352 ? -16.75 0.232 -30.438 1 33.78 352 GLU A O 1
ATOM 2645 N N . HIS A 1 353 ? -18.234 -1.098 -30.969 1 24.81 353 HIS A N 1
ATOM 2646 C CA . HIS A 1 353 ? -18.469 -0.547 -32.312 1 24.81 353 HIS A CA 1
ATOM 2647 C C . HIS A 1 353 ? -19.516 0.565 -32.25 1 24.81 353 HIS A C 1
ATOM 2649 O O . HIS A 1 353 ? -20.5 0.475 -31.516 1 24.81 353 HIS A O 1
ATOM 2655 N N . MET B 1 1 ? -17.453 11.93 26.812 1 53.66 1 MET B N 1
ATOM 2656 C CA . MET B 1 1 ? -17.328 11.375 25.469 1 53.66 1 MET B CA 1
ATOM 2657 C C . MET B 1 1 ? -16.609 12.344 24.531 1 53.66 1 MET B C 1
ATOM 2659 O O . MET B 1 1 ? -17.016 13.508 24.422 1 53.66 1 MET B O 1
ATOM 2663 N N . THR B 1 2 ? -15.336 12.148 24.25 1 79.19 2 THR B N 1
ATOM 2664 C CA . THR B 1 2 ? -14.5 13.125 23.562 1 79.19 2 THR B CA 1
ATOM 2665 C C . THR B 1 2 ? -14.664 13 22.047 1 79.19 2 THR B C 1
ATOM 2667 O O . THR B 1 2 ? -14.719 11.891 21.516 1 79.19 2 THR B O 1
ATOM 2670 N N . THR B 1 3 ? -15.227 14.117 21.484 1 87.5 3 THR B N 1
ATOM 2671 C CA . THR B 1 3 ? -15.312 14.188 20.031 1 87.5 3 THR B CA 1
ATOM 2672 C C . THR B 1 3 ? -13.914 14.227 19.422 1 87.5 3 THR B C 1
ATOM 2674 O O . THR B 1 3 ? -12.93 14.461 20.109 1 87.5 3 THR B O 1
ATOM 2677 N N . LEU B 1 4 ? -13.906 13.867 18.172 1 89.44 4 LEU B N 1
ATOM 2678 C CA . LEU B 1 4 ? -12.633 13.938 17.469 1 89.44 4 LEU B CA 1
ATOM 2679 C C . LEU B 1 4 ? -12.055 15.352 17.531 1 89.44 4 LEU B C 1
ATOM 2681 O O . LEU B 1 4 ? -10.852 15.523 17.75 1 89.44 4 LEU B O 1
ATOM 2685 N N . THR B 1 5 ? -12.938 16.375 17.391 1 88.38 5 THR B N 1
ATOM 2686 C CA . THR B 1 5 ? -12.508 17.766 17.469 1 88.38 5 THR B CA 1
ATOM 2687 C C . THR B 1 5 ? -11.852 18.047 18.812 1 88.38 5 THR B C 1
ATOM 2689 O O . THR B 1 5 ? -10.773 18.641 18.875 1 88.38 5 THR B O 1
ATOM 2692 N N . GLY B 1 6 ? -12.523 17.594 19.828 1 88 6 GLY B N 1
ATOM 2693 C CA . GLY B 1 6 ? -11.984 17.797 21.156 1 88 6 GLY B CA 1
ATOM 2694 C C . GLY B 1 6 ? -10.648 17.094 21.375 1 88 6 GLY B C 1
ATOM 2695 O O . GLY B 1 6 ? -9.75 17.656 22.016 1 88 6 GLY B O 1
ATOM 2696 N N . ALA B 1 7 ? -10.547 15.969 20.828 1 88.94 7 ALA B N 1
ATOM 2697 C CA . ALA B 1 7 ? -9.344 15.156 21 1 88.94 7 ALA B CA 1
ATOM 2698 C C . ALA B 1 7 ? -8.156 15.789 20.281 1 88.94 7 ALA B C 1
ATOM 2700 O O . ALA B 1 7 ? -7.008 15.609 20.703 1 88.94 7 ALA B O 1
ATOM 2701 N N . LEU B 1 8 ? -8.422 16.609 19.266 1 92.06 8 LEU B N 1
ATOM 2702 C CA . LEU B 1 8 ? -7.348 17.141 18.422 1 92.06 8 LEU B CA 1
ATOM 2703 C C . LEU B 1 8 ? -7.035 18.578 18.781 1 92.06 8 LEU B C 1
ATOM 2705 O O . LEU B 1 8 ? -6.004 19.125 18.375 1 92.06 8 LEU B O 1
ATOM 2709 N N . GLN B 1 9 ? -7.812 19.203 19.609 1 90 9 GLN B N 1
ATOM 2710 C CA . GLN B 1 9 ? -7.77 20.625 19.891 1 90 9 GLN B CA 1
ATOM 2711 C C . GLN B 1 9 ? -6.438 21.031 20.516 1 90 9 GLN B C 1
ATOM 2713 O O . GLN B 1 9 ? -5.895 22.094 20.219 1 90 9 GLN B O 1
ATOM 2718 N N . PRO B 1 10 ? -5.844 20.188 21.297 1 91.19 10 PRO B N 1
ATOM 2719 C CA . PRO B 1 10 ? -4.645 20.609 22.016 1 91.19 10 PRO B CA 1
ATOM 2720 C C . PRO B 1 10 ? -3.4 20.641 21.141 1 91.19 10 PRO B C 1
ATOM 2722 O O . PRO B 1 10 ? -2.371 21.188 21.516 1 91.19 10 PRO B O 1
ATOM 2725 N N . PHE B 1 11 ? -3.502 20.156 19.984 1 94.25 11 PHE B N 1
ATOM 2726 C CA . PHE B 1 11 ? -2.285 19.906 19.219 1 94.25 11 PHE B CA 1
ATOM 2727 C C . PHE B 1 11 ? -2.055 21.016 18.188 1 94.25 11 PHE B C 1
ATOM 2729 O O . PHE B 1 11 ? -3.008 21.562 17.625 1 94.25 11 PHE B O 1
ATOM 2736 N N . GLU B 1 12 ? -0.775 21.266 17.969 1 94.88 12 GLU B N 1
ATOM 2737 C CA . GLU B 1 12 ? -0.374 22.234 16.953 1 94.88 12 GLU B CA 1
ATOM 2738 C C . GLU B 1 12 ? 0.02 21.547 15.648 1 94.88 12 GLU B C 1
ATOM 2740 O O . GLU B 1 12 ? 0.102 22.188 14.594 1 94.88 12 GLU B O 1
ATOM 2745 N N . THR B 1 13 ? 0.348 20.328 15.797 1 93.5 13 THR B N 1
ATOM 2746 C CA . THR B 1 13 ? 0.652 19.469 14.656 1 93.5 13 THR B CA 1
ATOM 2747 C C . THR B 1 13 ? -0.081 18.125 14.773 1 93.5 13 THR B C 1
ATOM 2749 O O . THR B 1 13 ? -0.074 17.5 15.828 1 93.5 13 THR B O 1
ATOM 2752 N N . ILE B 1 14 ? -0.744 17.812 13.773 1 93.94 14 ILE B N 1
ATOM 2753 C CA . ILE B 1 14 ? -1.428 16.516 13.719 1 93.94 14 ILE B CA 1
ATOM 2754 C C . ILE B 1 14 ? -0.881 15.695 12.562 1 93.94 14 ILE B C 1
ATOM 2756 O O . ILE B 1 14 ? -1.009 16.078 11.398 1 93.94 14 ILE B O 1
ATOM 2760 N N . VAL B 1 15 ? -0.267 14.609 12.859 1 90.19 15 VAL B N 1
ATOM 2761 C CA . VAL B 1 15 ? 0.291 13.734 11.836 1 90.19 15 VAL B CA 1
ATOM 2762 C C . VAL B 1 15 ? -0.667 12.57 11.578 1 90.19 15 VAL B C 1
ATOM 2764 O O . VAL B 1 15 ? -1.009 11.82 12.492 1 90.19 15 VAL B O 1
ATOM 2767 N N . VAL B 1 16 ? -1.102 12.453 10.344 1 92.31 16 VAL B N 1
ATOM 2768 C CA . VAL B 1 16 ? -1.99 11.367 9.938 1 92.31 16 VAL B CA 1
ATOM 2769 C C . VAL B 1 16 ? -1.171 10.219 9.352 1 92.31 16 VAL B C 1
ATOM 2771 O O . VAL B 1 16 ? -0.505 10.383 8.328 1 92.31 16 VAL B O 1
ATOM 2774 N N . VAL B 1 17 ? -1.215 9.078 10.031 1 89.38 17 VAL B N 1
ATOM 2775 C CA . VAL B 1 17 ? -0.393 7.945 9.625 1 89.38 17 VAL B CA 1
ATOM 2776 C C . VAL B 1 17 ? -1.285 6.746 9.312 1 89.38 17 VAL B C 1
ATOM 2778 O O . VAL B 1 17 ? -2.436 6.691 9.75 1 89.38 17 VAL B O 1
ATOM 2781 N N . GLY B 1 18 ? -0.766 5.82 8.562 1 90.56 18 GLY B N 1
ATOM 2782 C CA . GLY B 1 18 ? -1.487 4.613 8.18 1 90.56 18 GLY B CA 1
ATOM 2783 C C . GLY B 1 18 ? -0.946 3.967 6.922 1 90.56 18 GLY B C 1
ATOM 2784 O O . GLY B 1 18 ? -0.025 4.492 6.293 1 90.56 18 GLY B O 1
ATOM 2785 N N . ALA B 1 19 ? -1.552 2.838 6.605 1 87.56 19 ALA B N 1
ATOM 2786 C CA . ALA B 1 19 ? -1.15 2.098 5.414 1 87.56 19 ALA B CA 1
ATOM 2787 C C . ALA B 1 19 ? -1.556 2.844 4.145 1 87.56 19 ALA B C 1
ATOM 2789 O O . ALA B 1 19 ? -2.33 3.801 4.199 1 87.56 19 ALA B O 1
ATOM 2790 N N . GLY B 1 20 ? -0.941 2.402 3.037 1 83.12 20 GLY B N 1
ATOM 2791 C CA . GLY B 1 20 ? -1.376 2.945 1.76 1 83.12 20 GLY B CA 1
ATOM 2792 C C . GLY B 1 20 ? -2.807 2.576 1.41 1 83.12 20 GLY B C 1
ATOM 2793 O O . GLY B 1 20 ? -3.238 1.447 1.65 1 83.12 20 GLY B O 1
ATOM 2794 N N . GLY B 1 21 ? -3.561 3.539 0.919 1 85.25 21 GLY B N 1
ATOM 2795 C CA . GLY B 1 21 ? -4.879 3.266 0.375 1 85.25 21 GLY B CA 1
ATOM 2796 C C . GLY B 1 21 ? -5.969 3.252 1.432 1 85.25 21 GLY B C 1
ATOM 2797 O O . GLY B 1 21 ? -7.121 2.92 1.139 1 85.25 21 GLY B O 1
ATOM 2798 N N . VAL B 1 22 ? -5.672 3.611 2.607 1 91.5 22 VAL B N 1
ATOM 2799 C CA . VAL B 1 22 ? -6.656 3.504 3.678 1 91.5 22 VAL B CA 1
ATOM 2800 C C . VAL B 1 22 ? -7.449 4.805 3.783 1 91.5 22 VAL B C 1
ATOM 2802 O O . VAL B 1 22 ? -8.344 4.926 4.621 1 91.5 22 VAL B O 1
ATOM 2805 N N . GLY B 1 23 ? -7.094 5.848 3.002 1 91.12 23 GLY B N 1
ATOM 2806 C CA . GLY B 1 23 ? -7.832 7.102 2.986 1 91.12 23 GLY B CA 1
ATOM 2807 C C . GLY B 1 23 ? -7.18 8.188 3.82 1 91.12 23 GLY B C 1
ATOM 2808 O O . GLY B 1 23 ? -7.859 9.078 4.332 1 91.12 23 GLY B O 1
ATOM 2809 N N . LYS B 1 24 ? -5.898 8.133 4.082 1 91.62 24 LYS B N 1
ATOM 2810 C CA . LYS B 1 24 ? -5.164 9.109 4.883 1 91.62 24 LYS B CA 1
ATOM 2811 C C . LYS B 1 24 ? -5.32 10.516 4.312 1 91.62 24 LYS B C 1
ATOM 2813 O O . LYS B 1 24 ? -5.66 11.453 5.043 1 91.62 24 LYS B O 1
ATOM 2818 N N . THR B 1 25 ? -5.082 10.672 3.004 1 90.5 25 THR B N 1
ATOM 2819 C CA . THR B 1 25 ? -5.07 11.977 2.354 1 90.5 25 THR B CA 1
ATOM 2820 C C . THR B 1 25 ? -6.434 12.648 2.465 1 90.5 25 THR B C 1
ATOM 2822 O O . THR B 1 25 ? -6.523 13.828 2.824 1 90.5 25 THR B O 1
ATOM 2825 N N . THR B 1 26 ? -7.441 11.898 2.195 1 91.81 26 THR B N 1
ATOM 2826 C CA . THR B 1 26 ? -8.797 12.43 2.303 1 91.81 26 THR B CA 1
ATOM 2827 C C . THR B 1 26 ? -9.133 12.773 3.75 1 91.81 26 THR B C 1
ATOM 2829 O O . THR B 1 26 ? -9.727 13.82 4.027 1 91.81 26 THR B O 1
ATOM 2832 N N . THR B 1 27 ? -8.758 11.883 4.621 1 93.88 27 THR B N 1
ATOM 2833 C CA . THR B 1 27 ? -9.008 12.109 6.043 1 93.88 27 THR B CA 1
ATOM 2834 C C . THR B 1 27 ? -8.266 13.344 6.531 1 93.88 27 THR B C 1
ATOM 2836 O O . THR B 1 27 ? -8.828 14.164 7.262 1 93.88 27 THR B O 1
ATOM 2839 N N . ALA B 1 28 ? -7.027 13.523 6.16 1 94.38 28 ALA B N 1
ATOM 2840 C CA . ALA B 1 28 ? -6.238 14.695 6.543 1 94.38 28 ALA B CA 1
ATOM 2841 C C . ALA B 1 28 ? -6.898 15.984 6.062 1 94.38 28 ALA B C 1
ATOM 2843 O O . ALA B 1 28 ? -7.023 16.938 6.824 1 94.38 28 ALA B O 1
ATOM 2844 N N . ALA B 1 29 ? -7.309 15.977 4.832 1 93.56 29 ALA B N 1
ATOM 2845 C CA . ALA B 1 29 ? -7.969 17.156 4.27 1 93.56 29 ALA B CA 1
ATOM 2846 C C . ALA B 1 29 ? -9.281 17.438 4.996 1 93.56 29 ALA B C 1
ATOM 2848 O O . ALA B 1 29 ? -9.602 18.609 5.277 1 93.56 29 ALA B O 1
ATOM 2849 N N . ALA B 1 30 ? -10.016 16.422 5.258 1 93.62 30 ALA B N 1
ATOM 2850 C CA . ALA B 1 30 ? -11.289 16.578 5.957 1 93.62 30 ALA B CA 1
ATOM 2851 C C . ALA B 1 30 ? -11.078 17.141 7.359 1 93.62 30 ALA B C 1
ATOM 2853 O O . ALA B 1 30 ? -11.844 17.984 7.816 1 93.62 30 ALA B O 1
ATOM 2854 N N . ILE B 1 31 ? -10.086 16.641 8.023 1 94.5 31 ILE B N 1
ATOM 2855 C CA . ILE B 1 31 ? -9.75 17.125 9.359 1 94.5 31 ILE B CA 1
ATOM 2856 C C . ILE B 1 31 ? -9.336 18.594 9.281 1 94.5 31 ILE B C 1
ATOM 2858 O O . ILE B 1 31 ? -9.688 19.391 10.156 1 94.5 31 ILE B O 1
ATOM 2862 N N . GLY B 1 32 ? -8.547 18.906 8.273 1 94.75 32 GLY B N 1
ATOM 2863 C CA . GLY B 1 32 ? -8.211 20.297 8.062 1 94.75 32 GLY B CA 1
ATOM 2864 C C . GLY B 1 32 ? -9.43 21.188 7.938 1 94.75 32 GLY B C 1
ATOM 2865 O O . GLY B 1 32 ? -9.508 22.234 8.578 1 94.75 32 GLY B O 1
ATOM 2866 N N . ALA B 1 33 ? -10.383 20.75 7.141 1 93.44 33 ALA B N 1
ATOM 2867 C CA . ALA B 1 33 ? -11.625 21.5 6.969 1 93.44 33 ALA B CA 1
ATOM 2868 C C . ALA B 1 33 ? -12.375 21.625 8.297 1 93.44 33 ALA B C 1
ATOM 2870 O O . ALA B 1 33 ? -12.93 22.688 8.602 1 93.44 33 ALA B O 1
ATOM 2871 N N . LEU B 1 34 ? -12.391 20.578 9.031 1 92.81 34 LEU B N 1
ATOM 2872 C CA . LEU B 1 34 ? -13.062 20.531 10.328 1 92.81 34 LEU B CA 1
ATOM 2873 C C . LEU B 1 34 ? -12.453 21.547 11.289 1 92.81 34 LEU B C 1
ATOM 2875 O O . LEU B 1 34 ? -13.172 22.344 11.906 1 92.81 34 LEU B O 1
ATOM 2879 N N . LEU B 1 35 ? -11.141 21.562 11.398 1 95 35 LEU B N 1
ATOM 2880 C CA . LEU B 1 35 ? -10.445 22.406 12.375 1 95 35 LEU B CA 1
ATOM 2881 C C . LEU B 1 35 ? -10.414 23.859 11.93 1 95 35 LEU B C 1
ATOM 2883 O O . LEU B 1 35 ? -10.203 24.766 12.742 1 95 35 LEU B O 1
ATOM 2887 N N . ALA B 1 36 ? -10.625 24.062 10.656 1 94.94 36 ALA B N 1
ATOM 2888 C CA . ALA B 1 36 ? -10.562 25.406 10.078 1 94.94 36 ALA B CA 1
ATOM 2889 C C . ALA B 1 36 ? -11.68 26.297 10.625 1 94.94 36 ALA B C 1
ATOM 2891 O O . ALA B 1 36 ? -11.609 27.516 10.531 1 94.94 36 ALA B O 1
ATOM 2892 N N . SER B 1 37 ? -12.656 25.703 11.164 1 91.12 37 SER B N 1
ATOM 2893 C CA . SER B 1 37 ? -13.773 26.469 11.695 1 91.12 37 SER B CA 1
ATOM 2894 C C . SER B 1 37 ? -13.383 27.219 12.969 1 91.12 37 SER B C 1
ATOM 2896 O O . SER B 1 37 ? -14.008 28.219 13.336 1 91.12 37 SER B O 1
ATOM 2898 N N . SER B 1 38 ? -12.32 26.781 13.594 1 92.75 38 SER B N 1
ATOM 2899 C CA . SER B 1 38 ? -11.992 27.391 14.883 1 92.75 38 SER B CA 1
ATOM 2900 C C . SER B 1 38 ? -10.508 27.734 14.969 1 92.75 38 SER B C 1
ATOM 2902 O O . SER B 1 38 ? -10.086 28.453 15.875 1 92.75 38 SER B O 1
ATOM 2904 N N . ARG B 1 39 ? -9.742 27.266 14.039 1 96.12 39 ARG B N 1
ATOM 2905 C CA . ARG B 1 39 ? -8.297 27.453 14.094 1 96.12 39 ARG B CA 1
ATOM 2906 C C . ARG B 1 39 ? -7.734 27.812 12.719 1 96.12 39 ARG B C 1
ATOM 2908 O O . ARG B 1 39 ? -8.219 27.312 11.703 1 96.12 39 ARG B O 1
ATOM 2915 N N . ARG B 1 40 ? -6.684 28.641 12.68 1 96.75 40 ARG B N 1
ATOM 2916 C CA . ARG B 1 40 ? -5.918 28.797 11.445 1 96.75 40 ARG B CA 1
ATOM 2917 C C . ARG B 1 40 ? -5.195 27.516 11.07 1 96.75 40 ARG B C 1
ATOM 2919 O O . ARG B 1 40 ? -4.234 27.109 11.742 1 96.75 40 ARG B O 1
ATOM 2926 N N . THR B 1 41 ? -5.723 26.922 10.023 1 97.44 41 THR B N 1
ATOM 2927 C CA . THR B 1 41 ? -5.324 25.547 9.742 1 97.44 41 THR B CA 1
ATOM 2928 C C . THR B 1 41 ? -4.617 25.453 8.391 1 97.44 41 THR B C 1
ATOM 2930 O O . THR B 1 41 ? -5.016 26.125 7.434 1 97.44 41 THR B O 1
ATOM 2933 N N . CYS B 1 42 ? -3.578 24.609 8.375 1 97.25 42 CYS B N 1
ATOM 2934 C CA . CYS B 1 42 ? -2.895 24.25 7.137 1 97.25 42 CYS B CA 1
ATOM 2935 C C . CYS B 1 42 ? -2.793 22.734 7.004 1 97.25 42 CYS B C 1
ATOM 2937 O O . CYS B 1 42 ? -2.518 22.031 7.98 1 97.25 42 CYS B O 1
ATOM 2939 N N . VAL B 1 43 ? -3.074 22.266 5.785 1 96.06 43 VAL B N 1
ATOM 2940 C CA . VAL B 1 43 ? -2.883 20.844 5.492 1 96.06 43 VAL B CA 1
ATOM 2941 C C . VAL B 1 43 ? -1.679 20.672 4.57 1 96.06 43 VAL B C 1
ATOM 2943 O O . VAL B 1 43 ? -1.632 21.25 3.482 1 96.06 43 VAL B O 1
ATOM 2946 N N . LEU B 1 44 ? -0.712 19.938 5.055 1 92.81 44 LEU B N 1
ATOM 2947 C CA . LEU B 1 44 ? 0.446 19.562 4.246 1 92.81 44 LEU B CA 1
ATOM 2948 C C . LEU B 1 44 ? 0.287 18.156 3.682 1 92.81 44 LEU B C 1
ATOM 2950 O O . LEU B 1 44 ? 0.233 17.188 4.434 1 92.81 44 LEU B O 1
ATOM 2954 N N . THR B 1 45 ? 0.182 18.062 2.398 1 90.5 45 THR B N 1
ATOM 2955 C CA . THR B 1 45 ? -0.03 16.766 1.774 1 90.5 45 THR B CA 1
ATOM 2956 C C . THR B 1 45 ? 1.101 16.438 0.803 1 90.5 45 THR B C 1
ATOM 2958 O O . THR B 1 45 ? 1.763 17.344 0.288 1 90.5 45 THR B O 1
ATOM 2961 N N . VAL B 1 46 ? 1.377 15.156 0.58 1 76.69 46 VAL B N 1
ATOM 2962 C CA . VAL B 1 46 ? 2.488 14.734 -0.265 1 76.69 46 VAL B CA 1
ATOM 2963 C C . VAL B 1 46 ? 1.953 14.18 -1.584 1 76.69 46 VAL B C 1
ATOM 2965 O O . VAL B 1 46 ? 2.51 14.453 -2.65 1 76.69 46 VAL B O 1
ATOM 2968 N N . ASP B 1 47 ? 0.881 13.453 -1.589 1 74.5 47 ASP B N 1
ATOM 2969 C CA . ASP B 1 47 ? 0.459 12.75 -2.795 1 74.5 47 ASP B CA 1
ATOM 2970 C C . ASP B 1 47 ? -1.05 12.516 -2.797 1 74.5 47 ASP B C 1
ATOM 2972 O O . ASP B 1 47 ? -1.509 11.375 -2.781 1 74.5 47 ASP B O 1
ATOM 2976 N N . PRO B 1 48 ? -1.709 13.664 -3.02 1 77.19 48 PRO B N 1
ATOM 2977 C CA . PRO B 1 48 ? -3.156 13.453 -3.086 1 77.19 48 PRO B CA 1
ATOM 2978 C C . PRO B 1 48 ? -3.596 12.781 -4.387 1 77.19 48 PRO B C 1
ATOM 2980 O O . PRO B 1 48 ? -2.967 12.984 -5.43 1 77.19 48 PRO B O 1
ATOM 2983 N N . ALA B 1 49 ? -4.578 11.953 -4.258 1 75.31 49 ALA B N 1
ATOM 2984 C CA . ALA B 1 49 ? -5.176 11.406 -5.473 1 75.31 49 ALA B CA 1
ATOM 2985 C C . ALA B 1 49 ? -5.621 12.523 -6.41 1 75.31 49 ALA B C 1
ATOM 2987 O O . ALA B 1 49 ? -5.895 13.648 -5.969 1 75.31 49 ALA B O 1
ATOM 2988 N N . ARG B 1 50 ? -5.684 12.195 -7.602 1 75.75 50 ARG B N 1
ATOM 2989 C CA . ARG B 1 50 ? -5.957 13.195 -8.633 1 75.75 50 ARG B CA 1
ATOM 2990 C C . ARG B 1 50 ? -7.258 13.938 -8.344 1 75.75 50 ARG B C 1
ATOM 2992 O O . ARG B 1 50 ? -7.301 15.172 -8.406 1 75.75 50 ARG B O 1
ATOM 2999 N N . ARG B 1 51 ? -8.336 13.297 -8.07 1 77.44 51 ARG B N 1
ATOM 3000 C CA . ARG B 1 51 ? -9.641 13.922 -7.867 1 77.44 51 ARG B CA 1
ATOM 3001 C C . ARG B 1 51 ? -9.617 14.875 -6.68 1 77.44 51 ARG B C 1
ATOM 3003 O O . ARG B 1 51 ? -10.195 15.961 -6.734 1 77.44 51 ARG B O 1
ATOM 3010 N N . LEU B 1 52 ? -8.992 14.484 -5.645 1 82.88 52 LEU B N 1
ATOM 3011 C CA . LEU B 1 52 ? -8.867 15.352 -4.477 1 82.88 52 LEU B CA 1
ATOM 3012 C C . LEU B 1 52 ? -7.992 16.562 -4.785 1 82.88 52 LEU B C 1
ATOM 3014 O O . LEU B 1 52 ? -8.312 17.688 -4.391 1 82.88 52 LEU B O 1
ATOM 3018 N N . ALA B 1 53 ? -6.906 16.328 -5.469 1 86.06 53 ALA B N 1
ATOM 3019 C CA . ALA B 1 53 ? -6.023 17.438 -5.859 1 86.06 53 ALA B CA 1
ATOM 3020 C C . ALA B 1 53 ? -6.773 18.469 -6.699 1 86.06 53 ALA B C 1
ATOM 3022 O O . ALA B 1 53 ? -6.613 19.672 -6.496 1 86.06 53 ALA B O 1
ATOM 3023 N N . ASP B 1 54 ? -7.57 17.938 -7.57 1 85.88 54 ASP B N 1
ATOM 3024 C CA . ASP B 1 54 ? -8.383 18.812 -8.406 1 85.88 54 ASP B CA 1
ATOM 3025 C C . ASP B 1 54 ? -9.398 19.594 -7.57 1 85.88 54 ASP B C 1
ATOM 3027 O O . ASP B 1 54 ? -9.562 20.797 -7.75 1 85.88 54 ASP B O 1
ATOM 3031 N N . ALA B 1 55 ? -10.031 18.891 -6.695 1 86.5 55 ALA B N 1
ATOM 3032 C CA . ALA B 1 55 ? -11.031 19.516 -5.832 1 86.5 55 ALA B CA 1
ATOM 3033 C C . ALA B 1 55 ? -10.414 20.625 -4.984 1 86.5 55 ALA B C 1
ATOM 3035 O O . ALA B 1 55 ? -11.039 21.656 -4.746 1 86.5 55 ALA B O 1
ATOM 3036 N N . LEU B 1 56 ? -9.203 20.438 -4.609 1 89.25 56 LEU B N 1
ATOM 3037 C CA . LEU B 1 56 ? -8.539 21.359 -3.703 1 89.25 56 LEU B CA 1
ATOM 3038 C C . LEU B 1 56 ? -7.781 22.438 -4.484 1 89.25 56 LEU B C 1
ATOM 3040 O O . LEU B 1 56 ? -7.203 23.344 -3.891 1 89.25 56 LEU B O 1
ATOM 3044 N N . GLY B 1 57 ? -7.781 22.281 -5.766 1 85.44 57 GLY B N 1
ATOM 3045 C CA . GLY B 1 57 ? -7.113 23.266 -6.609 1 85.44 57 GLY B CA 1
ATOM 3046 C C . GLY B 1 57 ? -5.602 23.172 -6.539 1 85.44 57 GLY B C 1
ATOM 3047 O O . GLY B 1 57 ? -4.91 24.188 -6.605 1 85.44 57 GLY B O 1
ATOM 3048 N N . LEU B 1 58 ? -5.117 22 -6.348 1 83.12 58 LEU B N 1
ATOM 3049 C CA . LEU B 1 58 ? -3.688 21.828 -6.105 1 83.12 58 LEU B CA 1
ATOM 3050 C C . LEU B 1 58 ? -2.938 21.594 -7.414 1 83.12 58 LEU B C 1
ATOM 3052 O O . LEU B 1 58 ? -1.705 21.594 -7.438 1 83.12 58 LEU B O 1
ATOM 3056 N N . VAL B 1 59 ? -3.619 21.453 -8.43 1 76.75 59 VAL B N 1
ATOM 3057 C CA . VAL B 1 59 ? -2.963 21.109 -9.688 1 76.75 59 VAL B CA 1
ATOM 3058 C C . VAL B 1 59 ? -2.148 22.297 -10.188 1 76.75 59 VAL B C 1
ATOM 3060 O O . VAL B 1 59 ? -2.682 23.406 -10.352 1 76.75 59 VAL B O 1
ATOM 3063 N N . GLY B 1 60 ? -0.869 22.125 -10.383 1 71.38 60 GLY B N 1
ATOM 3064 C CA . GLY B 1 60 ? 0.007 23.109 -10.992 1 71.38 60 GLY B CA 1
ATOM 3065 C C . GLY B 1 60 ? 0.46 24.188 -10.023 1 71.38 60 GLY B C 1
ATOM 3066 O O . GLY B 1 60 ? 0.966 25.234 -10.438 1 71.38 60 GLY B O 1
ATOM 3067 N N . VAL B 1 61 ? 0.239 24.078 -8.703 1 74 61 VAL B N 1
ATOM 3068 C CA . VAL B 1 61 ? 0.504 25.203 -7.809 1 74 61 VAL B CA 1
ATOM 3069 C C . VAL B 1 61 ? 1.862 25.031 -7.137 1 74 61 VAL B C 1
ATOM 3071 O O . VAL B 1 61 ? 2.396 25.969 -6.535 1 74 61 VAL B O 1
ATOM 3074 N N . GLY B 1 62 ? 2.574 23.938 -7.332 1 68.88 62 GLY B N 1
ATOM 3075 C CA . GLY B 1 62 ? 3.857 23.719 -6.684 1 68.88 62 GLY B CA 1
ATOM 3076 C C . GLY B 1 62 ? 3.771 23.719 -5.172 1 68.88 62 GLY B C 1
ATOM 3077 O O . GLY B 1 62 ? 2.893 23.078 -4.59 1 68.88 62 GLY B O 1
ATOM 3078 N N . ASN B 1 63 ? 4.738 24.562 -4.453 1 78 63 ASN B N 1
ATOM 3079 C CA . ASN B 1 63 ? 4.867 24.578 -3.002 1 78 63 ASN B CA 1
ATOM 3080 C C . ASN B 1 63 ? 4.039 25.703 -2.387 1 78 63 ASN B C 1
ATOM 3082 O O . ASN B 1 63 ? 4.012 25.875 -1.165 1 78 63 ASN B O 1
ATOM 3086 N N . ASP B 1 64 ? 3.34 26.422 -3.135 1 84.75 64 ASP B N 1
ATOM 3087 C CA . ASP B 1 64 ? 2.584 27.547 -2.596 1 84.75 64 ASP B CA 1
ATOM 3088 C C . ASP B 1 64 ? 1.289 27.078 -1.938 1 84.75 64 ASP B C 1
ATOM 3090 O O . ASP B 1 64 ? 0.615 26.172 -2.455 1 84.75 64 ASP B O 1
ATOM 3094 N N . PRO B 1 65 ? 1.009 27.688 -0.808 1 91.81 65 PRO B N 1
ATOM 3095 C CA . PRO B 1 65 ? -0.257 27.328 -0.164 1 91.81 65 PRO B CA 1
ATOM 3096 C C . PRO B 1 65 ? -1.476 27.75 -0.982 1 91.81 65 PRO B C 1
ATOM 3098 O O . PRO B 1 65 ? -1.465 28.812 -1.61 1 91.81 65 PRO B O 1
ATOM 3101 N N . VAL B 1 66 ? -2.414 26.938 -1.1 1 93.62 66 VAL B N 1
ATOM 3102 C CA . VAL B 1 66 ? -3.701 27.219 -1.724 1 93.62 66 VAL B CA 1
ATOM 3103 C C . VAL B 1 66 ? -4.781 27.328 -0.651 1 93.62 66 VAL B C 1
ATOM 3105 O O . VAL B 1 66 ? -4.93 26.438 0.185 1 93.62 66 VAL B O 1
ATOM 3108 N N . THR B 1 67 ? -5.48 28.453 -0.71 1 94.88 67 THR B N 1
ATOM 3109 C CA . THR B 1 67 ? -6.555 28.641 0.26 1 94.88 67 THR B CA 1
ATOM 3110 C C . THR B 1 67 ? -7.844 27.984 -0.232 1 94.88 67 THR B C 1
ATOM 3112 O O . THR B 1 67 ? -8.289 28.234 -1.354 1 94.88 67 THR B O 1
ATOM 3115 N N . VAL B 1 68 ? -8.359 27.094 0.55 1 94.12 68 VAL B N 1
ATOM 3116 C CA . VAL B 1 68 ? -9.594 26.391 0.237 1 94.12 68 VAL B CA 1
ATOM 3117 C C . VAL B 1 68 ? -10.719 26.875 1.144 1 94.12 68 VAL B C 1
ATOM 3119 O O . VAL B 1 68 ? -10.531 27.031 2.352 1 94.12 68 VAL B O 1
ATOM 3122 N N . GLU B 1 69 ? -11.852 27.078 0.539 1 92.5 69 GLU B N 1
ATOM 3123 C CA . GLU B 1 69 ? -13.008 27.562 1.294 1 92.5 69 GLU B CA 1
ATOM 3124 C C . GLU B 1 69 ? -14.102 26.484 1.355 1 92.5 69 GLU B C 1
ATOM 3126 O O . GLU B 1 69 ? -14.523 25.969 0.322 1 92.5 69 GLU B O 1
ATOM 3131 N N . VAL B 1 70 ? -14.422 26.141 2.484 1 87.75 70 VAL B N 1
ATOM 3132 C CA . VAL B 1 70 ? -15.531 25.219 2.732 1 87.75 70 VAL B CA 1
ATOM 3133 C C . VAL B 1 70 ? -16.578 25.906 3.607 1 87.75 70 VAL B C 1
ATOM 3135 O O . VAL B 1 70 ? -16.438 25.969 4.828 1 87.75 70 VAL B O 1
ATOM 3138 N N . GLY B 1 71 ? -17.688 26.25 2.988 1 82.25 71 GLY B N 1
ATOM 3139 C CA . GLY B 1 71 ? -18.625 27.078 3.721 1 82.25 71 GLY B CA 1
ATOM 3140 C C . GLY B 1 71 ? -18 28.375 4.234 1 82.25 71 GLY B C 1
ATOM 3141 O O . GLY B 1 71 ? -17.469 29.156 3.455 1 82.25 71 GLY B O 1
ATOM 3142 N N . SER B 1 72 ? -18.016 28.516 5.59 1 81.5 72 SER B N 1
ATOM 3143 C CA . SER B 1 72 ? -17.5 29.734 6.195 1 81.5 72 SER B CA 1
ATOM 3144 C C . SER B 1 72 ? -16.062 29.531 6.672 1 81.5 72 SER B C 1
ATOM 3146 O O . SER B 1 72 ? -15.414 30.484 7.129 1 81.5 72 SER B O 1
ATOM 3148 N N . ALA B 1 73 ? -15.586 28.375 6.504 1 87.38 73 ALA B N 1
ATOM 3149 C CA . ALA B 1 73 ? -14.242 28.078 6.977 1 87.38 73 ALA B CA 1
ATOM 3150 C C . ALA B 1 73 ? -13.242 28.094 5.82 1 87.38 73 ALA B C 1
ATOM 3152 O O . ALA B 1 73 ? -13.602 27.828 4.672 1 87.38 73 ALA B O 1
ATOM 3153 N N . ARG B 1 74 ? -12.039 28.547 6.195 1 93.81 74 ARG B N 1
ATOM 3154 C CA . ARG B 1 74 ? -10.953 28.578 5.219 1 93.81 74 ARG B CA 1
ATOM 3155 C C . ARG B 1 74 ? -9.695 27.938 5.789 1 93.81 74 ARG B C 1
ATOM 3157 O O . ARG B 1 74 ? -9.391 28.094 6.973 1 93.81 74 ARG B O 1
ATOM 3164 N N . PHE B 1 75 ? -9.102 27.188 5.023 1 95.5 75 PHE B N 1
ATOM 3165 C CA . PHE B 1 75 ? -7.82 26.625 5.422 1 95.5 75 PHE B CA 1
ATOM 3166 C C . PHE B 1 75 ? -6.883 26.516 4.227 1 95.5 75 PHE B C 1
ATOM 3168 O O . PHE B 1 75 ? -7.32 26.609 3.076 1 95.5 75 PHE B O 1
ATOM 3175 N N . ASP B 1 76 ? -5.602 26.469 4.5 1 96.5 76 ASP B N 1
ATOM 3176 C CA . ASP B 1 76 ? -4.598 26.359 3.443 1 96.5 76 ASP B CA 1
ATOM 3177 C C . ASP B 1 76 ? -4.18 24.906 3.227 1 96.5 76 ASP B C 1
ATOM 3179 O O . ASP B 1 76 ? -4.148 24.125 4.172 1 96.5 76 ASP B O 1
ATOM 3183 N N . VAL B 1 77 ? -3.934 24.609 1.981 1 95.5 77 VAL B N 1
ATOM 3184 C CA . VAL B 1 77 ? -3.371 23.312 1.622 1 95.5 77 VAL B CA 1
ATOM 3185 C C . VAL B 1 77 ? -2.055 23.5 0.873 1 95.5 77 VAL B C 1
ATOM 3187 O O . VAL B 1 77 ? -1.965 24.344 -0.026 1 95.5 77 VAL B O 1
ATOM 3190 N N . VAL B 1 78 ? -1.092 22.75 1.331 1 93 78 VAL B N 1
ATOM 3191 C CA . VAL B 1 78 ? 0.213 22.781 0.678 1 93 78 VAL B CA 1
ATOM 3192 C C . VAL B 1 78 ? 0.576 21.391 0.18 1 93 78 VAL B C 1
ATOM 3194 O O . VAL B 1 78 ? 0.531 20.422 0.942 1 93 78 VAL B O 1
ATOM 3197 N N . MET B 1 79 ? 0.818 21.297 -1.069 1 90.31 79 MET B N 1
ATOM 3198 C CA . MET B 1 79 ? 1.36 20.047 -1.62 1 90.31 79 MET B CA 1
ATOM 3199 C C . MET B 1 79 ? 2.885 20.078 -1.63 1 90.31 79 MET B C 1
ATOM 3201 O O . MET B 1 79 ? 3.488 21.016 -2.152 1 90.31 79 MET B O 1
ATOM 3205 N N . LEU B 1 80 ? 3.416 19.016 -1.098 1 84.75 80 LEU B N 1
ATOM 3206 C CA . LEU B 1 80 ? 4.871 18.969 -0.999 1 84.75 80 LEU B CA 1
ATOM 3207 C C . LEU B 1 80 ? 5.508 18.875 -2.383 1 84.75 80 LEU B C 1
ATOM 3209 O O . LEU B 1 80 ? 5.148 18.016 -3.18 1 84.75 80 LEU B O 1
ATOM 3213 N N . ASP B 1 81 ? 6.281 19.75 -2.656 1 81.44 81 ASP B N 1
ATOM 3214 C CA . ASP B 1 81 ? 7.246 19.672 -3.748 1 81.44 81 ASP B CA 1
ATOM 3215 C C . ASP B 1 81 ? 8.656 19.438 -3.213 1 81.44 81 ASP B C 1
ATOM 3217 O O . ASP B 1 81 ? 9.344 20.375 -2.82 1 81.44 81 ASP B O 1
ATOM 3221 N N . ALA B 1 82 ? 8.992 18.203 -3.256 1 75.81 82 ALA B N 1
ATOM 3222 C CA . ALA B 1 82 ? 10.25 17.797 -2.621 1 75.81 82 ALA B CA 1
ATOM 3223 C C . ALA B 1 82 ? 11.438 18.516 -3.258 1 75.81 82 ALA B C 1
ATOM 3225 O O . ALA B 1 82 ? 12.367 18.938 -2.561 1 75.81 82 ALA B O 1
ATOM 3226 N N . GLN B 1 83 ? 11.352 18.656 -4.562 1 76.19 83 GLN B N 1
ATOM 3227 C CA . GLN B 1 83 ? 12.453 19.312 -5.266 1 76.19 83 GLN B CA 1
ATOM 3228 C C . GLN B 1 83 ? 12.547 20.781 -4.875 1 76.19 83 GLN B C 1
ATOM 3230 O O . GLN B 1 83 ? 13.633 21.281 -4.543 1 76.19 83 GLN B O 1
ATOM 3235 N N . ALA B 1 84 ? 11.453 21.375 -4.891 1 79.25 84 ALA B N 1
ATOM 3236 C CA . ALA B 1 84 ? 11.438 22.797 -4.535 1 79.25 84 ALA B CA 1
ATOM 3237 C C . ALA B 1 84 ? 11.859 23 -3.084 1 79.25 84 ALA B C 1
ATOM 3239 O O . ALA B 1 84 ? 12.562 23.969 -2.768 1 79.25 84 ALA B O 1
ATOM 3240 N N . THR B 1 85 ? 11.414 22.203 -2.285 1 78.81 85 THR B N 1
ATOM 3241 C CA . THR B 1 85 ? 11.758 22.281 -0.87 1 78.81 85 THR B CA 1
ATOM 3242 C C . THR B 1 85 ? 13.258 22.078 -0.666 1 78.81 85 THR B C 1
ATOM 3244 O O . THR B 1 85 ? 13.883 22.797 0.13 1 78.81 85 THR B O 1
ATOM 3247 N N . PHE B 1 86 ? 13.781 21.141 -1.329 1 76.5 86 PHE B N 1
ATOM 3248 C CA . PHE B 1 86 ? 15.211 20.875 -1.242 1 76.5 86 PHE B CA 1
ATOM 3249 C C . PHE B 1 86 ? 16.016 22.062 -1.743 1 76.5 86 PHE B C 1
ATOM 3251 O O . PHE B 1 86 ? 16.984 22.469 -1.113 1 76.5 86 PHE B O 1
ATOM 3258 N N . GLU B 1 87 ? 15.562 22.562 -2.848 1 77.69 87 GLU B N 1
ATOM 3259 C CA . GLU B 1 87 ? 16.234 23.734 -3.412 1 77.69 87 GLU B CA 1
ATOM 3260 C C . GLU B 1 87 ? 16.219 24.906 -2.432 1 77.69 87 GLU B C 1
ATOM 3262 O O . GLU B 1 87 ? 17.234 25.594 -2.273 1 77.69 87 GLU B O 1
ATOM 3267 N N . ALA B 1 88 ? 15.141 25.094 -1.846 1 79.38 88 ALA B N 1
ATOM 3268 C CA . ALA B 1 88 ? 15.023 26.156 -0.856 1 79.38 88 ALA B CA 1
ATOM 3269 C C . ALA B 1 88 ? 15.953 25.906 0.325 1 79.38 88 ALA B C 1
ATOM 3271 O O . ALA B 1 88 ? 16.562 26.844 0.85 1 79.38 88 ALA B O 1
ATOM 3272 N N . MET B 1 89 ? 16.047 24.719 0.698 1 76.12 89 MET B N 1
ATOM 3273 C CA . MET B 1 89 ? 16.922 24.344 1.801 1 76.12 89 MET B CA 1
ATOM 3274 C C . MET B 1 89 ? 18.391 24.625 1.452 1 76.12 89 MET B C 1
ATOM 3276 O O . MET B 1 89 ? 19.141 25.141 2.281 1 76.12 89 MET B O 1
ATOM 3280 N N . VAL B 1 90 ? 18.734 24.266 0.294 1 76.19 90 VAL B N 1
ATOM 3281 C CA . VAL B 1 90 ? 20.094 24.5 -0.177 1 76.19 90 VAL B CA 1
ATOM 3282 C C . VAL B 1 90 ? 20.391 25.984 -0.224 1 76.19 90 VAL B C 1
ATOM 3284 O O . VAL B 1 90 ? 21.453 26.438 0.205 1 76.19 90 VAL B O 1
ATOM 3287 N N . ARG B 1 91 ? 19.453 26.703 -0.725 1 81 91 ARG B N 1
ATOM 3288 C CA . ARG B 1 91 ? 19.625 28.141 -0.839 1 81 91 ARG B CA 1
ATOM 3289 C C . ARG B 1 91 ? 19.797 28.781 0.534 1 81 91 ARG B C 1
ATOM 3291 O O . ARG B 1 91 ? 20.578 29.719 0.698 1 81 91 ARG B O 1
ATOM 3298 N N . ARG B 1 92 ? 19.109 28.312 1.461 1 76.88 92 ARG B N 1
ATOM 3299 C CA . ARG B 1 92 ? 19.172 28.859 2.812 1 76.88 92 ARG B CA 1
ATOM 3300 C C . ARG B 1 92 ? 20.484 28.5 3.492 1 76.88 92 ARG B C 1
ATOM 3302 O O . ARG B 1 92 ? 21 29.266 4.312 1 76.88 92 ARG B O 1
ATOM 3309 N N . GLY B 1 93 ? 20.922 27.328 3.221 1 73.19 93 GLY B N 1
ATOM 3310 C CA . GLY B 1 93 ? 22.094 26.828 3.91 1 73.19 93 GLY B CA 1
ATOM 3311 C C . GLY B 1 93 ? 23.391 27.172 3.195 1 73.19 93 GLY B C 1
ATOM 3312 O O . GLY B 1 93 ? 24.469 27.078 3.777 1 73.19 93 GLY B O 1
ATOM 3313 N N . ALA B 1 94 ? 23.266 27.484 1.955 1 73.81 94 ALA B N 1
ATOM 3314 C CA . ALA B 1 94 ? 24.469 27.734 1.147 1 73.81 94 ALA B CA 1
ATOM 3315 C C . ALA B 1 94 ? 25.141 29.047 1.532 1 73.81 94 ALA B C 1
ATOM 3317 O O . ALA B 1 94 ? 24.469 29.984 1.978 1 73.81 94 ALA B O 1
ATOM 3318 N N . ASN B 1 95 ? 26.438 28.938 1.41 1 74.12 95 ASN B N 1
ATOM 3319 C CA . ASN B 1 95 ? 27.234 30.109 1.746 1 74.12 95 ASN B CA 1
ATOM 3320 C C . ASN B 1 95 ? 27.344 31.078 0.568 1 74.12 95 ASN B C 1
ATOM 3322 O O . ASN B 1 95 ? 27.703 32.25 0.743 1 74.12 95 ASN B O 1
ATOM 3326 N N . SER B 1 96 ? 27.109 30.594 -0.645 1 77.38 96 SER B N 1
ATOM 3327 C CA . SER B 1 96 ? 27.234 31.422 -1.843 1 77.38 96 SER B CA 1
ATOM 3328 C C . SER B 1 96 ? 26.281 30.938 -2.938 1 77.38 96 SER B C 1
ATOM 3330 O O . SER B 1 96 ? 25.859 29.766 -2.938 1 77.38 96 SER B O 1
ATOM 3332 N N . PRO B 1 97 ? 25.891 31.859 -3.783 1 80.62 97 PRO B N 1
ATOM 3333 C CA . PRO B 1 97 ? 25.047 31.469 -4.922 1 80.62 97 PRO B CA 1
ATOM 3334 C C . PRO B 1 97 ? 25.719 30.438 -5.812 1 80.62 97 PRO B C 1
ATOM 3336 O O . PRO B 1 97 ? 25.031 29.594 -6.418 1 80.62 97 PRO B O 1
ATOM 3339 N N . GLU B 1 98 ? 27 30.547 -5.879 1 77 98 GLU B N 1
ATOM 3340 C CA . GLU B 1 98 ? 27.734 29.562 -6.68 1 77 98 GLU B CA 1
ATOM 3341 C C . GLU B 1 98 ? 27.594 28.156 -6.109 1 77 98 GLU B C 1
ATOM 3343 O O . GLU B 1 98 ? 27.453 27.188 -6.855 1 77 98 GLU B O 1
ATOM 3348 N N . GLN B 1 99 ? 27.578 28.156 -4.859 1 73.06 99 GLN B N 1
ATOM 3349 C CA . GLN B 1 99 ? 27.406 26.859 -4.195 1 73.06 99 GLN B CA 1
ATOM 3350 C C . GLN B 1 99 ? 26.031 26.266 -4.48 1 73.06 99 GLN B C 1
ATOM 3352 O O . GLN B 1 99 ? 25.906 25.062 -4.695 1 73.06 99 GLN B O 1
ATOM 3357 N N . VAL B 1 100 ? 25.047 27.125 -4.453 1 77.25 100 VAL B N 1
ATOM 3358 C CA . VAL B 1 100 ? 23.688 26.703 -4.73 1 77.25 100 VAL B CA 1
ATOM 3359 C C . VAL B 1 100 ? 23.609 26.094 -6.133 1 77.25 100 VAL B C 1
ATOM 3361 O O . VAL B 1 100 ? 23.062 25 -6.316 1 77.25 100 VAL B O 1
ATOM 3364 N N . ALA B 1 101 ? 24.188 26.812 -7.062 1 76.88 101 ALA B N 1
ATOM 3365 C CA . ALA B 1 101 ? 24.141 26.375 -8.453 1 76.88 101 ALA B CA 1
ATOM 3366 C C . ALA B 1 101 ? 24.875 25.031 -8.633 1 76.88 101 ALA B C 1
ATOM 3368 O O . ALA B 1 101 ? 24.406 24.172 -9.383 1 76.88 101 ALA B O 1
ATOM 3369 N N . GLU B 1 102 ? 25.891 24.859 -7.945 1 69.56 102 GLU B N 1
ATOM 3370 C CA . GLU B 1 102 ? 26.688 23.625 -8.031 1 69.56 102 GLU B CA 1
ATOM 3371 C C . GLU B 1 102 ? 25.906 22.438 -7.5 1 69.56 102 GLU B C 1
ATOM 3373 O O . GLU B 1 102 ? 25.938 21.344 -8.086 1 69.56 102 GLU B O 1
ATOM 3378 N N . VAL B 1 103 ? 25.266 22.703 -6.441 1 69.44 103 VAL B N 1
ATOM 3379 C CA . VAL B 1 103 ? 24.531 21.625 -5.801 1 69.44 103 VAL B CA 1
ATOM 3380 C C . VAL B 1 103 ? 23.328 21.234 -6.66 1 69.44 103 VAL B C 1
ATOM 3382 O O . VAL B 1 103 ? 23.094 20.047 -6.922 1 69.44 103 VAL B O 1
ATOM 3385 N N . LEU B 1 104 ? 22.594 22.219 -7.117 1 74.06 104 LEU B N 1
ATOM 3386 C CA . LEU B 1 104 ? 21.328 21.984 -7.809 1 74.06 104 LEU B CA 1
ATOM 3387 C C . LEU B 1 104 ? 21.578 21.469 -9.219 1 74.06 104 LEU B C 1
ATOM 3389 O O . LEU B 1 104 ? 20.688 20.844 -9.82 1 74.06 104 LEU B O 1
ATOM 3393 N N . SER B 1 105 ? 22.703 21.703 -9.727 1 66.5 105 SER B N 1
ATOM 3394 C CA . SER B 1 105 ? 23.016 21.25 -11.078 1 66.5 105 SER B CA 1
ATOM 3395 C C . SER B 1 105 ? 23.594 19.828 -11.07 1 66.5 105 SER B C 1
ATOM 3397 O O . SER B 1 105 ? 23.766 19.219 -12.125 1 66.5 105 SER B O 1
ATOM 3399 N N . SER B 1 106 ? 23.781 19.344 -9.852 1 61.69 106 SER B N 1
ATOM 3400 C CA . SER B 1 106 ? 24.391 18.031 -9.75 1 61.69 106 SER B CA 1
ATOM 3401 C C . SER B 1 106 ? 23.391 16.922 -10.094 1 61.69 106 SER B C 1
ATOM 3403 O O . SER B 1 106 ? 22.25 16.969 -9.656 1 61.69 106 SER B O 1
ATOM 3405 N N . PRO B 1 107 ? 23.688 16.031 -11.016 1 55.66 107 PRO B N 1
ATOM 3406 C CA . PRO B 1 107 ? 22.812 14.906 -11.344 1 55.66 107 PRO B CA 1
ATOM 3407 C C . PRO B 1 107 ? 22.5 14.031 -10.125 1 55.66 107 PRO B C 1
ATOM 3409 O O . PRO B 1 107 ? 21.469 13.359 -10.102 1 55.66 107 PRO B O 1
ATOM 3412 N N . VAL B 1 108 ? 23.484 14 -9.258 1 55.5 108 VAL B N 1
ATOM 3413 C CA . VAL B 1 108 ? 23.266 13.211 -8.047 1 55.5 108 VAL B CA 1
ATOM 3414 C C . VAL B 1 108 ? 22.047 13.734 -7.289 1 55.5 108 VAL B C 1
ATOM 3416 O O . VAL B 1 108 ? 21.266 12.961 -6.75 1 55.5 108 VAL B O 1
ATOM 3419 N N . TYR B 1 109 ? 21.969 15.023 -7.34 1 57.91 109 TYR B N 1
ATOM 3420 C CA . TYR B 1 109 ? 20.859 15.688 -6.688 1 57.91 109 TYR B CA 1
ATOM 3421 C C . TYR B 1 109 ? 19.531 15.141 -7.195 1 57.91 109 TYR B C 1
ATOM 3423 O O . TYR B 1 109 ? 18.656 14.781 -6.398 1 57.91 109 TYR B O 1
ATOM 3431 N N . ALA B 1 110 ? 19.453 15.102 -8.383 1 56.09 110 ALA B N 1
ATOM 3432 C CA . ALA B 1 110 ? 18.188 14.672 -9 1 56.09 110 ALA B CA 1
ATOM 3433 C C . ALA B 1 110 ? 17.844 13.242 -8.609 1 56.09 110 ALA B C 1
ATOM 3435 O O . ALA B 1 110 ? 16.688 12.922 -8.344 1 56.09 110 ALA B O 1
ATOM 3436 N N . SER B 1 111 ? 18.891 12.523 -8.523 1 53.94 111 SER B N 1
ATOM 3437 C CA . SER B 1 111 ? 18.672 11.117 -8.195 1 53.94 111 SER B CA 1
ATOM 3438 C C . SER B 1 111 ? 18.344 10.938 -6.723 1 53.94 111 SER B C 1
ATOM 3440 O O . SER B 1 111 ? 17.5 10.102 -6.367 1 53.94 111 SER B O 1
ATOM 3442 N N . LEU B 1 112 ? 18.984 11.688 -5.859 1 55 112 LEU B N 1
ATOM 3443 C CA . LEU B 1 112 ? 18.766 11.586 -4.418 1 55 112 LEU B CA 1
ATOM 3444 C C . LEU B 1 112 ? 17.328 11.961 -4.059 1 55 112 LEU B C 1
ATOM 3446 O O . LEU B 1 112 ? 16.688 11.266 -3.281 1 55 112 LEU B O 1
ATOM 3450 N N . VAL B 1 113 ? 16.906 13.039 -4.676 1 55.91 113 VAL B N 1
ATOM 3451 C CA . VAL B 1 113 ? 15.602 13.555 -4.316 1 55.91 113 VAL B CA 1
ATOM 3452 C C . VAL B 1 113 ? 14.516 12.609 -4.828 1 55.91 113 VAL B C 1
ATOM 3454 O O . VAL B 1 113 ? 13.484 12.422 -4.172 1 55.91 113 VAL B O 1
ATOM 3457 N N . SER B 1 114 ? 14.852 11.938 -5.887 1 51.59 114 SER B N 1
ATOM 3458 C CA . SER B 1 114 ? 13.812 11.141 -6.523 1 51.59 114 SER B CA 1
ATOM 3459 C C . SER B 1 114 ? 13.836 9.703 -6.023 1 51.59 114 SER B C 1
ATOM 3461 O O . SER B 1 114 ? 12.805 9.016 -6.039 1 51.59 114 SER B O 1
ATOM 3463 N N . ARG B 1 115 ? 15.016 9.375 -5.605 1 49.09 115 ARG B N 1
ATOM 3464 C CA . ARG B 1 115 ? 15.102 7.918 -5.531 1 49.09 115 ARG B CA 1
ATOM 3465 C C . ARG B 1 115 ? 15.438 7.461 -4.113 1 49.09 115 ARG B C 1
ATOM 3467 O O . ARG B 1 115 ? 15.18 6.312 -3.748 1 49.09 115 ARG B O 1
ATOM 3474 N N . LEU B 1 116 ? 16.062 8.32 -3.475 1 46.12 116 LEU B N 1
ATOM 3475 C CA . LEU B 1 116 ? 16.469 7.883 -2.145 1 46.12 116 LEU B CA 1
ATOM 3476 C C . LEU B 1 116 ? 15.273 7.742 -1.222 1 46.12 116 LEU B C 1
ATOM 3478 O O . LEU B 1 116 ? 14.469 8.672 -1.089 1 46.12 116 LEU B O 1
ATOM 3482 N N . SER B 1 117 ? 15.102 6.57 -0.899 1 48.19 117 SER B N 1
ATOM 3483 C CA . SER B 1 117 ? 14.078 6.273 0.104 1 48.19 117 SER B CA 1
ATOM 3484 C C . SER B 1 117 ? 14.203 7.203 1.309 1 48.19 117 SER B C 1
ATOM 3486 O O . SER B 1 117 ? 15.312 7.527 1.738 1 48.19 117 SER B O 1
ATOM 3488 N N . GLY B 1 118 ? 13.234 7.918 1.651 1 55.47 118 GLY B N 1
ATOM 3489 C CA . GLY B 1 118 ? 13.273 8.742 2.85 1 55.47 118 GLY B CA 1
ATOM 3490 C C . GLY B 1 118 ? 13.359 10.227 2.553 1 55.47 118 GLY B C 1
ATOM 3491 O O . GLY B 1 118 ? 13.047 11.055 3.412 1 55.47 118 GLY B O 1
ATOM 3492 N N . THR B 1 119 ? 13.836 10.531 1.307 1 61.28 119 THR B N 1
ATOM 3493 C CA . THR B 1 119 ? 13.984 11.938 0.966 1 61.28 119 THR B CA 1
ATOM 3494 C C . THR B 1 119 ? 12.633 12.648 1 1 61.28 119 THR B C 1
ATOM 3496 O O . THR B 1 119 ? 12.539 13.789 1.447 1 61.28 119 THR B O 1
ATOM 3499 N N . GLN B 1 120 ? 11.617 11.961 0.533 1 63.66 120 GLN B N 1
ATOM 3500 C CA . GLN B 1 120 ? 10.289 12.57 0.531 1 63.66 120 GLN B CA 1
ATOM 3501 C C . GLN B 1 120 ? 9.828 12.883 1.951 1 63.66 120 GLN B C 1
ATOM 3503 O O . GLN B 1 120 ? 9.266 13.945 2.207 1 63.66 120 GLN B O 1
ATOM 3508 N N . GLU B 1 121 ? 10.125 12.016 2.756 1 66.5 121 GLU B N 1
ATOM 3509 C CA . GLU B 1 121 ? 9.75 12.195 4.156 1 66.5 121 GLU B CA 1
ATOM 3510 C C . GLU B 1 121 ? 10.508 13.367 4.777 1 66.5 121 GLU B C 1
ATOM 3512 O O . GLU B 1 121 ? 9.914 14.195 5.473 1 66.5 121 GLU B O 1
ATOM 3517 N N . TYR B 1 122 ? 11.773 13.398 4.508 1 68.25 122 TYR B N 1
ATOM 3518 C CA . TYR B 1 122 ? 12.578 14.492 5.043 1 68.25 122 TYR B CA 1
ATOM 3519 C C . TYR B 1 122 ? 12.078 15.836 4.531 1 68.25 122 TYR B C 1
ATOM 3521 O O . TYR B 1 122 ? 12.008 16.812 5.289 1 68.25 122 TYR B O 1
ATOM 3529 N N . MET B 1 123 ? 11.797 15.891 3.309 1 77 123 MET B N 1
ATOM 3530 C CA . MET B 1 123 ? 11.344 17.156 2.723 1 77 123 MET B CA 1
ATOM 3531 C C . MET B 1 123 ? 10 17.562 3.299 1 77 123 MET B C 1
ATOM 3533 O O . MET B 1 123 ? 9.719 18.766 3.439 1 77 123 MET B O 1
ATOM 3537 N N . ALA B 1 124 ? 9.188 16.594 3.586 1 77.81 124 ALA B N 1
ATOM 3538 C CA . ALA B 1 124 ? 7.902 16.906 4.219 1 77.81 124 ALA B CA 1
ATOM 3539 C C . ALA B 1 124 ? 8.109 17.562 5.574 1 77.81 124 ALA B C 1
ATOM 3541 O O . ALA B 1 124 ? 7.406 18.516 5.914 1 77.81 124 ALA B O 1
ATOM 3542 N N . PHE B 1 125 ? 9.055 17.125 6.281 1 75.12 125 PHE B N 1
ATOM 3543 C CA . PHE B 1 125 ? 9.32 17.703 7.598 1 75.12 125 PHE B CA 1
ATOM 3544 C C . PHE B 1 125 ? 9.945 19.078 7.473 1 75.12 125 PHE B C 1
ATOM 3546 O O . PHE B 1 125 ? 9.641 19.984 8.266 1 75.12 125 PHE B O 1
ATOM 3553 N N . GLU B 1 126 ? 10.836 19.125 6.555 1 76.94 126 GLU B N 1
ATOM 3554 C CA . GLU B 1 126 ? 11.383 20.453 6.285 1 76.94 126 GLU B CA 1
ATOM 3555 C C . GLU B 1 126 ? 10.273 21.453 5.957 1 76.94 126 GLU B C 1
ATOM 3557 O O . GLU B 1 126 ? 10.281 22.578 6.453 1 76.94 126 GLU B O 1
ATOM 3562 N N . ARG B 1 127 ? 9.445 21.031 5.195 1 84.31 127 ARG B N 1
ATOM 3563 C CA . ARG B 1 127 ? 8.344 21.906 4.816 1 84.31 127 ARG B CA 1
ATOM 3564 C C . ARG B 1 127 ? 7.453 22.219 6.016 1 84.31 127 ARG B C 1
ATOM 3566 O O . ARG B 1 127 ? 6.961 23.328 6.16 1 84.31 127 ARG B O 1
ATOM 3573 N N . LEU B 1 128 ? 7.246 21.266 6.82 1 85.56 128 LEU B N 1
ATOM 3574 C CA . LEU B 1 128 ? 6.492 21.469 8.055 1 85.56 128 LEU B CA 1
ATOM 3575 C C . LEU B 1 128 ? 7.145 22.547 8.914 1 85.56 128 LEU B C 1
ATOM 3577 O O . LEU B 1 128 ? 6.461 23.438 9.438 1 85.56 128 LEU B O 1
ATOM 3581 N N . TRP B 1 129 ? 8.391 22.438 8.984 1 81.5 129 TRP B N 1
ATOM 3582 C CA . TRP B 1 129 ? 9.117 23.422 9.781 1 81.5 129 TRP B CA 1
ATOM 3583 C C . TRP B 1 129 ? 8.961 24.828 9.203 1 81.5 129 TRP B C 1
ATOM 3585 O O . TRP B 1 129 ? 8.75 25.781 9.938 1 81.5 129 TRP B O 1
ATOM 3595 N N . GLU B 1 130 ? 9.109 24.844 7.938 1 83.88 130 GLU B N 1
ATOM 3596 C CA . GLU B 1 130 ? 8.938 26.141 7.277 1 83.88 130 GLU B CA 1
ATOM 3597 C C . GLU B 1 130 ? 7.559 26.734 7.559 1 83.88 130 GLU B C 1
ATOM 3599 O O . GLU B 1 130 ? 7.434 27.922 7.844 1 83.88 130 GLU B O 1
ATOM 3604 N N . LEU B 1 131 ? 6.633 25.938 7.465 1 89.75 131 LEU B N 1
ATOM 3605 C CA . LEU B 1 131 ? 5.262 26.391 7.684 1 89.75 131 LEU B CA 1
ATOM 3606 C C . LEU B 1 131 ? 5.055 26.812 9.133 1 89.75 131 LEU B C 1
ATOM 3608 O O . LEU B 1 131 ? 4.402 27.828 9.391 1 89.75 131 LEU B O 1
ATOM 3612 N N . ARG B 1 132 ? 5.633 26.141 10.023 1 87.81 132 ARG B N 1
ATOM 3613 C CA . ARG B 1 132 ? 5.52 26.484 11.445 1 87.81 132 ARG B CA 1
ATOM 3614 C C . ARG B 1 132 ? 6.23 27.797 11.75 1 87.81 132 ARG B C 1
ATOM 3616 O O . ARG B 1 132 ? 5.742 28.594 12.547 1 87.81 132 ARG B O 1
ATOM 3623 N N . ALA B 1 133 ? 7.312 27.922 11.156 1 83.81 133 ALA B N 1
ATOM 3624 C CA . ALA B 1 133 ? 8.133 29.109 11.406 1 83.81 133 ALA B CA 1
ATOM 3625 C C . ALA B 1 133 ? 7.414 30.391 10.977 1 83.81 133 ALA B C 1
ATOM 3627 O O . ALA B 1 133 ? 7.711 31.469 11.477 1 83.81 133 ALA B O 1
ATOM 3628 N N . THR B 1 134 ? 6.512 30.281 10.086 1 89.19 134 THR B N 1
ATOM 3629 C CA . THR B 1 134 ? 5.777 31.453 9.633 1 89.19 134 THR B CA 1
ATOM 3630 C C . THR B 1 134 ? 4.887 32 10.742 1 89.19 134 THR B C 1
ATOM 3632 O O . THR B 1 134 ? 4.508 33.188 10.719 1 89.19 134 THR B O 1
ATOM 3635 N N . GLY B 1 135 ? 4.398 31.156 11.672 1 91.81 135 GLY B N 1
ATOM 3636 C CA . GLY B 1 135 ? 3.496 31.562 12.734 1 91.81 135 GLY B CA 1
ATOM 3637 C C . GLY B 1 135 ? 2.076 31.812 12.258 1 91.81 135 GLY B C 1
ATOM 3638 O O . GLY B 1 135 ? 1.236 32.312 13.008 1 91.81 135 GLY B O 1
ATOM 3639 N N . ARG B 1 136 ? 1.792 31.422 11.094 1 95.06 136 ARG B N 1
ATOM 3640 C CA . ARG B 1 136 ? 0.512 31.734 10.461 1 95.06 136 ARG B CA 1
ATOM 3641 C C . ARG B 1 136 ? -0.561 30.734 10.891 1 95.06 136 ARG B C 1
ATOM 3643 O O . ARG B 1 136 ? -1.756 31.016 10.766 1 95.06 136 ARG B O 1
ATOM 3650 N N . TYR B 1 137 ? -0.129 29.609 11.367 1 96.88 137 TYR B N 1
ATOM 3651 C CA . TYR B 1 137 ? -1.086 28.531 11.586 1 96.88 137 TYR B CA 1
ATOM 3652 C C . TYR B 1 137 ? -1.103 28.094 13.047 1 96.88 137 TYR B C 1
ATOM 3654 O O . TYR B 1 137 ? -0.05 27.984 13.68 1 96.88 137 TYR B O 1
ATOM 3662 N N . ASP B 1 138 ? -2.309 27.938 13.539 1 96.81 138 ASP B N 1
ATOM 3663 C CA . ASP B 1 138 ? -2.484 27.359 14.867 1 96.81 138 ASP B CA 1
ATOM 3664 C C . ASP B 1 138 ? -2.266 25.844 14.844 1 96.81 138 ASP B C 1
ATOM 3666 O O . ASP B 1 138 ? -1.826 25.266 15.836 1 96.81 138 ASP B O 1
ATOM 3670 N N . VAL B 1 139 ? -2.643 25.219 13.711 1 96.88 139 VAL B N 1
ATOM 3671 C CA . VAL B 1 139 ? -2.502 23.781 13.586 1 96.88 139 VAL B CA 1
ATOM 3672 C C . VAL B 1 139 ? -2.119 23.422 12.148 1 96.88 139 VAL B C 1
ATOM 3674 O O . VAL B 1 139 ? -2.635 24.016 11.195 1 96.88 139 VAL B O 1
ATOM 3677 N N . ILE B 1 140 ? -1.212 22.5 12.023 1 96 140 ILE B N 1
ATOM 3678 C CA . ILE B 1 140 ? -0.812 21.938 10.742 1 96 140 ILE B CA 1
ATOM 3679 C C . ILE B 1 140 ? -1.097 20.438 10.719 1 96 140 ILE B C 1
ATOM 3681 O O . ILE B 1 140 ? -0.615 19.688 11.586 1 96 140 ILE B O 1
ATOM 3685 N N . VAL B 1 141 ? -1.935 20.031 9.766 1 95.81 141 VAL B N 1
ATOM 3686 C CA . VAL B 1 141 ? -2.232 18.609 9.562 1 95.81 141 VAL B CA 1
ATOM 3687 C C . VAL B 1 141 ? -1.306 18.031 8.5 1 95.81 141 VAL B C 1
ATOM 3689 O O . VAL B 1 141 ? -1.266 18.531 7.371 1 95.81 141 VAL B O 1
ATOM 3692 N N . VAL B 1 142 ? -0.596 17.031 8.867 1 90.81 142 VAL B N 1
ATOM 3693 C CA . VAL B 1 142 ? 0.4 16.469 7.961 1 90.81 142 VAL B CA 1
ATOM 3694 C C . VAL B 1 142 ? -0.082 15.117 7.441 1 90.81 142 VAL B C 1
ATOM 3696 O O . VAL B 1 142 ? -0.27 14.172 8.219 1 90.81 142 VAL B O 1
ATOM 3699 N N . ASP B 1 143 ? -0.283 15.023 6.129 1 90.62 143 ASP B N 1
ATOM 3700 C CA . ASP B 1 143 ? -0.565 13.781 5.418 1 90.62 143 ASP B CA 1
ATOM 3701 C C . ASP B 1 143 ? 0.726 13.047 5.07 1 90.62 143 ASP B C 1
ATOM 3703 O O . ASP B 1 143 ? 1.581 13.578 4.359 1 90.62 143 ASP B O 1
ATOM 3707 N N . THR B 1 144 ? 0.861 11.891 5.602 1 81 144 THR B N 1
ATOM 3708 C CA . THR B 1 144 ? 2.125 11.18 5.438 1 81 144 THR B CA 1
ATOM 3709 C C . THR B 1 144 ? 2.025 10.148 4.32 1 81 144 THR B C 1
ATOM 3711 O O . THR B 1 144 ? 0.933 9.672 4.008 1 81 144 THR B O 1
ATOM 3714 N N . PRO B 1 145 ? 3.137 9.883 3.65 1 73.88 145 PRO B N 1
ATOM 3715 C CA . PRO B 1 145 ? 3.139 8.773 2.691 1 73.88 145 PRO B CA 1
ATOM 3716 C C . PRO B 1 145 ? 2.848 7.426 3.344 1 73.88 145 PRO B C 1
ATOM 3718 O O . PRO B 1 145 ? 2.84 7.32 4.574 1 73.88 145 PRO B O 1
ATOM 3721 N N . PRO B 1 146 ? 2.52 6.422 2.523 1 65.44 146 PRO B N 1
ATOM 3722 C CA . PRO B 1 146 ? 2.238 5.105 3.102 1 65.44 146 PRO B CA 1
ATOM 3723 C C . PRO B 1 146 ? 3.305 4.656 4.098 1 65.44 146 PRO B C 1
ATOM 3725 O O . PRO B 1 146 ? 4.465 5.062 3.99 1 65.44 146 PRO B O 1
ATOM 3728 N N . ALA B 1 147 ? 2.85 4.039 5.246 1 57.53 147 ALA B N 1
ATOM 3729 C CA . ALA B 1 147 ? 3.451 3.766 6.551 1 57.53 147 ALA B CA 1
ATOM 3730 C C . ALA B 1 147 ? 4.844 3.158 6.391 1 57.53 147 ALA B C 1
ATOM 3732 O O . ALA B 1 147 ? 5.727 3.393 7.219 1 57.53 147 ALA B O 1
ATOM 3733 N N . GLN B 1 148 ? 5.07 2.164 5.504 1 53.25 148 GLN B N 1
ATOM 3734 C CA . GLN B 1 148 ? 6.457 1.702 5.516 1 53.25 148 GLN B CA 1
ATOM 3735 C C . GLN B 1 148 ? 7.426 2.875 5.621 1 53.25 148 GLN B C 1
ATOM 3737 O O . GLN B 1 148 ? 8.438 2.789 6.316 1 53.25 148 GLN B O 1
ATOM 3742 N N . TRP B 1 149 ? 6.926 3.961 5.211 1 51.69 149 TRP B N 1
ATOM 3743 C CA . TRP B 1 149 ? 7.754 5.16 5.145 1 51.69 149 TRP B CA 1
ATOM 3744 C C . TRP B 1 149 ? 7.641 5.973 6.43 1 51.69 149 TRP B C 1
ATOM 3746 O O . TRP B 1 149 ? 8.602 6.625 6.848 1 51.69 149 TRP B O 1
ATOM 3756 N N . ALA B 1 150 ? 6.398 5.781 7.016 1 54.81 150 ALA B N 1
ATOM 3757 C CA . ALA B 1 150 ? 6.133 6.645 8.164 1 54.81 150 ALA B CA 1
ATOM 3758 C C . ALA B 1 150 ? 7.055 6.297 9.336 1 54.81 150 ALA B C 1
ATOM 3760 O O . ALA B 1 150 ? 7.543 7.188 10.031 1 54.81 150 ALA B O 1
ATOM 3761 N N . ILE B 1 151 ? 7.367 4.977 9.438 1 55.94 151 ILE B N 1
ATOM 3762 C CA . ILE B 1 151 ? 8.289 4.574 10.5 1 55.94 151 ILE B CA 1
ATOM 3763 C C . ILE B 1 151 ? 9.688 5.105 10.195 1 55.94 151 ILE B C 1
ATOM 3765 O O . ILE B 1 151 ? 10.383 5.578 11.102 1 55.94 151 ILE B O 1
ATOM 3769 N N . ASP B 1 152 ? 9.945 4.953 8.953 1 54.09 152 ASP B N 1
ATOM 3770 C CA . ASP B 1 152 ? 11.242 5.473 8.531 1 54.09 152 ASP B CA 1
ATOM 3771 C C . ASP B 1 152 ? 11.328 6.98 8.75 1 54.09 152 ASP B C 1
ATOM 3773 O O . ASP B 1 152 ? 12.383 7.496 9.133 1 54.09 152 ASP B O 1
ATOM 3777 N N . PHE B 1 153 ? 10.141 7.488 8.633 1 55.78 153 PHE B N 1
ATOM 3778 C CA . PHE B 1 153 ? 10.039 8.938 8.805 1 55.78 153 PHE B CA 1
ATOM 3779 C C . PHE B 1 153 ? 10.398 9.336 10.234 1 55.78 153 PHE B C 1
ATOM 3781 O O . PHE B 1 153 ? 11.047 10.352 10.453 1 55.78 153 PHE B O 1
ATOM 3788 N N . LEU B 1 154 ? 9.938 8.453 11.055 1 58.66 154 LEU B N 1
ATOM 3789 C CA . LEU B 1 154 ? 10.094 8.773 12.469 1 58.66 154 LEU B CA 1
ATOM 3790 C C . LEU B 1 154 ? 11.562 8.695 12.883 1 58.66 154 LEU B C 1
ATOM 3792 O O . LEU B 1 154 ? 11.977 9.367 13.828 1 58.66 154 LEU B O 1
ATOM 3796 N N . HIS B 1 155 ? 12.258 7.906 11.945 1 58.38 155 HIS B N 1
ATOM 3797 C CA . HIS B 1 155 ? 13.664 7.727 12.312 1 58.38 155 HIS B CA 1
ATOM 3798 C C . HIS B 1 155 ? 14.586 8.453 11.336 1 58.38 155 HIS B C 1
ATOM 3800 O O . HIS B 1 155 ? 15.805 8.469 11.523 1 58.38 155 HIS B O 1
ATOM 3806 N N . ALA B 1 156 ? 13.938 8.953 10.344 1 56.44 156 ALA B N 1
ATOM 3807 C CA . ALA B 1 156 ? 14.695 9.562 9.25 1 56.44 156 ALA B CA 1
ATOM 3808 C C . ALA B 1 156 ? 15.625 10.656 9.773 1 56.44 156 ALA B C 1
ATOM 3810 O O . ALA B 1 156 ? 16.797 10.719 9.398 1 56.44 156 ALA B O 1
ATOM 3811 N N . PRO B 1 157 ? 15.164 11.508 10.594 1 55.62 157 PRO B N 1
ATOM 3812 C CA . PRO B 1 157 ? 16.047 12.578 11.055 1 55.62 157 PRO B CA 1
ATOM 3813 C C . PRO B 1 157 ? 17.281 12.047 11.781 1 55.62 157 PRO B C 1
ATOM 3815 O O . PRO B 1 157 ? 18.391 12.539 11.562 1 55.62 157 PRO B O 1
ATOM 3818 N N . SER B 1 158 ? 17.062 11.039 12.539 1 58.12 158 SER B N 1
ATOM 3819 C CA . SER B 1 158 ? 18.188 10.469 13.273 1 58.12 158 SER B CA 1
ATOM 3820 C C . SER B 1 158 ? 19.172 9.773 12.336 1 58.12 158 SER B C 1
ATOM 3822 O O . SER B 1 158 ? 20.391 9.836 12.547 1 58.12 158 SER B O 1
ATOM 3824 N N . ARG B 1 159 ? 18.641 9.234 11.328 1 54.5 159 ARG B N 1
ATOM 3825 C CA . ARG B 1 159 ? 19.5 8.539 10.375 1 54.5 159 ARG B CA 1
ATOM 3826 C C . ARG B 1 159 ? 20.359 9.523 9.586 1 54.5 159 ARG B C 1
ATOM 3828 O O . ARG B 1 159 ? 21.547 9.273 9.344 1 54.5 159 ARG B O 1
ATOM 3835 N N . LEU B 1 160 ? 19.766 10.539 9.219 1 55.19 160 LEU B N 1
ATOM 3836 C CA . LEU B 1 160 ? 20.516 11.562 8.492 1 55.19 160 LEU B CA 1
ATOM 3837 C C . LEU B 1 160 ? 21.578 12.195 9.383 1 55.19 160 LEU B C 1
ATOM 3839 O O . LEU B 1 160 ? 22.703 12.406 8.953 1 55.19 160 LEU B O 1
ATOM 3843 N N . ALA B 1 161 ? 21.125 12.57 10.586 1 56.06 161 ALA B N 1
ATOM 3844 C CA . ALA B 1 161 ? 22.078 13.125 11.531 1 56.06 161 ALA B CA 1
ATOM 3845 C C . ALA B 1 161 ? 23.266 12.18 11.734 1 56.06 161 ALA B C 1
ATOM 3847 O O . ALA B 1 161 ? 24.422 12.617 11.797 1 56.06 161 ALA B O 1
ATOM 3848 N N . ARG B 1 162 ? 22.953 10.992 11.703 1 55.75 162 ARG B N 1
ATOM 3849 C CA . ARG B 1 162 ? 24 10 11.906 1 55.75 162 ARG B CA 1
ATOM 3850 C C . ARG B 1 162 ? 24.891 9.883 10.672 1 55.75 162 ARG B C 1
ATOM 3852 O O . ARG B 1 162 ? 26.094 9.703 10.789 1 55.75 162 ARG B O 1
ATOM 3859 N N . PHE B 1 163 ? 24.266 9.984 9.664 1 52.84 163 PHE B N 1
ATOM 3860 C CA . PHE B 1 163 ? 25.016 9.938 8.414 1 52.84 163 PHE B CA 1
ATOM 3861 C C . PHE B 1 163 ? 25.984 11.117 8.32 1 52.84 163 PHE B C 1
ATOM 3863 O O . PHE B 1 163 ? 27.141 10.945 7.926 1 52.84 163 PHE B O 1
ATOM 3870 N N . LEU B 1 164 ? 25.547 12.242 8.742 1 56.94 164 LEU B N 1
ATOM 3871 C CA . LEU B 1 164 ? 26.344 13.469 8.695 1 56.94 164 LEU B CA 1
ATOM 3872 C C . LEU B 1 164 ? 27.453 13.43 9.734 1 56.94 164 LEU B C 1
ATOM 3874 O O . LEU B 1 164 ? 28.5 14.078 9.562 1 56.94 164 LEU B O 1
ATOM 3878 N N . ASP B 1 165 ? 27.141 12.75 10.75 1 53.62 165 ASP B N 1
ATOM 3879 C CA . ASP B 1 165 ? 28.141 12.633 11.805 1 53.62 165 ASP B CA 1
ATOM 3880 C C . ASP B 1 165 ? 29.219 11.617 11.438 1 53.62 165 ASP B C 1
ATOM 3882 O O . ASP B 1 165 ? 30.25 11.523 12.109 1 53.62 165 ASP B O 1
ATOM 3886 N N . ASN B 1 166 ? 28.875 11.023 10.414 1 44.5 166 ASN B N 1
ATOM 3887 C CA . ASN B 1 166 ? 29.828 9.984 10.023 1 44.5 166 ASN B CA 1
ATOM 3888 C C . ASN B 1 166 ? 31.156 10.586 9.586 1 44.5 166 ASN B C 1
ATOM 3890 O O . ASN B 1 166 ? 31.188 11.586 8.867 1 44.5 166 ASN B O 1
ATOM 3894 N N . ARG B 1 167 ? 32.125 10.234 10.227 1 48.06 167 ARG B N 1
ATOM 3895 C CA . ARG B 1 167 ? 33.5 10.711 10.062 1 48.06 167 ARG B CA 1
ATOM 3896 C C . ARG B 1 167 ? 33.906 10.75 8.594 1 48.06 167 ARG B C 1
ATOM 3898 O O . ARG B 1 167 ? 34.656 11.625 8.18 1 48.06 167 ARG B O 1
ATOM 3905 N N . VAL B 1 168 ? 33.469 9.742 7.887 1 46.44 168 VAL B N 1
ATOM 3906 C CA . VAL B 1 168 ? 33.875 9.68 6.48 1 46.44 168 VAL B CA 1
ATOM 3907 C C . VAL B 1 168 ? 33.344 10.906 5.742 1 46.44 168 VAL B C 1
ATOM 3909 O O . VAL B 1 168 ? 34.062 11.516 4.945 1 46.44 168 VAL B O 1
ATOM 3912 N N . PHE B 1 169 ? 32.062 11.211 6.016 1 45.91 169 PHE B N 1
ATOM 3913 C CA . PHE B 1 169 ? 31.516 12.414 5.418 1 45.91 169 PHE B CA 1
ATOM 3914 C C . PHE B 1 169 ? 32.344 13.641 5.824 1 45.91 169 PHE B C 1
ATOM 3916 O O . PHE B 1 169 ? 32.625 14.5 4.988 1 45.91 169 PHE B O 1
ATOM 3923 N N . ARG B 1 170 ? 32.75 13.57 7.031 1 51.44 170 ARG B N 1
ATOM 3924 C CA . ARG B 1 170 ? 33.562 14.695 7.52 1 51.44 170 ARG B CA 1
ATOM 3925 C C . ARG B 1 170 ? 34.906 14.734 6.852 1 51.44 170 ARG B C 1
ATOM 3927 O O . ARG B 1 170 ? 35.438 15.805 6.57 1 51.44 170 ARG B O 1
ATOM 3934 N N . LEU B 1 171 ? 35.344 13.547 6.598 1 49.16 171 LEU B N 1
ATOM 3935 C CA . LEU B 1 171 ? 36.656 13.477 5.973 1 49.16 171 LEU B CA 1
ATOM 3936 C C . LEU B 1 171 ? 36.594 13.906 4.512 1 49.16 171 LEU B C 1
ATOM 3938 O O . LEU B 1 171 ? 37.5 14.57 4.008 1 49.16 171 LEU B O 1
ATOM 3942 N N . LEU B 1 172 ? 35.5 13.445 3.924 1 48.16 172 LEU B N 1
ATOM 3943 C CA . LEU B 1 172 ? 35.312 13.805 2.52 1 48.16 172 LEU B CA 1
ATOM 3944 C C . LEU B 1 172 ? 35.125 15.305 2.361 1 48.16 172 LEU B C 1
ATOM 3946 O O . LEU B 1 172 ? 35.5 15.875 1.332 1 48.16 172 LEU B O 1
ATOM 3950 N N . LEU B 1 173 ? 34.594 15.805 3.32 1 47.91 173 LEU B N 1
ATOM 3951 C CA . LEU B 1 173 ? 34.312 17.234 3.303 1 47.91 173 LEU B CA 1
ATOM 3952 C C . LEU B 1 173 ? 35.562 18.031 3.691 1 47.91 173 LEU B C 1
ATOM 3954 O O . LEU B 1 173 ? 35.625 19.234 3.434 1 47.91 173 LEU B O 1
ATOM 3958 N N . ARG B 1 174 ? 36.469 17.266 4.246 1 47.44 174 ARG B N 1
ATOM 3959 C CA . ARG B 1 174 ? 37.656 18 4.664 1 47.44 174 ARG B CA 1
ATOM 3960 C C . ARG B 1 174 ? 38.656 18.141 3.516 1 47.44 174 ARG B C 1
ATOM 3962 O O . ARG B 1 174 ? 38.906 17.172 2.783 1 47.44 174 ARG B O 1
ATOM 3969 N N . GLN B 1 175 ? 38.938 19.25 3.023 1 48.16 175 GLN B N 1
ATOM 3970 C CA . GLN B 1 175 ? 40 19.562 2.08 1 48.16 175 GLN B CA 1
ATOM 3971 C C . GLN B 1 175 ? 41.312 18.922 2.514 1 48.16 175 GLN B C 1
ATOM 3973 O O . GLN B 1 175 ? 41.812 19.172 3.615 1 48.16 175 GLN B O 1
ATOM 3978 N N . PRO B 1 176 ? 41.688 17.797 1.89 1 47.62 176 PRO B N 1
ATOM 3979 C CA . PRO B 1 176 ? 42.938 17.203 2.369 1 47.62 176 PRO B CA 1
ATOM 3980 C C . PRO B 1 176 ? 44.094 18.219 2.385 1 47.62 176 PRO B C 1
ATOM 3982 O O . PRO B 1 176 ? 44.062 19.172 1.61 1 47.62 176 PRO B O 1
ATOM 3985 N N . PRO B 1 177 ? 44.938 18.172 3.367 1 52 177 PRO B N 1
ATOM 3986 C CA . PRO B 1 177 ? 46.125 18.984 3.23 1 52 177 PRO B CA 1
ATOM 3987 C C . PRO B 1 177 ? 46.875 18.703 1.928 1 52 177 PRO B C 1
ATOM 3989 O O . PRO B 1 177 ? 46.688 17.656 1.306 1 52 177 PRO B O 1
ATOM 3992 N N . LEU B 1 178 ? 47.656 19.688 1.366 1 54.56 178 LEU B N 1
ATOM 3993 C CA . LEU B 1 178 ? 48.406 19.688 0.113 1 54.56 178 LEU B CA 1
ATOM 3994 C C . LEU B 1 178 ? 49.125 18.359 -0.108 1 54.56 178 LEU B C 1
ATOM 3996 O O . LEU B 1 178 ? 49.219 17.875 -1.239 1 54.56 178 LEU B O 1
ATOM 4000 N N . LEU B 1 179 ? 49.562 17.797 0.921 1 55.69 179 LEU B N 1
ATOM 4001 C CA . LEU B 1 179 ? 50.375 16.594 0.805 1 55.69 179 LEU B CA 1
ATOM 4002 C C . LEU B 1 179 ? 49.5 15.383 0.443 1 55.69 179 LEU B C 1
ATOM 4004 O O . LEU B 1 179 ? 50.031 14.398 -0.109 1 55.69 179 LEU B O 1
ATOM 4008 N N . LEU B 1 180 ? 48.344 15.492 0.692 1 54 180 LEU B N 1
ATOM 4009 C CA . LEU B 1 180 ? 47.531 14.305 0.497 1 54 180 LEU B CA 1
ATOM 4010 C C . LEU B 1 180 ? 46.625 14.453 -0.729 1 54 180 LEU B C 1
ATOM 4012 O O . LEU B 1 180 ? 45.781 13.594 -0.991 1 54 180 LEU B O 1
ATOM 4016 N N . ARG B 1 181 ? 46.969 15.438 -1.523 1 53.97 181 ARG B N 1
ATOM 4017 C CA . ARG B 1 181 ? 46.219 15.781 -2.727 1 53.97 181 ARG B CA 1
ATOM 4018 C C . ARG B 1 181 ? 46.312 14.664 -3.764 1 53.97 181 ARG B C 1
ATOM 4020 O O . ARG B 1 181 ? 45.312 14.336 -4.414 1 53.97 181 ARG B O 1
ATOM 4027 N N . PRO B 1 182 ? 47.5 14.211 -3.895 1 55.78 182 PRO B N 1
ATOM 4028 C CA . PRO B 1 182 ? 47.562 13.156 -4.91 1 55.78 182 PRO B CA 1
ATOM 4029 C C . PRO B 1 182 ? 46.688 11.945 -4.535 1 55.78 182 PRO B C 1
ATOM 4031 O O . PRO B 1 182 ? 46.094 11.312 -5.41 1 55.78 182 PRO B O 1
ATOM 4034 N N . LEU B 1 183 ? 46.656 11.719 -3.334 1 53.41 183 LEU B N 1
ATOM 4035 C CA . LEU B 1 183 ? 45.844 10.602 -2.869 1 53.41 183 LEU B CA 1
ATOM 4036 C C . LEU B 1 183 ? 44.344 10.906 -3.041 1 53.41 183 LEU B C 1
ATOM 4038 O O . LEU B 1 183 ? 43.594 10.023 -3.42 1 53.41 183 LEU B O 1
ATOM 4042 N N . ALA B 1 184 ? 44.094 12.133 -2.758 1 50.94 184 ALA B N 1
ATOM 4043 C CA . ALA B 1 184 ? 42.719 12.586 -2.947 1 50.94 184 ALA B CA 1
ATOM 4044 C C . ALA B 1 184 ? 42.312 12.477 -4.41 1 50.94 184 ALA B C 1
ATOM 4046 O O . ALA B 1 184 ? 41.188 12.07 -4.715 1 50.94 184 ALA B O 1
ATOM 4047 N N . LEU B 1 185 ? 43.25 12.773 -5.277 1 49.03 185 LEU B N 1
ATOM 4048 C CA . LEU B 1 185 ? 42.969 12.695 -6.711 1 49.03 185 LEU B CA 1
ATOM 4049 C C . LEU B 1 185 ? 42.844 11.242 -7.148 1 49.03 185 LEU B C 1
ATOM 4051 O O . LEU B 1 185 ? 41.969 10.914 -7.965 1 49.03 185 LEU B O 1
ATOM 4055 N N . ALA B 1 186 ? 43.656 10.461 -6.598 1 50.06 186 ALA B N 1
ATOM 4056 C CA . ALA B 1 186 ? 43.562 9.047 -6.949 1 50.06 186 ALA B CA 1
ATOM 4057 C C . ALA B 1 186 ? 42.281 8.422 -6.441 1 50.06 186 ALA B C 1
ATOM 4059 O O . ALA B 1 186 ? 41.625 7.637 -7.148 1 50.06 186 ALA B O 1
ATOM 4060 N N . THR B 1 187 ? 41.969 8.82 -5.277 1 50.22 187 THR B N 1
ATOM 4061 C CA . THR B 1 187 ? 40.719 8.344 -4.703 1 50.22 187 THR B CA 1
ATOM 4062 C C . THR B 1 187 ? 39.531 8.844 -5.508 1 50.22 187 THR B C 1
ATOM 4064 O O . THR B 1 187 ? 38.594 8.094 -5.754 1 50.22 187 THR B O 1
ATOM 4067 N N . ARG B 1 188 ? 39.688 10.086 -5.875 1 49.25 188 ARG B N 1
ATOM 4068 C CA . ARG B 1 188 ? 38.656 10.664 -6.719 1 49.25 188 ARG B CA 1
ATOM 4069 C C . ARG B 1 188 ? 38.531 9.914 -8.047 1 49.25 188 ARG B C 1
ATOM 4071 O O . ARG B 1 188 ? 37.438 9.688 -8.547 1 49.25 188 ARG B O 1
ATOM 4078 N N . SER B 1 189 ? 39.688 9.586 -8.531 1 46.88 189 SER B N 1
ATOM 4079 C CA . SER B 1 189 ? 39.688 8.836 -9.781 1 46.88 189 SER B CA 1
ATOM 4080 C C . SER B 1 189 ? 39.062 7.461 -9.609 1 46.88 189 SER B C 1
ATOM 4082 O O . SER B 1 189 ? 38.312 7.012 -10.469 1 46.88 189 SER B O 1
ATOM 4084 N N . LEU B 1 190 ? 39.344 6.855 -8.602 1 45.5 190 LEU B N 1
ATOM 4085 C CA . LEU B 1 190 ? 38.75 5.547 -8.328 1 45.5 190 LEU B CA 1
ATOM 4086 C C . LEU B 1 190 ? 37.25 5.66 -8.094 1 45.5 190 LEU B C 1
ATOM 4088 O O . LEU B 1 190 ? 36.469 4.852 -8.617 1 45.5 190 LEU B O 1
ATOM 4092 N N . VAL B 1 191 ? 37 6.582 -7.23 1 46.81 191 VAL B N 1
ATOM 4093 C CA . VAL B 1 191 ? 35.562 6.848 -7.02 1 46.81 191 VAL B CA 1
ATOM 4094 C C . VAL B 1 191 ? 34.906 7.156 -8.359 1 46.81 191 VAL B C 1
ATOM 4096 O O . VAL B 1 191 ? 33.781 6.668 -8.633 1 46.81 191 VAL B O 1
ATOM 4099 N N . ARG B 1 192 ? 35.656 7.957 -9.148 1 45.81 192 ARG B N 1
ATOM 4100 C CA . ARG B 1 192 ? 35.156 8.25 -10.484 1 45.81 192 ARG B CA 1
ATOM 4101 C C . ARG B 1 192 ? 35.031 6.969 -11.305 1 45.81 192 ARG B C 1
ATOM 4103 O O . ARG B 1 192 ? 34.062 6.82 -12.078 1 45.81 192 ARG B O 1
ATOM 4110 N N . GLN B 1 193 ? 35.969 6.215 -11.133 1 42.09 193 GLN B N 1
ATOM 4111 C CA . GLN B 1 193 ? 35.906 4.961 -11.875 1 42.09 193 GLN B CA 1
ATOM 4112 C C . GLN B 1 193 ? 34.812 4.051 -11.344 1 42.09 193 GLN B C 1
ATOM 4114 O O . GLN B 1 193 ? 34.094 3.395 -12.117 1 42.09 193 GLN B O 1
ATOM 4119 N N . ILE B 1 194 ? 34.719 4.016 -10.172 1 43.97 194 ILE B N 1
ATOM 4120 C CA . ILE B 1 194 ? 33.625 3.271 -9.586 1 43.97 194 ILE B CA 1
ATOM 4121 C C . ILE B 1 194 ? 32.312 3.926 -9.977 1 43.97 194 ILE B C 1
ATOM 4123 O O . ILE B 1 194 ? 31.344 3.238 -10.352 1 43.97 194 ILE B O 1
ATOM 4127 N N . ALA B 1 195 ? 32.312 5.27 -9.797 1 43.38 195 ALA B N 1
ATOM 4128 C CA . ALA B 1 195 ? 31.188 6.098 -10.211 1 43.38 195 ALA B CA 1
ATOM 4129 C C . ALA B 1 195 ? 30.844 5.879 -11.68 1 43.38 195 ALA B C 1
ATOM 4131 O O . ALA B 1 195 ? 29.672 5.863 -12.062 1 43.38 195 ALA B O 1
ATOM 4132 N N . SER B 1 196 ? 31.922 5.848 -12.398 1 39.25 196 SER B N 1
ATOM 4133 C CA . SER B 1 196 ? 31.688 5.605 -13.82 1 39.25 196 SER B CA 1
ATOM 4134 C C . SER B 1 196 ? 30.984 4.277 -14.055 1 39.25 196 SER B C 1
ATOM 4136 O O . SER B 1 196 ? 30.234 4.129 -15.008 1 39.25 196 SER B O 1
ATOM 4138 N N . VAL B 1 197 ? 31.375 3.383 -13.367 1 37.91 197 VAL B N 1
ATOM 4139 C CA . VAL B 1 197 ? 30.719 2.082 -13.438 1 37.91 197 VAL B CA 1
ATOM 4140 C C . VAL B 1 197 ? 29.297 2.188 -12.883 1 37.91 197 VAL B C 1
ATOM 4142 O O . VAL B 1 197 ? 28.359 1.641 -13.469 1 37.91 197 VAL B O 1
ATOM 4145 N N . VAL B 1 198 ? 29.219 2.547 -11.633 1 41.47 198 VAL B N 1
ATOM 4146 C CA . VAL B 1 198 ? 27.891 2.732 -11.047 1 41.47 198 VAL B CA 1
ATOM 4147 C C . VAL B 1 198 ? 27.109 3.773 -11.844 1 41.47 198 VAL B C 1
ATOM 4149 O O . VAL B 1 198 ? 25.875 3.715 -11.922 1 41.47 198 VAL B O 1
ATOM 4152 N N . GLY B 1 199 ? 27.766 4.68 -12.844 1 35.19 199 GLY B N 1
ATOM 4153 C CA . GLY B 1 199 ? 27.5 5.91 -13.57 1 35.19 199 GLY B CA 1
ATOM 4154 C C . GLY B 1 199 ? 28.266 7.098 -13.039 1 35.19 199 GLY B C 1
ATOM 4155 O O . GLY B 1 199 ? 28.062 7.539 -11.914 1 35.19 199 GLY B O 1
ATOM 4156 N N . ALA B 1 200 ? 29.609 7.207 -13.531 1 40.06 200 ALA B N 1
ATOM 4157 C CA . ALA B 1 200 ? 30.594 8.258 -13.273 1 40.06 200 ALA B CA 1
ATOM 4158 C C . ALA B 1 200 ? 29.906 9.555 -12.844 1 40.06 200 ALA B C 1
ATOM 4160 O O . ALA B 1 200 ? 30.391 10.242 -11.945 1 40.06 200 ALA B O 1
ATOM 4161 N N . GLN B 1 201 ? 29.031 9.852 -13.578 1 40.19 201 GLN B N 1
ATOM 4162 C CA . GLN B 1 201 ? 28.312 11.094 -13.336 1 40.19 201 GLN B CA 1
ATOM 4163 C C . GLN B 1 201 ? 27.625 11.078 -11.977 1 40.19 201 GLN B C 1
ATOM 4165 O O . GLN B 1 201 ? 27.578 12.102 -11.289 1 40.19 201 GLN B O 1
ATOM 4170 N N . VAL B 1 202 ? 27.406 9.883 -11.594 1 42.28 202 VAL B N 1
ATOM 4171 C CA . VAL B 1 202 ? 26.688 9.781 -10.336 1 42.28 202 VAL B CA 1
ATOM 4172 C C . VAL B 1 202 ? 27.641 9.984 -9.172 1 42.28 202 VAL B C 1
ATOM 4174 O O . VAL B 1 202 ? 27.312 10.672 -8.195 1 42.28 202 VAL B O 1
ATOM 4177 N N . VAL B 1 203 ? 28.844 9.414 -9.297 1 43.34 203 VAL B N 1
ATOM 4178 C CA . VAL B 1 203 ? 29.812 9.555 -8.227 1 43.34 203 VAL B CA 1
ATOM 4179 C C . VAL B 1 203 ? 30.266 11.016 -8.125 1 43.34 203 VAL B C 1
ATOM 4181 O O . VAL B 1 203 ? 30.281 11.586 -7.031 1 43.34 203 VAL B O 1
ATOM 4184 N N . ASP B 1 204 ? 30.734 11.477 -9.266 1 41.97 204 ASP B N 1
ATOM 4185 C CA . ASP B 1 204 ? 31.141 12.883 -9.25 1 41.97 204 ASP B CA 1
ATOM 4186 C C . ASP B 1 204 ? 30 13.773 -8.758 1 41.97 204 ASP B C 1
ATOM 4188 O O . ASP B 1 204 ? 30.234 14.695 -7.973 1 41.97 204 ASP B O 1
ATOM 4192 N N . ASP B 1 205 ? 28.875 13.414 -9.25 1 45.12 205 ASP B N 1
ATOM 4193 C CA . ASP B 1 205 ? 27.719 14.188 -8.844 1 45.12 205 ASP B CA 1
ATOM 4194 C C . ASP B 1 205 ? 27.438 14.008 -7.352 1 45.12 205 ASP B C 1
ATOM 4196 O O . ASP B 1 205 ? 27.062 14.969 -6.668 1 45.12 205 ASP B O 1
ATOM 4200 N N . THR B 1 206 ? 27.828 12.773 -6.996 1 48.59 206 THR B N 1
ATOM 4201 C CA . THR B 1 206 ? 27.594 12.508 -5.582 1 48.59 206 THR B CA 1
ATOM 4202 C C . THR B 1 206 ? 28.625 13.242 -4.727 1 48.59 206 THR B C 1
ATOM 4204 O O . THR B 1 206 ? 28.281 13.867 -3.721 1 48.59 206 THR B O 1
ATOM 4207 N N . ILE B 1 207 ? 29.859 13.07 -5.145 1 47.66 207 ILE B N 1
ATOM 4208 C CA . ILE B 1 207 ? 30.906 13.781 -4.434 1 47.66 207 ILE B CA 1
ATOM 4209 C C . ILE B 1 207 ? 30.656 15.281 -4.484 1 47.66 207 ILE B C 1
ATOM 4211 O O . ILE B 1 207 ? 30.75 15.977 -3.467 1 47.66 207 ILE B O 1
ATOM 4215 N N . ALA B 1 208 ? 30.391 15.742 -5.707 1 45.72 208 ALA B N 1
ATOM 4216 C CA . ALA B 1 208 ? 30.094 17.156 -5.871 1 45.72 208 ALA B CA 1
ATOM 4217 C C . ALA B 1 208 ? 28.891 17.578 -5.016 1 45.72 208 ALA B C 1
ATOM 4219 O O . ALA B 1 208 ? 28.891 18.656 -4.434 1 45.72 208 ALA B O 1
ATOM 4220 N N . PHE B 1 209 ? 28 16.734 -5.008 1 50.34 209 PHE B N 1
ATOM 4221 C CA . PHE B 1 209 ? 26.844 16.984 -4.164 1 50.34 209 PHE B CA 1
ATOM 4222 C C . PHE B 1 209 ? 27.25 17.078 -2.697 1 50.34 209 PHE B C 1
ATOM 4224 O O . PHE B 1 209 ? 26.859 18.016 -1.999 1 50.34 209 PHE B O 1
ATOM 4231 N N . PHE B 1 210 ? 28.031 16.094 -2.379 1 53.47 210 PHE B N 1
ATOM 4232 C CA . PHE B 1 210 ? 28.422 16.078 -0.971 1 53.47 210 PHE B CA 1
ATOM 4233 C C . PHE B 1 210 ? 29.328 17.25 -0.637 1 53.47 210 PHE B C 1
ATOM 4235 O O . PHE B 1 210 ? 29.25 17.812 0.458 1 53.47 210 PHE B O 1
ATOM 4242 N N . GLN B 1 211 ? 30.172 17.562 -1.58 1 51.16 211 GLN B N 1
ATOM 4243 C CA . GLN B 1 211 ? 31.016 18.734 -1.386 1 51.16 211 GLN B CA 1
ATOM 4244 C C . GLN B 1 211 ? 30.188 20.016 -1.34 1 51.16 211 GLN B C 1
ATOM 4246 O O . GLN B 1 211 ? 30.4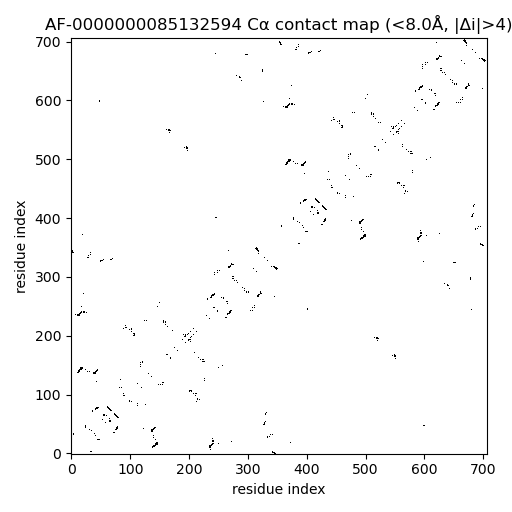38 20.906 -0.519 1 51.16 211 GLN B O 1
ATOM 4251 N N . ALA B 1 212 ? 29.328 20.031 -2.287 1 51.97 212 ALA B N 1
ATOM 4252 C CA . ALA B 1 212 ? 28.453 21.203 -2.344 1 51.97 212 ALA B CA 1
ATOM 4253 C C . ALA B 1 212 ? 27.516 21.25 -1.145 1 51.97 212 ALA B C 1
ATOM 4255 O O . ALA B 1 212 ? 27.141 22.328 -0.684 1 51.97 212 ALA B O 1
ATOM 4256 N N . PHE B 1 213 ? 27.234 20.031 -0.72 1 55.09 213 PHE B N 1
ATOM 4257 C CA . PHE B 1 213 ? 26.391 19.906 0.464 1 55.09 213 PHE B CA 1
ATOM 4258 C C . PHE B 1 213 ? 27.188 20.219 1.729 1 55.09 213 PHE B C 1
ATOM 4260 O O . PHE B 1 213 ? 26.609 20.484 2.783 1 55.09 213 PHE B O 1
ATOM 4267 N N . GLY B 1 214 ? 28.5 20.25 1.459 1 53.34 214 GLY B N 1
ATOM 4268 C CA . GLY B 1 214 ? 29.391 20.656 2.535 1 53.34 214 GLY B CA 1
ATOM 4269 C C . GLY B 1 214 ? 29.047 22.031 3.088 1 53.34 214 GLY B C 1
ATOM 4270 O O . GLY B 1 214 ? 28.719 22.953 2.33 1 53.34 214 GLY B O 1
ATOM 4271 N N . GLY B 1 215 ? 28.797 22.141 4.441 1 56.38 215 GLY B N 1
ATOM 4272 C CA . GLY B 1 215 ? 28.375 23.344 5.168 1 56.38 215 GLY B CA 1
ATOM 4273 C C . GLY B 1 215 ? 26.906 23.359 5.488 1 56.38 215 GLY B C 1
ATOM 4274 O O . GLY B 1 215 ? 26.469 24.062 6.402 1 56.38 215 GLY B O 1
ATOM 4275 N N . LEU B 1 216 ? 26.297 22.625 4.66 1 59.19 216 LEU B N 1
ATOM 4276 C CA . LEU B 1 216 ? 24.859 22.578 4.891 1 59.19 216 LEU B CA 1
ATOM 4277 C C . LEU B 1 216 ? 24.516 21.547 5.957 1 59.19 216 LEU B C 1
ATOM 4279 O O . LEU B 1 216 ? 23.375 21.516 6.441 1 59.19 216 LEU B O 1
ATOM 4283 N N . GLU B 1 217 ? 25.578 20.828 6.273 1 62.44 217 GLU B N 1
ATOM 4284 C CA . GLU B 1 217 ? 25.375 19.719 7.203 1 62.44 217 GLU B CA 1
ATOM 4285 C C . GLU B 1 217 ? 24.828 20.219 8.539 1 62.44 217 GLU B C 1
ATOM 4287 O O . GLU B 1 217 ? 23.953 19.562 9.133 1 62.44 217 GLU B O 1
ATOM 4292 N N . GLY B 1 218 ? 25.453 21.297 8.961 1 61.19 218 GLY B N 1
ATOM 4293 C CA . GLY B 1 218 ? 24.984 21.844 10.234 1 61.19 218 GLY B CA 1
ATOM 4294 C C . GLY B 1 218 ? 23.531 22.234 10.219 1 61.19 218 GLY B C 1
ATOM 4295 O O . GLY B 1 218 ? 22.766 21.891 11.133 1 61.19 218 GLY B O 1
ATOM 4296 N N . ALA B 1 219 ? 23.203 22.891 9.188 1 63.06 219 ALA B N 1
ATOM 4297 C CA . ALA B 1 219 ? 21.812 23.328 9.07 1 63.06 219 ALA B CA 1
ATOM 4298 C C . ALA B 1 219 ? 20.859 22.125 8.961 1 63.06 219 ALA B C 1
ATOM 4300 O O . ALA B 1 219 ? 19.797 22.125 9.578 1 63.06 219 ALA B O 1
ATOM 4301 N N . PHE B 1 220 ? 21.344 21.141 8.352 1 62.91 220 PHE B N 1
ATOM 4302 C CA . PHE B 1 220 ? 20.531 19.938 8.188 1 62.91 220 PHE B CA 1
ATOM 4303 C C . PHE B 1 220 ? 20.391 19.203 9.508 1 62.91 220 PHE B C 1
ATOM 4305 O O . PHE B 1 220 ? 19.297 18.719 9.852 1 62.91 220 PHE B O 1
ATOM 4312 N N . ARG B 1 221 ? 21.484 19.203 10.164 1 65.12 221 ARG B N 1
ATOM 4313 C CA . ARG B 1 221 ? 21.469 18.531 11.461 1 65.12 221 ARG B CA 1
ATOM 4314 C C . ARG B 1 221 ? 20.531 19.25 12.43 1 65.12 221 ARG B C 1
ATOM 4316 O O . ARG B 1 221 ? 19.781 18.625 13.172 1 65.12 221 ARG B O 1
ATOM 4323 N N . GLU B 1 222 ? 20.703 20.484 12.414 1 69.5 222 GLU B N 1
ATOM 4324 C CA . GLU B 1 222 ? 19.859 21.281 13.305 1 69.5 222 GLU B CA 1
ATOM 4325 C C . GLU B 1 222 ? 18.391 21.109 12.969 1 69.5 222 GLU B C 1
ATOM 4327 O O . GLU B 1 222 ? 17.547 20.953 13.867 1 69.5 222 GLU B O 1
ATOM 4332 N N . ARG B 1 223 ? 18.203 21 11.734 1 67.69 223 ARG B N 1
ATOM 4333 C CA . ARG B 1 223 ? 16.812 20.859 11.289 1 67.69 223 ARG B CA 1
ATOM 4334 C C . ARG B 1 223 ? 16.281 19.469 11.602 1 67.69 223 ARG B C 1
ATOM 4336 O O . ARG B 1 223 ? 15.133 19.312 12.023 1 67.69 223 ARG B O 1
ATOM 4343 N N . ALA B 1 224 ? 17.125 18.531 11.383 1 64.88 224 ALA B N 1
ATOM 4344 C CA . ALA B 1 224 ? 16.719 17.172 11.688 1 64.88 224 ALA B CA 1
ATOM 4345 C C . ALA B 1 224 ? 16.375 17.016 13.172 1 64.88 224 ALA B C 1
ATOM 4347 O O . ALA B 1 224 ? 15.375 16.391 13.516 1 64.88 224 ALA B O 1
ATOM 4348 N N . THR B 1 225 ? 17.156 17.656 13.977 1 69.06 225 THR B N 1
ATOM 4349 C CA . THR B 1 225 ? 16.938 17.578 15.414 1 69.06 225 THR B CA 1
ATOM 4350 C C . THR B 1 225 ? 15.656 18.312 15.805 1 69.06 225 THR B C 1
ATOM 4352 O O . THR B 1 225 ? 14.883 17.812 16.625 1 69.06 225 THR B O 1
ATOM 4355 N N . GLN B 1 226 ? 15.461 19.391 15.18 1 72.12 226 GLN B N 1
ATOM 4356 C CA . GLN B 1 226 ? 14.258 20.156 15.477 1 72.12 226 GLN B CA 1
ATOM 4357 C C . GLN B 1 226 ? 13 19.406 15.055 1 72.12 226 GLN B C 1
ATOM 4359 O O . GLN B 1 226 ? 11.984 19.438 15.75 1 72.12 226 GLN B O 1
ATOM 4364 N N . THR B 1 227 ? 13.141 18.75 14.055 1 68.75 227 THR B N 1
ATOM 4365 C CA . THR B 1 227 ? 12.008 17.969 13.562 1 68.75 227 THR B CA 1
ATOM 4366 C C . THR B 1 227 ? 11.727 16.781 14.484 1 68.75 227 THR B C 1
ATOM 4368 O O . THR B 1 227 ? 10.57 16.5 14.797 1 68.75 227 THR B O 1
ATOM 4371 N N . GLU B 1 228 ? 12.766 16.188 14.828 1 70 228 GLU B N 1
ATOM 4372 C CA . GLU B 1 228 ? 12.609 15.07 15.766 1 70 228 GLU B CA 1
ATOM 4373 C C . GLU B 1 228 ? 11.953 15.539 17.062 1 70 228 GLU B C 1
ATOM 4375 O O . GLU B 1 228 ? 11.078 14.852 17.594 1 70 228 GLU B O 1
ATOM 4380 N N . GLU B 1 229 ? 12.367 16.688 17.469 1 75.12 229 GLU B N 1
ATOM 4381 C CA . GLU B 1 229 ? 11.812 17.25 18.688 1 75.12 229 GLU B CA 1
ATOM 4382 C C . GLU B 1 229 ? 10.336 17.594 18.531 1 75.12 229 GLU B C 1
ATOM 4384 O O . GLU B 1 229 ? 9.531 17.375 19.438 1 75.12 229 GLU B O 1
ATOM 4389 N N . LEU B 1 230 ? 10.039 18.062 17.406 1 76.06 230 LEU B N 1
ATOM 4390 C CA . LEU B 1 230 ? 8.648 18.406 17.125 1 76.06 230 LEU B CA 1
ATOM 4391 C C . LEU B 1 230 ? 7.762 17.172 17.125 1 76.06 230 LEU B C 1
ATOM 4393 O O . LEU B 1 230 ? 6.688 17.156 17.719 1 76.06 230 LEU B O 1
ATOM 4397 N N . LEU B 1 231 ? 8.242 16.141 16.562 1 75.56 231 LEU B N 1
ATOM 4398 C CA . LEU B 1 231 ? 7.461 14.914 16.422 1 75.56 231 LEU B CA 1
ATOM 4399 C C . LEU B 1 231 ? 7.332 14.203 17.766 1 75.56 231 LEU B C 1
ATOM 4401 O O . LEU B 1 231 ? 6.359 13.477 18 1 75.56 231 LEU B O 1
ATOM 4405 N N . ALA B 1 232 ? 8.297 14.547 18.562 1 76.31 232 ALA B N 1
ATOM 4406 C CA . ALA B 1 232 ? 8.289 13.922 19.875 1 76.31 232 ALA B CA 1
ATOM 4407 C C . ALA B 1 232 ? 7.605 14.82 20.906 1 76.31 232 ALA B C 1
ATOM 4409 O O . ALA B 1 232 ? 7.414 14.422 22.062 1 76.31 232 ALA B O 1
ATOM 4410 N N . SER B 1 233 ? 7.184 15.938 20.516 1 82.06 233 SER B N 1
ATOM 4411 C CA . SER B 1 233 ? 6.645 16.922 21.469 1 82.06 233 SER B CA 1
ATOM 4412 C C . SER B 1 233 ? 5.188 16.625 21.797 1 82.06 233 SER B C 1
ATOM 4414 O O . SER B 1 233 ? 4.488 15.969 21.016 1 82.06 233 SER B O 1
ATOM 4416 N N . ALA B 1 234 ? 4.781 17.156 22.922 1 85.12 234 ALA B N 1
ATOM 4417 C CA . ALA B 1 234 ? 3.391 17.047 23.359 1 85.12 234 ALA B CA 1
ATOM 4418 C C . ALA B 1 234 ? 2.465 17.875 22.469 1 85.12 234 ALA B C 1
ATOM 4420 O O . ALA B 1 234 ? 1.243 17.719 22.531 1 85.12 234 ALA B O 1
ATOM 4421 N N . ARG B 1 235 ? 3.068 18.641 21.609 1 90.12 235 ARG B N 1
ATOM 4422 C CA . ARG B 1 235 ? 2.297 19.5 20.719 1 90.12 235 ARG B CA 1
ATOM 4423 C C . ARG B 1 235 ? 1.91 18.781 19.438 1 90.12 235 ARG B C 1
ATOM 4425 O O . ARG B 1 235 ? 1.156 19.312 18.625 1 90.12 235 ARG B O 1
ATOM 4432 N N . THR B 1 236 ? 2.441 17.609 19.328 1 90.94 236 THR B N 1
ATOM 4433 C CA . THR B 1 236 ? 2.154 16.812 18.141 1 90.94 236 THR B CA 1
ATOM 4434 C C . THR B 1 236 ? 1.23 15.648 18.484 1 90.94 236 THR B C 1
ATOM 4436 O O . THR B 1 236 ? 1.476 14.914 19.438 1 90.94 236 THR B O 1
ATOM 4439 N N . GLY B 1 237 ? 0.092 15.602 17.812 1 91.75 237 GLY B N 1
ATOM 4440 C CA . GLY B 1 237 ? -0.806 14.461 17.922 1 91.75 237 GLY B CA 1
ATOM 4441 C C . GLY B 1 237 ? -0.754 13.547 16.703 1 91.75 237 GLY B C 1
ATOM 4442 O O . GLY B 1 237 ? -0.49 14 15.594 1 91.75 237 GLY B O 1
ATOM 4443 N N . TYR B 1 238 ? -0.979 12.297 16.969 1 91.56 238 TYR B N 1
ATOM 4444 C CA . TYR B 1 238 ? -0.979 11.305 15.891 1 91.56 238 TYR B CA 1
ATOM 4445 C C . TYR B 1 238 ? -2.367 10.711 15.695 1 91.56 238 TYR B C 1
ATOM 4447 O O . TYR B 1 238 ? -3.006 10.281 16.656 1 91.56 238 TYR B O 1
ATOM 4455 N N . LEU B 1 239 ? -2.783 10.766 14.516 1 93.44 239 LEU B N 1
ATOM 4456 C CA . LEU B 1 239 ? -4.031 10.133 14.102 1 93.44 239 LEU B CA 1
ATOM 4457 C C . LEU B 1 239 ? -3.762 8.938 13.188 1 93.44 239 LEU B C 1
ATOM 4459 O O . LEU B 1 239 ? -3.158 9.094 12.125 1 93.44 239 LEU B O 1
ATOM 4463 N N . LEU B 1 240 ? -4.176 7.824 13.617 1 94.19 240 LEU B N 1
ATOM 4464 C CA . LEU B 1 240 ? -3.965 6.598 12.859 1 94.19 240 LEU B CA 1
ATOM 4465 C C . LEU B 1 240 ? -5.199 6.262 12.023 1 94.19 240 LEU B C 1
ATOM 4467 O O . LEU B 1 240 ? -6.309 6.176 12.555 1 94.19 240 LEU B O 1
ATOM 4471 N N . VAL B 1 241 ? -4.988 6.16 10.719 1 95.31 241 VAL B N 1
ATOM 4472 C CA . VAL B 1 241 ? -6.07 5.77 9.82 1 95.31 241 VAL B CA 1
ATOM 4473 C C . VAL B 1 241 ? -5.859 4.336 9.352 1 95.31 241 VAL B C 1
ATOM 4475 O O . VAL B 1 241 ? -4.758 3.971 8.922 1 95.31 241 VAL B O 1
ATOM 4478 N N . THR B 1 242 ? -6.863 3.502 9.43 1 95.44 242 THR B N 1
ATOM 4479 C CA . THR B 1 242 ? -6.789 2.113 8.992 1 95.44 242 THR B CA 1
ATOM 4480 C C . THR B 1 242 ? -8.141 1.643 8.453 1 95.44 242 THR B C 1
ATOM 4482 O O . THR B 1 242 ? -9.094 2.42 8.391 1 95.44 242 THR B O 1
ATOM 4485 N N . THR B 1 243 ? -8.18 0.469 7.934 1 95.06 243 THR B N 1
ATOM 4486 C CA . THR B 1 243 ? -9.398 -0.254 7.582 1 95.06 243 THR B CA 1
ATOM 4487 C C . THR B 1 243 ? -9.492 -1.569 8.352 1 95.06 243 THR B C 1
ATOM 4489 O O . THR B 1 243 ? -8.594 -1.896 9.133 1 95.06 243 THR B O 1
ATOM 4492 N N . ILE B 1 244 ? -10.562 -2.295 8.117 1 93.5 244 ILE B N 1
ATOM 4493 C CA . ILE B 1 244 ? -10.781 -3.521 8.875 1 93.5 244 ILE B CA 1
ATOM 4494 C C . ILE B 1 244 ? -10.062 -4.684 8.195 1 93.5 244 ILE B C 1
ATOM 4496 O O . ILE B 1 244 ? -10.117 -5.82 8.672 1 93.5 244 ILE B O 1
ATOM 4500 N N . HIS B 1 245 ? -9.367 -4.422 7.156 1 90.19 245 HIS B N 1
ATOM 4501 C CA . HIS B 1 245 ? -8.672 -5.48 6.434 1 90.19 245 HIS B CA 1
ATOM 4502 C C . HIS B 1 245 ? -7.34 -5.809 7.094 1 90.19 245 HIS B C 1
ATOM 4504 O O . HIS B 1 245 ? -6.66 -4.918 7.609 1 90.19 245 HIS B O 1
ATOM 4510 N N . GLU B 1 246 ? -6.914 -6.996 6.977 1 85.94 246 GLU B N 1
ATOM 4511 C CA . GLU B 1 246 ? -5.785 -7.535 7.73 1 85.94 246 GLU B CA 1
ATOM 4512 C C . GLU B 1 246 ? -4.488 -6.812 7.379 1 85.94 246 GLU B C 1
ATOM 4514 O O . GLU B 1 246 ? -3.67 -6.535 8.258 1 85.94 246 GLU B O 1
ATOM 4519 N N . ASP B 1 247 ? -4.289 -6.551 6.148 1 83.88 247 ASP B N 1
ATOM 4520 C CA . ASP B 1 247 ? -3.051 -5.902 5.727 1 83.88 247 ASP B CA 1
ATOM 4521 C C . ASP B 1 247 ? -2.926 -4.508 6.34 1 83.88 247 ASP B C 1
ATOM 4523 O O . ASP B 1 247 ? -1.869 -4.148 6.863 1 83.88 247 ASP B O 1
ATOM 4527 N N . ALA B 1 248 ? -3.98 -3.758 6.293 1 89.62 248 ALA B N 1
ATOM 4528 C CA . ALA B 1 248 ? -3.988 -2.42 6.875 1 89.62 248 ALA B CA 1
ATOM 4529 C C . ALA B 1 248 ? -3.836 -2.484 8.391 1 89.62 248 ALA B C 1
ATOM 4531 O O . ALA B 1 248 ? -3.131 -1.665 8.984 1 89.62 248 ALA B O 1
ATOM 4532 N N . MET B 1 249 ? -4.445 -3.465 9.031 1 90.44 249 MET B N 1
ATOM 4533 C CA . MET B 1 249 ? -4.395 -3.611 10.484 1 90.44 249 MET B CA 1
ATOM 4534 C C . MET B 1 249 ? -2.984 -3.975 10.938 1 90.44 249 MET B C 1
ATOM 4536 O O . MET B 1 249 ? -2.531 -3.518 11.992 1 90.44 249 MET B O 1
ATOM 4540 N N . ALA B 1 250 ? -2.367 -4.82 10.188 1 85.75 250 ALA B N 1
ATOM 4541 C CA . ALA B 1 250 ? -0.993 -5.184 10.523 1 85.75 250 ALA B CA 1
ATOM 4542 C C . ALA B 1 250 ? -0.092 -3.951 10.539 1 85.75 250 ALA B C 1
ATOM 4544 O O . ALA B 1 250 ? 0.713 -3.775 11.461 1 85.75 250 ALA B O 1
ATOM 4545 N N . VAL B 1 251 ? -0.283 -3.135 9.555 1 86.25 251 VAL B N 1
ATOM 4546 C CA . VAL B 1 251 ? 0.497 -1.903 9.477 1 86.25 251 VAL B CA 1
ATOM 4547 C C . VAL B 1 251 ? 0.148 -0.995 10.656 1 86.25 251 VAL B C 1
ATOM 4549 O O . VAL B 1 251 ? 1.035 -0.402 11.273 1 86.25 251 VAL B O 1
ATOM 4552 N N . ALA B 1 252 ? -1.101 -0.882 10.938 1 91.38 252 ALA B N 1
ATOM 4553 C CA . ALA B 1 252 ? -1.549 -0.061 12.062 1 91.38 252 ALA B CA 1
ATOM 4554 C C . ALA B 1 252 ? -0.917 -0.527 13.367 1 91.38 252 ALA B C 1
ATOM 4556 O O . ALA B 1 252 ? -0.484 0.292 14.18 1 91.38 252 ALA B O 1
ATOM 4557 N N . GLY B 1 253 ? -0.898 -1.826 13.531 1 89.31 253 GLY B N 1
ATOM 4558 C CA . GLY B 1 253 ? -0.268 -2.369 14.719 1 89.31 253 GLY B CA 1
ATOM 4559 C C . GLY B 1 253 ? 1.206 -2.025 14.828 1 89.31 253 GLY B C 1
ATOM 4560 O O . GLY B 1 253 ? 1.685 -1.638 15.898 1 89.31 253 GLY B O 1
ATOM 4561 N N . ARG B 1 254 ? 1.919 -2.158 13.75 1 86.31 254 ARG B N 1
ATOM 4562 C CA . ARG B 1 254 ? 3.342 -1.833 13.727 1 86.31 254 ARG B CA 1
ATOM 4563 C C . ARG B 1 254 ? 3.568 -0.354 14.023 1 86.31 254 ARG B C 1
ATOM 4565 O O . ARG B 1 254 ? 4.504 0.006 14.742 1 86.31 254 ARG B O 1
ATOM 4572 N N . LEU B 1 255 ? 2.727 0.454 13.461 1 86.94 255 LEU B N 1
ATOM 4573 C CA . LEU B 1 255 ? 2.842 1.894 13.664 1 86.94 255 LEU B CA 1
ATOM 4574 C C . LEU B 1 255 ? 2.588 2.254 15.125 1 86.94 255 LEU B C 1
ATOM 4576 O O . LEU B 1 255 ? 3.287 3.1 15.688 1 86.94 255 LEU B O 1
ATOM 4580 N N . ARG B 1 256 ? 1.631 1.673 15.664 1 88.62 256 ARG B N 1
ATOM 4581 C CA . ARG B 1 256 ? 1.349 1.928 17.078 1 88.62 256 ARG B CA 1
ATOM 4582 C C . ARG B 1 256 ? 2.529 1.528 17.953 1 88.62 256 ARG B C 1
ATOM 4584 O O . ARG B 1 256 ? 2.902 2.258 18.875 1 88.62 256 ARG B O 1
ATOM 4591 N N . THR B 1 257 ? 3.088 0.378 17.672 1 84.94 257 THR B N 1
ATOM 4592 C CA . THR B 1 257 ? 4.254 -0.086 18.422 1 84.94 257 THR B CA 1
ATOM 4593 C C . THR B 1 257 ? 5.422 0.885 18.25 1 84.94 257 THR B C 1
ATOM 4595 O O . THR B 1 257 ? 6.086 1.237 19.234 1 84.94 257 THR B O 1
ATOM 4598 N N . ALA B 1 258 ? 5.668 1.315 17.016 1 80.69 258 ALA B N 1
ATOM 4599 C CA . ALA B 1 258 ? 6.754 2.25 16.734 1 80.69 258 ALA B CA 1
ATOM 4600 C C . ALA B 1 258 ? 6.551 3.568 17.469 1 80.69 258 ALA B C 1
ATOM 4602 O O . ALA B 1 258 ? 7.504 4.137 18 1 80.69 258 ALA B O 1
ATOM 4603 N N . LEU B 1 259 ? 5.336 4.074 17.453 1 83.19 259 LEU B N 1
ATOM 4604 C CA . LEU B 1 259 ? 5.027 5.305 18.172 1 83.19 259 LEU B CA 1
ATOM 4605 C C . LEU B 1 259 ? 5.227 5.117 19.672 1 83.19 259 LEU B C 1
ATOM 4607 O O . LEU B 1 259 ? 5.703 6.027 20.359 1 83.19 259 LEU B O 1
ATOM 4611 N N . GLY B 1 260 ? 4.824 3.971 20.156 1 81.75 260 GLY B N 1
ATOM 4612 C CA . GLY B 1 260 ? 5.047 3.66 21.562 1 81.75 260 GLY B CA 1
ATOM 4613 C C . GLY B 1 260 ? 6.512 3.697 21.953 1 81.75 260 GLY B C 1
ATOM 4614 O O . GLY B 1 260 ? 6.855 4.172 23.031 1 81.75 260 GLY B O 1
ATOM 4615 N N . GLU B 1 261 ? 7.312 3.219 21.078 1 76.19 261 GLU B N 1
ATOM 4616 C CA . GLU B 1 261 ? 8.75 3.221 21.328 1 76.19 261 GLU B CA 1
ATOM 4617 C C . GLU B 1 261 ? 9.289 4.645 21.422 1 76.19 261 GLU B C 1
ATOM 4619 O O . GLU B 1 261 ? 10.305 4.883 22.094 1 76.19 261 GLU B O 1
ATOM 4624 N N . LEU B 1 262 ? 8.617 5.559 20.797 1 73.69 262 LEU B N 1
ATOM 4625 C CA . LEU B 1 262 ? 8.992 6.969 20.859 1 73.69 262 LEU B CA 1
ATOM 4626 C C . LEU B 1 262 ? 8.25 7.668 22 1 73.69 262 LEU B C 1
ATOM 4628 O O . LEU B 1 262 ? 8.281 8.898 22.094 1 73.69 262 LEU B O 1
ATOM 4632 N N . GLU B 1 263 ? 7.531 6.883 22.734 1 79.88 263 GLU B N 1
ATOM 4633 C CA . GLU B 1 263 ? 6.754 7.379 23.859 1 79.88 263 GLU B CA 1
ATOM 4634 C C . GLU B 1 263 ? 5.656 8.328 23.406 1 79.88 263 GLU B C 1
ATOM 4636 O O . GLU B 1 263 ? 5.43 9.375 24.031 1 79.88 263 GLU B O 1
ATOM 4641 N N . ARG B 1 264 ? 5.25 8.023 22.266 1 82.19 264 ARG B N 1
ATOM 4642 C CA . ARG B 1 264 ? 4.094 8.734 21.734 1 82.19 264 ARG B CA 1
ATOM 4643 C C . ARG B 1 264 ? 2.887 7.812 21.609 1 82.19 264 ARG B C 1
ATOM 4645 O O . ARG B 1 264 ? 3.041 6.594 21.5 1 82.19 264 ARG B O 1
ATOM 4652 N N . ASP B 1 265 ? 1.746 8.484 21.703 1 81.69 265 ASP B N 1
ATOM 4653 C CA . ASP B 1 265 ? 0.529 7.684 21.594 1 81.69 265 ASP B CA 1
ATOM 4654 C C . ASP B 1 265 ? -0.354 8.18 20.453 1 81.69 265 ASP B C 1
ATOM 4656 O O . ASP B 1 265 ? -0.31 9.359 20.094 1 81.69 265 ASP B O 1
ATOM 4660 N N . VAL B 1 266 ? -1.075 7.246 20 1 89 266 VAL B N 1
ATOM 4661 C CA . VAL B 1 266 ? -2.105 7.578 19.016 1 89 266 VAL B CA 1
ATOM 4662 C C . VAL B 1 266 ? -3.297 8.227 19.719 1 89 266 VAL B C 1
ATOM 4664 O O . VAL B 1 266 ? -3.814 7.688 20.703 1 89 266 VAL B O 1
ATOM 4667 N N . ARG B 1 267 ? -3.637 9.367 19.25 1 89.25 267 ARG B N 1
ATOM 4668 C CA . ARG B 1 267 ? -4.742 10.086 19.875 1 89.25 267 ARG B CA 1
ATOM 4669 C C . ARG B 1 267 ? -6.078 9.453 19.516 1 89.25 267 ARG B C 1
ATOM 4671 O O . ARG B 1 267 ? -7 9.422 20.344 1 89.25 267 ARG B O 1
ATOM 4678 N N . ALA B 1 268 ? -6.172 9.07 18.312 1 92.56 268 ALA B N 1
ATOM 4679 C CA . ALA B 1 268 ? -7.379 8.406 17.844 1 92.56 268 ALA B CA 1
ATOM 4680 C C . ALA B 1 268 ? -7.086 7.547 16.609 1 92.56 268 ALA B C 1
ATOM 4682 O O . ALA B 1 268 ? -6.09 7.766 15.922 1 92.56 268 ALA B O 1
ATOM 4683 N N . VAL B 1 269 ? -7.969 6.59 16.453 1 95.06 269 VAL B N 1
ATOM 4684 C CA . VAL B 1 269 ? -7.898 5.723 15.281 1 95.06 269 VAL B CA 1
ATOM 4685 C C . VAL B 1 269 ? -9.148 5.918 14.422 1 95.06 269 VAL B C 1
ATOM 4687 O O . VAL B 1 269 ? -10.273 5.801 14.914 1 95.06 269 VAL B O 1
ATOM 4690 N N . VAL B 1 270 ? -8.922 6.281 13.219 1 95.75 270 VAL B N 1
ATOM 4691 C CA . VAL B 1 270 ? -10.016 6.348 12.25 1 95.75 270 VAL B CA 1
ATOM 4692 C C . VAL B 1 270 ? -10.086 5.039 11.461 1 95.75 270 VAL B C 1
ATOM 4694 O O . VAL B 1 270 ? -9.172 4.715 10.703 1 95.75 270 VAL B O 1
ATOM 4697 N N . VAL B 1 271 ? -11.109 4.262 11.656 1 96.38 271 VAL B N 1
ATOM 4698 C CA . VAL B 1 271 ? -11.344 3.053 10.875 1 96.38 271 VAL B CA 1
ATOM 4699 C C . VAL B 1 271 ? -12.234 3.375 9.68 1 96.38 271 VAL B C 1
ATOM 4701 O O . VAL B 1 271 ? -13.453 3.5 9.82 1 96.38 271 VAL B O 1
ATOM 4704 N N . ASN B 1 272 ? -11.562 3.447 8.547 1 94.88 272 ASN B N 1
ATOM 4705 C CA . ASN B 1 272 ? -12.203 3.912 7.316 1 94.88 272 ASN B CA 1
ATOM 4706 C C . ASN B 1 272 ? -12.742 2.748 6.492 1 94.88 272 ASN B C 1
ATOM 4708 O O . ASN B 1 272 ? -12.484 1.584 6.809 1 94.88 272 ASN B O 1
ATOM 4712 N N . ARG B 1 273 ? -13.633 3.066 5.566 1 92.81 273 ARG B N 1
ATOM 4713 C CA . ARG B 1 273 ? -14.133 2.158 4.539 1 92.81 273 ARG B CA 1
ATOM 4714 C C . ARG B 1 273 ? -14.906 1.002 5.16 1 92.81 273 ARG B C 1
ATOM 4716 O O . ARG B 1 273 ? -14.734 -0.153 4.77 1 92.81 273 ARG B O 1
ATOM 4723 N N . LEU B 1 274 ? -15.719 1.278 6.109 1 94 274 LEU B N 1
ATOM 4724 C CA . LEU B 1 274 ? -16.578 0.277 6.742 1 94 274 LEU B CA 1
ATOM 4725 C C . LEU B 1 274 ? -17.859 0.076 5.949 1 94 274 LEU B C 1
ATOM 4727 O O . LEU B 1 274 ? -18.344 1.002 5.293 1 94 274 LEU B O 1
ATOM 4731 N N . PRO B 1 275 ? -18.359 -1.175 6.031 1 91.69 275 PRO B N 1
ATOM 4732 C CA . PRO B 1 275 ? -19.75 -1.292 5.594 1 91.69 275 PRO B CA 1
ATOM 4733 C C . PRO B 1 275 ? -20.672 -0.315 6.309 1 91.69 275 PRO B C 1
ATOM 4735 O O . PRO B 1 275 ? -20.375 0.121 7.426 1 91.69 275 PRO B O 1
ATOM 4738 N N . PRO B 1 276 ? -21.766 0.014 5.66 1 90.62 276 PRO B N 1
ATOM 4739 C CA . PRO B 1 276 ? -22.656 0.998 6.273 1 90.62 276 PRO B CA 1
ATOM 4740 C C . PRO B 1 276 ? -23.188 0.546 7.633 1 90.62 276 PRO B C 1
ATOM 4742 O O . PRO B 1 276 ? -23.422 -0.646 7.844 1 90.62 276 PRO B O 1
ATOM 4745 N N . ASP B 1 277 ? -23.312 1.558 8.5 1 89.94 277 ASP B N 1
ATOM 4746 C CA . ASP B 1 277 ? -23.953 1.291 9.781 1 89.94 277 ASP B CA 1
ATOM 4747 C C . ASP B 1 277 ? -25.469 1.119 9.625 1 89.94 277 ASP B C 1
ATOM 4749 O O . ASP B 1 277 ? -26.203 2.104 9.578 1 89.94 277 ASP B O 1
ATOM 4753 N N . LEU B 1 278 ? -25.906 -0.123 9.656 1 90.38 278 LEU B N 1
ATOM 4754 C CA . LEU B 1 278 ? -27.312 -0.42 9.375 1 90.38 278 LEU B CA 1
ATOM 4755 C C . LEU B 1 278 ? -28.109 -0.531 10.664 1 90.38 278 LEU B C 1
ATOM 4757 O O . LEU B 1 278 ? -29.344 -0.681 10.625 1 90.38 278 LEU B O 1
ATOM 4761 N N . GLY B 1 279 ? -27.375 -0.419 11.758 1 87.38 279 GLY B N 1
ATOM 4762 C CA . GLY B 1 279 ? -28.062 -0.458 13.039 1 87.38 279 GLY B CA 1
ATOM 4763 C C . GLY B 1 279 ? -29 -1.641 13.18 1 87.38 279 GLY B C 1
ATOM 4764 O O . GLY B 1 279 ? -28.594 -2.787 12.961 1 87.38 279 GLY B O 1
ATOM 4765 N N . SER B 1 280 ? -30.281 -1.36 13.414 1 84.81 280 SER B N 1
ATOM 4766 C CA . SER B 1 280 ? -31.266 -2.414 13.633 1 84.81 280 SER B CA 1
ATOM 4767 C C . SER B 1 280 ? -32.062 -2.703 12.367 1 84.81 280 SER B C 1
ATOM 4769 O O . SER B 1 280 ? -32.969 -3.523 12.375 1 84.81 280 SER B O 1
ATOM 4771 N N . LEU B 1 281 ? -31.656 -2.156 11.305 1 82.62 281 LEU B N 1
ATOM 4772 C CA . LEU B 1 281 ? -32.406 -2.242 10.062 1 82.62 281 LEU B CA 1
ATOM 4773 C C . LEU B 1 281 ? -32.562 -3.689 9.602 1 82.62 281 LEU B C 1
ATOM 4775 O O . LEU B 1 281 ? -33.625 -4.109 9.148 1 82.62 281 LEU B O 1
ATOM 4779 N N . PRO B 1 282 ? -31.484 -4.496 9.773 1 82.5 282 PRO B N 1
ATOM 4780 C CA . PRO B 1 282 ? -31.609 -5.875 9.289 1 82.5 282 PRO B CA 1
ATOM 4781 C C . PRO B 1 282 ? -32.594 -6.703 10.102 1 82.5 282 PRO B C 1
ATOM 4783 O O . PRO B 1 282 ? -33.031 -7.77 9.648 1 82.5 282 PRO B O 1
ATOM 4786 N N . SER B 1 283 ? -32.906 -6.238 11.289 1 82.81 283 SER B N 1
ATOM 4787 C CA . SER B 1 283 ? -33.812 -6.988 12.141 1 82.81 283 SER B CA 1
ATOM 4788 C C . SER B 1 283 ? -35.25 -6.625 11.844 1 82.81 283 SER B C 1
ATOM 4790 O O . SER B 1 283 ? -36.188 -7.16 12.469 1 82.81 283 SER B O 1
ATOM 4792 N N . ASP B 1 284 ? -35.469 -5.754 10.922 1 83.25 284 ASP B N 1
ATOM 4793 C CA . ASP B 1 284 ? -36.812 -5.379 10.547 1 83.25 284 ASP B CA 1
ATOM 4794 C C . ASP B 1 284 ? -37.562 -6.562 9.945 1 83.25 284 ASP B C 1
ATOM 4796 O O . ASP B 1 284 ? -37.156 -7.098 8.914 1 83.25 284 ASP B O 1
ATOM 4800 N N . PRO B 1 285 ? -38.594 -7.043 10.539 1 82.81 285 PRO B N 1
ATOM 4801 C CA . PRO B 1 285 ? -39.344 -8.219 10.055 1 82.81 285 PRO B CA 1
ATOM 4802 C C . PRO B 1 285 ? -39.969 -7.996 8.688 1 82.81 285 PRO B C 1
ATOM 4804 O O . PRO B 1 285 ? -40.281 -8.961 7.984 1 82.81 285 PRO B O 1
ATOM 4807 N N . ASP B 1 286 ? -40.219 -6.758 8.266 1 84 286 ASP B N 1
ATOM 4808 C CA . ASP B 1 286 ? -40.844 -6.449 6.992 1 84 286 ASP B CA 1
ATOM 4809 C C . ASP B 1 286 ? -39.844 -6.508 5.844 1 84 286 ASP B C 1
ATOM 4811 O O . ASP B 1 286 ? -40.219 -6.473 4.676 1 84 286 ASP B O 1
ATOM 4815 N N . ALA B 1 287 ? -38.594 -6.602 6.148 1 87.12 287 ALA B N 1
ATOM 4816 C CA . ALA B 1 287 ? -37.594 -6.637 5.109 1 87.12 287 ALA B CA 1
ATOM 4817 C C . ALA B 1 287 ? -37.594 -7.98 4.383 1 87.12 287 ALA B C 1
ATOM 4819 O O . ALA B 1 287 ? -37.719 -9.031 5.016 1 87.12 287 ALA B O 1
ATOM 4820 N N . PRO B 1 288 ? -37.531 -7.957 3.02 1 89.06 288 PRO B N 1
ATOM 4821 C CA . PRO B 1 288 ? -3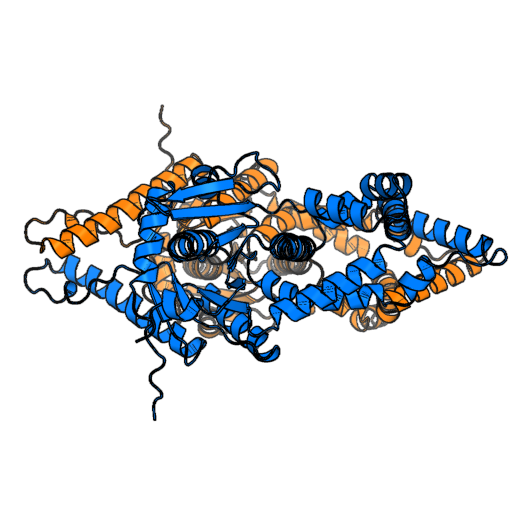7.375 -9.219 2.289 1 89.06 288 PRO B CA 1
ATOM 4822 C C . PRO B 1 288 ? -36.219 -10.062 2.787 1 89.06 288 PRO B C 1
ATOM 4824 O O . PRO B 1 288 ? -35.156 -9.523 3.131 1 89.06 288 PRO B O 1
ATOM 4827 N N . PRO B 1 289 ? -36.469 -11.398 2.807 1 87.88 289 PRO B N 1
ATOM 4828 C CA . PRO B 1 289 ? -35.469 -12.289 3.42 1 87.88 289 PRO B CA 1
ATOM 4829 C C . PRO B 1 289 ? -34.094 -12.148 2.801 1 87.88 289 PRO B C 1
ATOM 4831 O O . PRO B 1 289 ? -33.094 -12.141 3.52 1 87.88 289 PRO B O 1
ATOM 4834 N N . ASP B 1 290 ? -34 -12 1.509 1 88.31 290 ASP B N 1
ATOM 4835 C CA . ASP B 1 290 ? -32.688 -11.906 0.852 1 88.31 290 ASP B CA 1
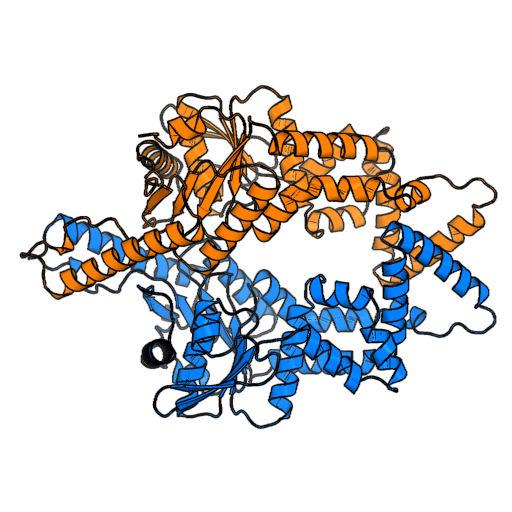ATOM 4836 C C . ASP B 1 290 ? -31.969 -10.609 1.212 1 88.31 290 ASP B C 1
ATOM 4838 O O . ASP B 1 290 ? -30.75 -10.586 1.393 1 88.31 290 ASP B O 1
ATOM 4842 N N . LEU B 1 291 ? -32.719 -9.609 1.307 1 89.5 291 LEU B N 1
ATOM 4843 C CA . LEU B 1 291 ? -32.156 -8.32 1.678 1 89.5 291 LEU B CA 1
ATOM 4844 C C . LEU B 1 291 ? -31.734 -8.312 3.141 1 89.5 291 LEU B C 1
ATOM 4846 O O . LEU B 1 291 ? -30.703 -7.73 3.49 1 89.5 291 LEU B O 1
ATOM 4850 N N . ARG B 1 292 ? -32.469 -8.945 3.928 1 90.06 292 ARG B N 1
ATOM 4851 C CA . ARG B 1 292 ? -32.156 -9.078 5.34 1 90.06 292 ARG B CA 1
ATOM 4852 C C . ARG B 1 292 ? -30.828 -9.836 5.523 1 90.06 292 ARG B C 1
ATOM 4854 O O . ARG B 1 292 ? -29.984 -9.438 6.32 1 90.06 292 ARG B O 1
ATOM 4861 N N . ARG B 1 293 ? -30.75 -10.891 4.797 1 89.56 293 ARG B N 1
ATOM 4862 C CA . ARG B 1 293 ? -29.531 -11.695 4.879 1 89.56 293 ARG B CA 1
ATOM 4863 C C . ARG B 1 293 ? -28.312 -10.891 4.465 1 89.56 293 ARG B C 1
ATOM 4865 O O . ARG B 1 293 ? -27.281 -10.938 5.125 1 89.56 293 ARG B O 1
ATOM 4872 N N . ALA B 1 294 ? -28.469 -10.164 3.412 1 89 294 ALA B N 1
ATOM 4873 C CA . ALA B 1 294 ? -27.359 -9.328 2.932 1 89 294 ALA B CA 1
ATOM 4874 C C . ALA B 1 294 ? -27 -8.25 3.951 1 89 294 ALA B C 1
ATOM 4876 O O . ALA B 1 294 ? -25.828 -8.016 4.227 1 89 294 ALA B O 1
ATOM 4877 N N . ALA B 1 295 ? -27.969 -7.652 4.484 1 90.56 295 ALA B N 1
ATOM 4878 C CA . ALA B 1 295 ? -27.766 -6.59 5.469 1 90.56 295 ALA B CA 1
ATOM 4879 C C . ALA B 1 295 ? -27.109 -7.137 6.73 1 90.56 295 ALA B C 1
ATOM 4881 O O . ALA B 1 295 ? -26.219 -6.496 7.297 1 90.56 295 ALA B O 1
ATOM 4882 N N . MET B 1 296 ? -27.594 -8.297 7.121 1 90.75 296 MET B N 1
ATOM 4883 C CA . MET B 1 296 ? -27 -8.922 8.297 1 90.75 296 MET B CA 1
ATOM 4884 C C . MET B 1 296 ? -25.531 -9.266 8.047 1 90.75 296 MET B C 1
ATOM 4886 O O . MET B 1 296 ? -24.688 -9.125 8.938 1 90.75 296 MET B O 1
ATOM 4890 N N . GLY B 1 297 ? -25.234 -9.711 6.84 1 90.81 297 GLY B N 1
ATOM 4891 C CA . GLY B 1 297 ? -23.859 -9.969 6.48 1 90.81 297 GLY B CA 1
ATOM 4892 C C . GLY B 1 297 ? -22.969 -8.742 6.586 1 90.81 297 GLY B C 1
ATOM 4893 O O . GLY B 1 297 ? -21.844 -8.828 7.078 1 90.81 297 GLY B O 1
ATOM 4894 N N . LEU B 1 298 ? -23.484 -7.652 6.168 1 92.25 298 LEU B N 1
ATOM 4895 C CA . LEU B 1 298 ? -22.734 -6.395 6.227 1 92.25 298 LEU B CA 1
ATOM 4896 C C . LEU B 1 298 ? -22.531 -5.953 7.672 1 92.25 298 LEU B C 1
ATOM 4898 O O . LEU B 1 298 ? -21.453 -5.477 8.031 1 92.25 298 LEU B O 1
ATOM 4902 N N . LEU B 1 299 ? -23.547 -6.148 8.445 1 92.56 299 LEU B N 1
ATOM 4903 C CA . LEU B 1 299 ? -23.453 -5.801 9.859 1 92.56 299 LEU B CA 1
ATOM 4904 C C . LEU B 1 299 ? -22.406 -6.664 10.562 1 92.56 299 LEU B C 1
ATOM 4906 O O . LEU B 1 299 ? -21.625 -6.16 11.359 1 92.56 299 LEU B O 1
ATOM 4910 N N . ASP B 1 300 ? -22.453 -7.891 10.266 1 92.25 300 ASP B N 1
ATOM 4911 C CA . ASP B 1 300 ? -21.484 -8.812 10.859 1 92.25 300 ASP B CA 1
ATOM 4912 C C . ASP B 1 300 ? -20.062 -8.461 10.438 1 92.25 300 ASP B C 1
ATOM 4914 O O . ASP B 1 300 ? -19.141 -8.508 11.258 1 92.25 300 ASP B O 1
ATOM 4918 N N . ALA B 1 301 ? -19.922 -8.133 9.219 1 92.38 301 ALA B N 1
ATOM 4919 C CA . ALA B 1 301 ? -18.594 -7.73 8.727 1 92.38 301 ALA B CA 1
ATOM 4920 C C . ALA B 1 301 ? -18.109 -6.484 9.453 1 92.38 301 ALA B C 1
ATOM 4922 O O . ALA B 1 301 ? -16.938 -6.414 9.844 1 92.38 301 ALA B O 1
ATOM 4923 N N . ARG B 1 302 ? -18.953 -5.57 9.609 1 94 302 ARG B N 1
ATOM 4924 C CA . ARG B 1 302 ? -18.609 -4.328 10.297 1 94 302 ARG B CA 1
ATOM 4925 C C . ARG B 1 302 ? -18.219 -4.594 11.742 1 94 302 ARG B C 1
ATOM 4927 O O . ARG B 1 302 ? -17.156 -4.168 12.195 1 94 302 ARG B O 1
ATOM 4934 N N . ARG B 1 303 ? -19.078 -5.32 12.453 1 93.69 303 ARG B N 1
ATOM 4935 C CA . ARG B 1 303 ? -18.859 -5.598 13.867 1 93.69 303 ARG B CA 1
ATOM 4936 C C . ARG B 1 303 ? -17.609 -6.449 14.062 1 93.69 303 ARG B C 1
ATOM 4938 O O . ARG B 1 303 ? -16.766 -6.152 14.922 1 93.69 303 ARG B O 1
ATOM 4945 N N . GLY B 1 304 ? -17.562 -7.48 13.289 1 93.38 304 GLY B N 1
ATOM 4946 C CA . GLY B 1 304 ? -16.391 -8.328 13.367 1 93.38 304 GLY B CA 1
ATOM 4947 C C . GLY B 1 304 ? -15.102 -7.59 13.062 1 93.38 304 GLY B C 1
ATOM 4948 O O . GLY B 1 304 ? -14.086 -7.785 13.742 1 93.38 304 GLY B O 1
ATOM 4949 N N . GLY B 1 305 ? -15.141 -6.789 11.984 1 93.94 305 GLY B N 1
ATOM 4950 C CA . GLY B 1 305 ? -13.977 -5.996 11.617 1 93.94 305 GLY B CA 1
ATOM 4951 C C . GLY B 1 305 ? -13.539 -5.043 12.711 1 93.94 305 GLY B C 1
ATOM 4952 O O . GLY B 1 305 ? -12.352 -4.969 13.031 1 93.94 305 GLY B O 1
ATOM 4953 N N . LEU B 1 306 ? -14.477 -4.316 13.312 1 94.12 306 LEU B N 1
ATOM 4954 C CA . LEU B 1 306 ? -14.164 -3.381 14.391 1 94.12 306 LEU B CA 1
ATOM 4955 C C . LEU B 1 306 ? -13.609 -4.113 15.602 1 94.12 306 LEU B C 1
ATOM 4957 O O . LEU B 1 306 ? -12.711 -3.615 16.281 1 94.12 306 LEU B O 1
ATOM 4961 N N . GLY B 1 307 ? -14.195 -5.262 15.906 1 93.62 307 GLY B N 1
ATOM 4962 C CA . GLY B 1 307 ? -13.656 -6.082 16.984 1 93.62 307 GLY B CA 1
ATOM 4963 C C . GLY B 1 307 ? -12.203 -6.469 16.766 1 93.62 307 GLY B C 1
ATOM 4964 O O . GLY B 1 307 ? -11.398 -6.391 17.703 1 93.62 307 GLY B O 1
ATOM 4965 N N . ARG B 1 308 ? -11.859 -6.836 15.578 1 92.31 308 ARG B N 1
ATOM 4966 C CA . ARG B 1 308 ? -10.484 -7.223 15.258 1 92.31 308 ARG B CA 1
ATOM 4967 C C . ARG B 1 308 ? -9.539 -6.035 15.383 1 92.31 308 ARG B C 1
ATOM 4969 O O . ARG B 1 308 ? -8.391 -6.191 15.812 1 92.31 308 ARG B O 1
ATOM 4976 N N . VAL B 1 309 ? -10 -4.914 14.961 1 94.31 309 VAL B N 1
ATOM 4977 C CA . VAL B 1 309 ? -9.18 -3.713 15.086 1 94.31 309 VAL B CA 1
ATOM 4978 C C . VAL B 1 309 ? -8.867 -3.455 16.562 1 94.31 309 VAL B C 1
ATOM 4980 O O . VAL B 1 309 ? -7.719 -3.18 16.922 1 94.31 309 VAL B O 1
ATOM 4983 N N . ARG B 1 310 ? -9.844 -3.582 17.391 1 93.69 310 ARG B N 1
ATOM 4984 C CA . ARG B 1 310 ? -9.664 -3.354 18.812 1 93.69 310 ARG B CA 1
ATOM 4985 C C . ARG B 1 310 ? -8.711 -4.383 19.422 1 93.69 310 ARG B C 1
ATOM 4987 O O . ARG B 1 310 ? -7.906 -4.055 20.297 1 93.69 310 ARG B O 1
ATOM 4994 N N . GLU B 1 311 ? -8.852 -5.551 18.984 1 91.69 311 GLU B N 1
ATOM 4995 C CA . GLU B 1 311 ? -7.969 -6.605 19.469 1 91.69 311 GLU B CA 1
ATOM 4996 C C . GLU B 1 311 ? -6.52 -6.332 19.062 1 91.69 311 GLU B C 1
ATOM 4998 O O . GLU B 1 311 ? -5.602 -6.547 19.859 1 91.69 311 GLU B O 1
ATOM 5003 N N . THR B 1 312 ? -6.367 -5.891 17.922 1 90.56 312 THR B N 1
ATOM 5004 C CA . THR B 1 312 ? -5.035 -5.68 17.359 1 90.56 312 THR B CA 1
ATOM 5005 C C . THR B 1 312 ? -4.383 -4.445 17.984 1 90.56 312 THR B C 1
ATOM 5007 O O . THR B 1 312 ? -3.191 -4.461 18.297 1 90.56 312 THR B O 1
ATOM 5010 N N . LEU B 1 313 ? -5.098 -3.406 18.188 1 93 313 LEU B N 1
ATOM 5011 C CA . LEU B 1 313 ? -4.512 -2.125 18.562 1 93 313 LEU B CA 1
ATOM 5012 C C . LEU B 1 313 ? -4.633 -1.888 20.062 1 93 313 LEU B C 1
ATOM 5014 O O . LEU B 1 313 ? -3.963 -1.008 20.625 1 93 313 LEU B O 1
ATOM 5018 N N . GLY B 1 314 ? -5.41 -2.691 20.781 1 89.12 314 GLY B N 1
ATOM 5019 C CA . GLY B 1 314 ? -5.637 -2.457 22.203 1 89.12 314 GLY B CA 1
ATOM 5020 C C . GLY B 1 314 ? -6.543 -1.271 22.484 1 89.12 314 GLY B C 1
ATOM 5021 O O . GLY B 1 314 ? -7.379 -0.919 21.641 1 89.12 314 GLY B O 1
ATOM 5022 N N . PRO B 1 315 ? -6.445 -0.675 23.641 1 86.56 315 PRO B N 1
ATOM 5023 C CA . PRO B 1 315 ? -7.328 0.431 24.031 1 86.56 315 PRO B CA 1
ATOM 5024 C C . PRO B 1 315 ? -7.012 1.723 23.281 1 86.56 315 PRO B C 1
ATOM 5026 O O . PRO B 1 315 ? -5.922 2.277 23.422 1 86.56 315 PRO B O 1
ATOM 5029 N N . VAL B 1 316 ? -7.855 2.104 22.438 1 87.31 316 VAL B N 1
ATOM 5030 C CA . VAL B 1 316 ? -7.73 3.336 21.656 1 87.31 316 VAL B CA 1
ATOM 5031 C C . VAL B 1 316 ? -9.109 3.941 21.422 1 87.31 316 VAL B C 1
ATOM 5033 O O . VAL B 1 316 ? -10.117 3.23 21.422 1 87.31 316 VAL B O 1
ATOM 5036 N N . ASP B 1 317 ? -9.156 5.25 21.312 1 91 317 ASP B N 1
ATOM 5037 C CA . ASP B 1 317 ? -10.375 5.891 20.844 1 91 317 ASP B CA 1
ATOM 5038 C C . ASP B 1 317 ? -10.57 5.664 19.344 1 91 317 ASP B C 1
ATOM 5040 O O . ASP B 1 317 ? -9.68 5.949 18.547 1 91 317 ASP B O 1
ATOM 5044 N N . LEU B 1 318 ? -11.742 5.102 19.062 1 93 318 LEU B N 1
ATOM 5045 C CA . LEU B 1 318 ? -11.969 4.715 17.672 1 93 318 LEU B CA 1
ATOM 5046 C C . LEU B 1 318 ? -13.094 5.543 17.047 1 93 318 LEU B C 1
ATOM 5048 O O . LEU B 1 318 ? -14.086 5.844 17.719 1 93 318 LEU B O 1
ATOM 5052 N N . LEU B 1 319 ? -12.875 5.938 15.867 1 94.19 319 LEU B N 1
ATOM 5053 C CA . LEU B 1 319 ? -13.906 6.543 15.031 1 94.19 319 LEU B CA 1
ATOM 5054 C C . LEU B 1 319 ? -14.188 5.684 13.805 1 94.19 319 LEU B C 1
ATOM 5056 O O . LEU B 1 319 ? -13.305 5.492 12.961 1 94.19 319 LEU B O 1
ATOM 5060 N N . ALA B 1 320 ? -15.383 5.164 13.758 1 94 320 ALA B N 1
ATOM 5061 C CA . ALA B 1 320 ? -15.805 4.328 12.633 1 94 320 ALA B CA 1
ATOM 5062 C C . ALA B 1 320 ? -16.375 5.176 11.5 1 94 320 ALA B C 1
ATOM 5064 O O . ALA B 1 320 ? -17.281 5.977 11.719 1 94 320 ALA B O 1
ATOM 5065 N N . VAL B 1 321 ? -15.828 4.996 10.32 1 93.88 321 VAL B N 1
ATOM 5066 C CA . VAL B 1 321 ? -16.266 5.789 9.18 1 93.88 321 VAL B CA 1
ATOM 5067 C C . VAL B 1 321 ? -16.719 4.867 8.047 1 93.88 321 VAL B C 1
ATOM 5069 O O . VAL B 1 321 ? -15.945 4.012 7.594 1 93.88 321 VAL B O 1
ATOM 5072 N N . ASP B 1 322 ? -17.953 5.055 7.531 1 91.69 322 ASP B N 1
ATOM 5073 C CA . ASP B 1 322 ? -18.484 4.273 6.418 1 91.69 322 ASP B CA 1
ATOM 5074 C C . ASP B 1 322 ? -17.703 4.531 5.137 1 91.69 322 ASP B C 1
ATOM 5076 O O . ASP B 1 322 ? -17.156 5.621 4.945 1 91.69 322 ASP B O 1
ATOM 5080 N N . ASP B 1 323 ? -17.641 3.473 4.324 1 90.19 323 ASP B N 1
ATOM 5081 C CA . ASP B 1 323 ? -17.062 3.666 2.998 1 90.19 323 ASP B CA 1
ATOM 5082 C C . ASP B 1 323 ? -17.875 4.672 2.188 1 90.19 323 ASP B C 1
ATOM 5084 O O . ASP B 1 323 ? -19.109 4.695 2.266 1 90.19 323 ASP B O 1
ATOM 5088 N N . LEU B 1 324 ? -17.109 5.488 1.436 1 79.62 324 LEU B N 1
ATOM 5089 C CA . LEU B 1 324 ? -17.766 6.488 0.605 1 79.62 324 LEU B CA 1
ATOM 5090 C C . LEU B 1 324 ? -18.297 5.863 -0.681 1 79.62 324 LEU B C 1
ATOM 5092 O O . LEU B 1 324 ? -17.625 5.035 -1.299 1 79.62 324 LEU B O 1
ATOM 5096 N N . ALA B 1 325 ? -19.516 6.207 -1.021 1 75.75 325 ALA B N 1
ATOM 5097 C CA . ALA B 1 325 ? -20.109 5.719 -2.268 1 75.75 325 ALA B CA 1
ATOM 5098 C C . ALA B 1 325 ? -19.328 6.242 -3.477 1 75.75 325 ALA B C 1
ATOM 5100 O O . ALA B 1 325 ? -19.219 5.559 -4.496 1 75.75 325 ALA B O 1
ATOM 5101 N N . GLU B 1 326 ? -18.859 7.488 -3.271 1 81 326 GLU B N 1
ATOM 5102 C CA . GLU B 1 326 ? -18.094 8.156 -4.316 1 81 326 GLU B CA 1
ATOM 5103 C C . GLU B 1 326 ? -16.844 8.828 -3.744 1 81 326 GLU B C 1
ATOM 5105 O O . GLU B 1 326 ? -16.859 9.297 -2.604 1 81 326 GLU B O 1
ATOM 5110 N N . PRO B 1 327 ? -15.875 8.852 -4.625 1 82.06 327 PRO B N 1
ATOM 5111 C CA . PRO B 1 327 ? -14.688 9.578 -4.168 1 82.06 327 PRO B CA 1
ATOM 5112 C C . PRO B 1 327 ? -14.969 11.062 -3.93 1 82.06 327 PRO B C 1
ATOM 5114 O O . PRO B 1 327 ? -15.891 11.625 -4.523 1 82.06 327 PRO B O 1
ATOM 5117 N N . ILE B 1 328 ? -14.211 11.633 -3.027 1 84.25 328 ILE B N 1
ATOM 5118 C CA . ILE B 1 328 ? -14.336 13.062 -2.762 1 84.25 328 ILE B CA 1
ATOM 5119 C C . ILE B 1 328 ? -13.812 13.859 -3.953 1 84.25 328 ILE B C 1
ATOM 5121 O O . ILE B 1 328 ? -12.633 13.773 -4.297 1 84.25 328 ILE B O 1
ATOM 5125 N N . ALA B 1 329 ? -14.734 14.578 -4.582 1 84.94 329 ALA B N 1
ATOM 5126 C CA . ALA B 1 329 ? -14.352 15.289 -5.801 1 84.94 329 ALA B CA 1
ATOM 5127 C C . ALA B 1 329 ? -14.68 16.781 -5.691 1 84.94 329 ALA B C 1
ATOM 5129 O O . ALA B 1 329 ? -14.602 17.516 -6.676 1 84.94 329 ALA B O 1
ATOM 5130 N N . SER B 1 330 ? -15.086 17.234 -4.539 1 89.75 330 SER B N 1
ATOM 5131 C CA . SER B 1 330 ? -15.398 18.641 -4.34 1 89.75 330 SER B CA 1
ATOM 5132 C C . SER B 1 330 ? -15.094 19.078 -2.91 1 89.75 330 SER B C 1
ATOM 5134 O O . SER B 1 330 ? -15.055 18.25 -1.996 1 89.75 330 SER B O 1
ATOM 5136 N N . VAL B 1 331 ? -14.961 20.375 -2.844 1 91.25 331 VAL B N 1
ATOM 5137 C CA . VAL B 1 331 ? -14.68 20.953 -1.534 1 91.25 331 VAL B CA 1
ATOM 5138 C C . VAL B 1 331 ? -15.891 20.797 -0.625 1 91.25 331 VAL B C 1
ATOM 5140 O O . VAL B 1 331 ? -15.75 20.562 0.58 1 91.25 331 VAL B O 1
ATOM 5143 N N . GLU B 1 332 ? -17.031 20.844 -1.198 1 90.75 332 GLU B N 1
ATOM 5144 C CA . GLU B 1 332 ? -18.266 20.672 -0.436 1 90.75 332 GLU B CA 1
ATOM 5145 C C . GLU B 1 332 ? -18.344 19.266 0.153 1 90.75 332 GLU B C 1
ATOM 5147 O O . GLU B 1 332 ? -18.703 19.094 1.322 1 90.75 332 GLU B O 1
ATOM 5152 N N . ALA B 1 333 ? -18.062 18.344 -0.664 1 90.31 333 ALA B N 1
ATOM 5153 C CA . ALA B 1 333 ? -18.062 16.953 -0.203 1 90.31 333 ALA B CA 1
ATOM 5154 C C . ALA B 1 333 ? -17.031 16.75 0.907 1 90.31 333 ALA B C 1
ATOM 5156 O O . ALA B 1 333 ? -17.297 16.016 1.868 1 90.31 333 ALA B O 1
ATOM 5157 N N . LEU B 1 334 ? -15.961 17.375 0.799 1 90.5 334 LEU B N 1
ATOM 5158 C CA . LEU B 1 334 ? -14.906 17.297 1.81 1 90.5 334 LEU B CA 1
ATOM 5159 C C . LEU B 1 334 ? -15.383 17.906 3.129 1 90.5 334 LEU B C 1
ATOM 5161 O O . LEU B 1 334 ? -15.148 17.328 4.195 1 90.5 334 LEU B O 1
ATOM 5165 N N . GLY B 1 335 ? -16 19.062 2.984 1 90.94 335 GLY B N 1
ATOM 5166 C CA . GLY B 1 335 ? -16.547 19.703 4.164 1 90.94 335 GLY B CA 1
ATOM 5167 C C . GLY B 1 335 ? -17.578 18.844 4.883 1 90.94 335 GLY B C 1
ATOM 5168 O O . GLY B 1 335 ? -17.578 18.75 6.113 1 90.94 335 GLY B O 1
ATOM 5169 N N . ARG B 1 336 ? -18.391 18.188 4.117 1 89.88 336 ARG B N 1
ATOM 5170 C CA . ARG B 1 336 ? -19.391 17.312 4.703 1 89.88 336 ARG B CA 1
ATOM 5171 C C . ARG B 1 336 ? -18.719 16.141 5.434 1 89.88 336 ARG B C 1
ATOM 5173 O O . ARG B 1 336 ? -19.156 15.758 6.52 1 89.88 336 ARG B O 1
ATOM 5180 N N . LEU B 1 337 ? -17.703 15.625 4.859 1 89.88 337 LEU B N 1
ATOM 5181 C CA . LEU B 1 337 ? -16.969 14.547 5.512 1 89.88 337 LEU B CA 1
ATOM 5182 C C . LEU B 1 337 ? -16.344 15.023 6.816 1 89.88 337 LEU B C 1
ATOM 5184 O O . LEU B 1 337 ? -16.422 14.344 7.84 1 89.88 337 LEU B O 1
ATOM 5188 N N . GLY B 1 338 ? -15.727 16.172 6.727 1 90.62 338 GLY B N 1
ATOM 5189 C CA . GLY B 1 338 ? -15.148 16.75 7.93 1 90.62 338 GLY B CA 1
ATOM 5190 C C . GLY B 1 338 ? -16.156 16.938 9.055 1 90.62 338 GLY B C 1
ATOM 5191 O O . GLY B 1 338 ? -15.891 16.562 10.195 1 90.62 338 GLY B O 1
ATOM 5192 N N . ALA B 1 339 ? -17.281 17.438 8.711 1 87.88 339 ALA B N 1
ATOM 5193 C CA . ALA B 1 339 ? -18.344 17.672 9.695 1 87.88 339 ALA B CA 1
ATOM 5194 C C . ALA B 1 339 ? -18.812 16.344 10.297 1 87.88 339 ALA B C 1
ATOM 5196 O O . ALA B 1 339 ? -19.031 16.266 11.508 1 87.88 339 ALA B O 1
ATOM 5197 N N . ARG B 1 340 ? -18.938 15.367 9.477 1 86.19 340 ARG B N 1
ATOM 5198 C CA . ARG B 1 340 ? -19.359 14.055 9.938 1 86.19 340 ARG B CA 1
ATOM 5199 C C . ARG B 1 340 ? -18.328 13.445 10.891 1 86.19 340 ARG B C 1
ATOM 5201 O O . ARG B 1 340 ? -18.703 12.836 11.891 1 86.19 340 ARG B O 1
ATOM 5208 N N . LEU B 1 341 ? -17.094 13.625 10.609 1 87.88 341 LEU B N 1
ATOM 5209 C CA . LEU B 1 341 ? -16.031 13.102 11.453 1 87.88 341 LEU B CA 1
ATOM 5210 C C . LEU B 1 341 ? -16 13.812 12.805 1 87.88 341 LEU B C 1
ATOM 5212 O O . LEU B 1 341 ? -15.781 13.18 13.836 1 87.88 341 LEU B O 1
ATOM 5216 N N . GLY B 1 342 ? -16.219 15.117 12.75 1 85.38 342 GLY B N 1
ATOM 5217 C CA . GLY B 1 342 ? -16.109 15.945 13.938 1 85.38 342 GLY B CA 1
ATOM 5218 C C . GLY B 1 342 ? -17.234 15.695 14.938 1 85.38 342 GLY B C 1
ATOM 5219 O O . GLY B 1 342 ? -17.047 15.875 16.141 1 85.38 342 GLY B O 1
ATOM 5220 N N . GLU B 1 343 ? -18.359 15.297 14.438 1 78.94 343 GLU B N 1
ATOM 5221 C CA . GLU B 1 343 ? -19.547 15.133 15.266 1 78.94 343 GLU B CA 1
ATOM 5222 C C . GLU B 1 343 ? -19.578 13.75 15.914 1 78.94 343 GLU B C 1
ATOM 5224 O O . GLU B 1 343 ? -20.344 13.516 16.859 1 78.94 343 GLU B O 1
ATOM 5229 N N . ARG B 1 344 ? -18.766 12.977 15.492 1 78.12 344 ARG B N 1
ATOM 5230 C CA . ARG B 1 344 ? -18.828 11.594 15.961 1 78.12 344 ARG B CA 1
ATOM 5231 C C . ARG B 1 344 ? -18.078 11.43 17.281 1 78.12 344 ARG B C 1
ATOM 5233 O O . ARG B 1 344 ? -17.031 12.039 17.484 1 78.12 344 ARG B O 1
ATOM 5240 N N . GLU B 1 345 ? -18.781 10.719 18.156 1 78.94 345 GLU B N 1
ATOM 5241 C CA . GLU B 1 345 ? -18.141 10.383 19.422 1 78.94 345 GLU B CA 1
ATOM 5242 C C . GLU B 1 345 ? -17.125 9.266 19.25 1 78.94 345 GLU B C 1
ATOM 5244 O O . GLU B 1 345 ? -17.359 8.312 18.5 1 78.94 345 GLU B O 1
ATOM 5249 N N . LEU B 1 346 ? -15.977 9.555 19.844 1 82.31 346 LEU B N 1
ATOM 5250 C CA . LEU B 1 346 ? -14.961 8.5 19.844 1 82.31 346 LEU B CA 1
ATOM 5251 C C . LEU B 1 346 ? -15.375 7.355 20.766 1 82.31 346 LEU B C 1
ATOM 5253 O O . LEU B 1 346 ? -15.836 7.582 21.891 1 82.31 346 LEU B O 1
ATOM 5257 N N . GLU B 1 347 ? -15.477 6.191 20.188 1 78.25 347 GLU B N 1
ATOM 5258 C CA . GLU B 1 347 ? -15.766 5.016 21.016 1 78.25 347 GLU B CA 1
ATOM 5259 C C . GLU B 1 347 ? -14.57 4.645 21.875 1 78.25 347 GLU B C 1
ATOM 5261 O O . GLU B 1 347 ? -13.516 4.266 21.375 1 78.25 347 GLU B O 1
ATOM 5266 N N . SER B 1 348 ? -14.664 5.023 23.234 1 70.88 348 SER B N 1
ATOM 5267 C CA . SER B 1 348 ? -13.562 4.867 24.172 1 70.88 348 SER B CA 1
ATOM 5268 C C . SER B 1 348 ? -13.297 3.396 24.484 1 70.88 348 SER B C 1
ATOM 5270 O O . SER B 1 348 ? -14.188 2.559 24.344 1 70.88 348 SER B O 1
ATOM 5272 N N . ALA B 1 349 ? -11.891 3.016 24.766 1 63.5 349 ALA B N 1
ATOM 5273 C CA . ALA B 1 349 ? -11.461 1.692 25.219 1 63.5 349 ALA B CA 1
ATOM 5274 C C . ALA B 1 349 ? -12.125 1.309 26.531 1 63.5 349 ALA B C 1
ATOM 5276 O O . ALA B 1 349 ? -12.141 2.094 27.484 1 63.5 349 ALA B O 1
ATOM 5277 N N . SER B 1 350 ? -13.375 0.843 26.609 1 50.66 350 SER B N 1
ATOM 5278 C CA . SER B 1 350 ? -13.766 0.48 27.969 1 50.66 350 SER B CA 1
ATOM 5279 C C . SER B 1 350 ? -12.656 -0.278 28.688 1 50.66 350 SER B C 1
ATOM 5281 O O . SER B 1 350 ? -12.07 -1.208 28.125 1 50.66 350 SER B O 1
ATOM 5283 N N . PRO B 1 351 ? -12.008 0.287 29.812 1 40.91 351 PRO B N 1
ATOM 5284 C CA . PRO B 1 351 ? -11.195 -0.528 30.719 1 40.91 351 PRO B CA 1
ATOM 5285 C C . PRO B 1 351 ? -11.883 -1.834 31.109 1 40.91 351 PRO B C 1
ATOM 5287 O O . PRO B 1 351 ? -13.094 -1.85 31.359 1 40.91 351 PRO B O 1
ATOM 5290 N N . GLU B 1 352 ? -11.953 -2.924 30.422 1 34.25 352 GLU B N 1
ATOM 5291 C CA . GLU B 1 352 ? -12.391 -3.99 31.312 1 34.25 352 GLU B CA 1
ATOM 5292 C C . GLU B 1 352 ? -11.672 -3.914 32.656 1 34.25 352 GLU B C 1
ATOM 5294 O O . GLU B 1 352 ? -10.445 -4.031 32.719 1 34.25 352 GLU B O 1
ATOM 5299 N N . HIS B 1 353 ? -12.016 -3.066 33.594 1 25.72 353 HIS B N 1
ATOM 5300 C CA . HIS B 1 353 ? -11.922 -3.654 34.938 1 25.72 353 HIS B CA 1
ATOM 5301 C C . HIS B 1 353 ? -12.711 -4.957 35.031 1 25.72 353 HIS B C 1
ATOM 5303 O O . HIS B 1 353 ? -13.797 -5.062 34.438 1 25.72 353 HIS B O 1
#

Foldseek 3Di:
DAFPCNLQVLAQEEEEAFAPPLCLQLVLLLQQLLCQVPWAEEEEEEDDDPLVCVQQVVPPPEQDWGWDDAPPGIYTYGYQDLLVLVLVLLVVQAPDPVLSCLQNVQPLNVCCCPPPQQSSLLSSLSSVVVVVVVVRTSHYYYRDPGLVNVLCSLCVLVVLLVVCPPVVLVVLLDDDDPVCVVVVVVVLVVLLVVCVVVPSSNSCSVSSNSNSCRRSSVVSNVSSVVSNCSCLDPNYAYEYGAELDDVRLVSSLVVQVSCVVSVHHHSEYEHEAAADDCDCVLVPPPDPPVVSVVVVVSVCRRVVSVVVSCVRNPWHFYDYYHYDPDDDNHSNSSNVVSVVSRPDGTPGRPPPD/DAFPCRLQVLAQEEEEAFAPPLCLQLVLLLQQLLCQVPWAEEEEEEDDDPLVCVQQVVPPPEQDWGWDDAPPGIYTYGYQDLLVLVLVLLVVQAPDPVLSCLQNVQPLNVCCCPPPQQSSLLSSLSSVVVVVVVVRTSHYYYRDPGLVNVLCSLCVLVVLLVVCPDVVLVVLLDDDPPVCVVVVVVVLVVLLVVCVVVPSSNSCSVSSNSNSCRRSSVVSNVSSVVSNCSCLDPNYAYEYGAELDDVRLVSSLVVQVSCVVSVHHHSEYEHEAAADDCDCVLVPPPDPPVVSVVVVVSVCRRVVSVVVSCVRNPWHFYDYYHYDPDDDNHSNSSNVVSVVSRPDGTDGRPPPD

Nearest PDB structures (foldseek):
  6bs5-assembly1_B  TM=8.103E-01  e=1.845E-21  Mycobacterium tuberculosis H37Rv
  8had-assembly1_B  TM=6.940E-01  e=9.411E-14  Phaeodactylum tricornutum CCAP 1055/1
  8hac-assembly1_A  TM=6.808E-01  e=6.168E-14  Phaeodactylum tricornutum CCAP 1055/1
  3ug6-assembly1_A  TM=6.777E-01  e=4.993E-14  Methanocaldococcus jannaschii DSM 2661
  6bs5-assembly1_A  TM=6.454E-01  e=1.911E-12  Mycobacterium tuberculosis H37Rv

Solvent-accessible surface area (backbone atoms only — not comparable to full-atom values): 35578 Å² total; per-residue (Å²): 127,54,27,48,52,65,69,51,62,78,30,40,29,37,40,34,42,27,33,65,80,37,49,48,56,61,50,35,51,14,48,30,51,45,46,14,67,82,35,44,25,31,26,39,35,64,76,62,54,67,51,44,28,55,36,60,59,50,72,89,50,58,67,51,70,35,80,39,68,40,90,92,22,48,28,33,38,27,41,58,36,50,67,61,46,47,50,50,49,42,55,69,40,41,92,41,72,66,40,34,51,50,26,71,66,19,63,25,44,59,47,42,62,71,59,41,83,58,38,58,49,51,33,49,49,52,49,49,50,54,53,56,71,67,66,72,49,59,27,38,32,37,31,56,64,44,29,87,45,45,58,46,40,73,41,39,35,59,50,51,41,49,53,62,62,20,57,34,54,47,50,68,55,41,77,65,59,80,87,43,40,65,55,50,50,47,48,47,46,46,46,31,44,46,12,43,33,82,38,27,63,42,32,47,15,38,52,44,28,47,49,41,42,46,72,29,52,60,54,48,36,54,46,26,51,50,47,49,48,48,69,62,30,87,43,36,39,31,36,37,30,22,34,65,47,65,63,31,40,53,45,40,37,51,48,51,52,53,35,44,75,64,74,40,66,70,65,34,34,39,36,28,65,31,51,65,88,54,83,67,53,46,71,42,83,66,36,47,69,69,56,25,52,52,44,43,45,38,45,49,22,38,53,52,26,52,50,49,49,41,67,65,63,45,77,46,31,34,38,85,35,57,46,69,60,58,80,58,60,36,43,64,54,34,37,51,50,9,51,55,54,41,71,35,61,33,47,64,48,73,72,80,122,127,55,27,48,52,65,70,51,63,80,31,39,29,37,40,34,41,27,34,64,80,38,48,48,57,61,48,36,50,14,48,31,50,46,47,14,68,81,35,44,24,32,26,41,35,63,75,62,55,66,52,44,27,56,37,58,59,50,72,90,49,59,66,49,71,33,81,39,69,39,89,92,21,50,29,33,37,27,41,58,34,50,66,60,48,47,52,51,49,41,56,70,42,39,91,41,71,66,41,33,52,52,27,73,66,18,61,23,44,58,46,43,63,71,60,39,82,59,39,59,48,51,34,47,49,52,49,48,49,56,54,56,70,67,65,73,50,58,26,37,30,35,30,57,62,44,28,86,46,43,60,46,42,74,42,39,36,59,50,50,42,48,53,62,62,19,59,32,53,50,50,69,55,40,78,66,58,82,84,43,40,65,55,51,50,49,48,47,47,46,45,32,44,46,11,42,33,84,38,27,63,42,32,48,14,38,51,46,29,48,50,43,41,48,70,29,52,60,55,48,36,52,47,26,50,51,49,51,48,48,69,62,29,87,42,37,37,32,36,38,29,23,35,65,47,66,63,32,40,52,43,42,36,50,49,52,52,55,35,43,74,63,74,39,65,69,65,32,35,39,36,28,65,31,52,65,88,55,82,68,53,48,72,41,84,65,37,47,68,70,54,24,52,52,43,44,46,38,44,48,23,38,53,52,25,53,50,50,49,41,67,64,64,46,78,47,31,36,36,84,34,56,48,70,64,59,81,59,59,36,44,62,55,34,36,51,50,11,50,56,54,42,71,35,61,34,48,64,48,73,73,81,121

Sequence (706 aa):
MTTLTGALQPFETIVVVGAGGVGKTTTAAAIGALLASSRRTCVLTVDPARRLADALGLVGVGNDPVTVEVGSARFDVVMLDAQATFEAMVRRGANSPEQVAEVLSSPVYASLVSRLSGTQEYMAFERLWELRATGRYDVIVVDTPPAQWAIDFLHAPSRLARFLDNRVFRLLLRQPPLLLRPLALATRSLVRQIASVVGAQVVDDTIAFFQAFGGLEGAFRERATQTEELLASARTGYLLVTTIHEDAMAVAGRLRTALGELERDVRAVVVNRLPPDLGSLPSDPDAPPDLRRAAMGLLDARRGGLGRVRETLGPVDLLAVDDLAEPIASVEALGRLGARLGERELESASPEHMTTLTGALQPFETIVVVGAGGVGKTTTAAAIGALLASSRRTCVLTVDPARRLADALGLVGVGNDPVTVEVGSARFDVVMLDAQATFEAMVRRGANSPEQVAEVLSSPVYASLVSRLSGTQEYMAFERLWELRATGRYDVIVVDTPPAQWAIDFLHAPSRLARFLDNRVFRLLLRQPPLLLRPLALATRSLVRQIASVVGAQVVDDTIAFFQAFGGLEGAFRERATQTEELLASARTGYLLVTTIHEDAMAVAGRLRTALGELERDVRAVVVNRLPPDLGSLPSDPDAPPDLRRAAMGLLDARRGGLGRVRETLGPVDLLAVDDLAEPIASVEALGRLGARLGERELESASPEH